Protein 1IO7 (pdb70)

B-factor: mean 23.25, std 11.15, range [6.46, 73.06]

CATH classification: 1.10.630.10

InterPro domains:
  IPR001128 Cytochrome P450 [PF00067] (221-350)
  IPR001128 Cytochrome P450 [PR00385] (209-226)
  IPR001128 Cytochrome P450 [PR00385] (242-253)
  IPR001128 Cytochrome P450 [PR00385] (308-317)
  IPR001128 Cytochrome P450 [PR00385] (317-328)
  IPR002397 Cytochrome P450, B-class [PR00359] (71-82)
  IPR002397 Cytochrome P450, B-class [PR00359] (116-132)
  IPR002397 Cytochrome P450, B-class [PR00359] (133-148)
  IPR002397 Cytochrome P450, B-class [PR00359] (242-253)
  IPR002397 Cytochrome P450, B-class [PR00359] (259-286)
  IPR002397 Cytochrome P450, B-class [PR00359] (287-302)
  IPR002397 Cytochrome P450, B-class [PR00359] (308-317)
  IPR002397 Cytochrome P450, B-class [PR00359] (317-328)
  IPR017972 Cytochrome P450, conserved site [PS00086] (310-319)
  IPR036396 Cytochrome P450 superfamily [G3DSA:1.10.630.10] (1-368)
  IPR036396 Cytochrome P450 superfamily [SSF48264] (4-364)
  IPR053518 Cytochrome P450 119-like [NF041177] (1-365)

Solvent-accessible surface area: 33526 Å² total; per-residue (Å²): 57,65,42,41,0,23,38,19,25,129,140,62,33,9,77,95,63,55,112,32,19,10,0,0,11,16,155,43,0,78,71,0,4,68,52,76,64,50,2,2,6,23,52,46,20,0,60,152,98,42,128,51,1,77,93,55,127,27,167,138,20,57,1,30,102,1,8,12,58,16,0,17,33,98,5,2,67,99,2,52,80,26,2,56,97,10,17,17,109,130,92,17,134,110,16,55,85,47,0,56,113,15,0,114,73,25,3,107,50,16,64,61,148,68,17,21,4,6,137,61,1,2,35,6,0,4,2,19,0,13,1,107,22,1,26,8,53,64,165,47,36,120,66,2,52,70,4,4,30,19,6,65,56,54,115,77,132,131,77,24,146,152,87,45,36,100,38,45,140,50,0,29,32,19,2,124,113,38,26,127,79,19,50,98,12,3,43,96,0,22,121,33,119,12,16,107,12,1,29,12,0,2,3,0,25,14,2,7,34,31,6,38,23,7,10,7,3,1,1,4,0,0,18,1,0,23,125,64,123,16,26,137,90,0,116,127,85,108,15,15,112,71,0,3,23,0,0,2,0,28,13,0,8,11,16,22,32,59,16,63,4,103,68,120,18,129,0,31,130,67,49,0,83,114,43,38,98,0,64,0,8,5,0,0,0,0,24,6,84,161,63,3,145,53,2,102,111,19,51,6,62,25,106,112,22,58,17,3,10,28,18,12,28,44,27,78,49,29,18,6,58,10,12,77,9,4,0,66,2,0,0,40,7,0,6,118,102,15,198,103,10,71,52,61,63,55,60,98,33,126,41,110,10,2,24,0,36,114,80,0,18,1,97,20,129,74,230,155,70,106,44,31,65,16,23,159,112,62,39,6,74,100,62,50,101,30,20,13,0,0,12,15,166,32,0,76,76,0,4,75,48,76,56,71,1,5,5,34,45,31,20,0,61,148,81,40,126,49,6,82,71,52,143,42,226,116,27,16,2,38,75,1,6,12,103,16,0,6,33,97,4,4,66,100,2,50,75,25,0,59,88,8,18,18,103,115,64,16,111,85,17,55,83,51,0,60,99,16,0,97,72,26,8,106,64,17,71,77,162,99,29,19,0,5,151,50,0,0,26,14,0,4,4,13,0,14,2,59,31,2,2,8,31,79,115,25,60,107,104,1,63,79,6,4,67,33,27,10,84,182,167,74,92,23,171,86,0,76,90,0,20,28,23,3,136,98,42,35,74,1,23,18,97,8,3,39,86,0,41,121,28,113,12,17,107,15,1,32,18,0,2,7,0,33,14,2,11,41,32,5,34,24,8,9,5,2,0,0,2,0,0,10,11,0,24,145,79,118,21,7,91,80,0,62,129,91,109,16,19,93,75,0,4,31,0,0,3,0,47,16,5,6,30,48,33,45,52,17,50,3,109,71,117,18,137,2,30,147,70,47,0,80,109,41,41,90,0,59,0,26,5,11,0,0,0,64,14,94,165,62,4,143,44,2,110,106,17,56,5,62,24,105,112,22,63,18,5,9,31,18,18,30,49,31,80,45,31,20,5,57,12,13,78,9,3,0,59,1,0,0,37,5,1,2,134,95,6,175,111,14,67,30,62,67,52,72,91,35,132,42,123,22,3,24,0,36,113,70,0,14,1,90,19,139,77

Structure (mmCIF, N/CA/C/O backbone):
data_1IO7
#
_entry.id   1IO7
#
_cell.length_a   86.194
_cell.length_b   86.194
_cell.length_c   221.597
_cell.angle_alpha   90.00
_cell.angle_beta   90.00
_cell.angle_gamma   90.00
#
_symmetry.space_group_name_H-M   'P 43 21 2'
#
loop_
_entity.id
_entity.type
_entity.pdbx_description
1 polymer 'CYTOCHROME P450 CYP119'
2 non-polymer 'PROTOPORPHYRIN IX CONTAINING FE'
3 water water
#
loop_
_atom_site.group_PDB
_atom_site.id
_atom_site.type_symbol
_atom_site.label_atom_id
_atom_site.label_alt_id
_atom_site.label_comp_id
_atom_site.label_asym_id
_atom_site.label_entity_id
_atom_site.label_seq_id
_atom_site.pdbx_PDB_ins_code
_atom_site.Cartn_x
_atom_site.Cartn_y
_atom_site.Cartn_z
_atom_site.occupancy
_atom_site.B_iso_or_equiv
_atom_site.auth_seq_id
_atom_site.auth_comp_id
_atom_site.auth_asym_id
_atom_site.auth_atom_id
_atom_site.pdbx_PDB_model_num
ATOM 1 N N . MET A 1 1 ? 36.142 23.700 65.417 1.00 21.17 1 MET A N 1
ATOM 2 C CA . MET A 1 1 ? 34.806 24.246 65.065 1.00 20.25 1 MET A CA 1
ATOM 3 C C . MET A 1 1 ? 33.731 23.170 64.946 1.00 16.90 1 MET A C 1
ATOM 4 O O . MET A 1 1 ? 32.661 23.408 64.389 1.00 14.63 1 MET A O 1
ATOM 9 N N . TYR A 1 2 ? 34.009 21.991 65.486 1.00 14.17 2 TYR A N 1
ATOM 10 C CA . TYR A 1 2 ? 33.016 20.930 65.460 1.00 14.57 2 TYR A CA 1
ATOM 11 C C . TYR A 1 2 ? 31.852 21.265 66.400 1.00 15.91 2 TYR A C 1
ATOM 12 O O . TYR A 1 2 ? 30.738 20.790 66.211 1.00 14.34 2 TYR A O 1
ATOM 21 N N . ASP A 1 3 ? 32.089 22.082 67.422 1.00 14.47 3 ASP A N 1
ATOM 22 C CA . ASP A 1 3 ? 30.978 22.436 68.298 1.00 15.34 3 ASP A CA 1
ATOM 23 C C . ASP A 1 3 ? 30.030 23.405 67.601 1.00 15.40 3 ASP A C 1
ATOM 24 O O . ASP A 1 3 ? 28.807 23.318 67.748 1.00 13.95 3 ASP A O 1
ATOM 29 N N . TRP A 1 4 ? 30.601 24.316 66.825 1.00 15.23 4 TRP A N 1
ATOM 30 C CA . TRP A 1 4 ? 29.815 25.263 66.047 1.00 16.16 4 TRP A CA 1
ATOM 31 C C . TRP A 1 4 ? 29.002 24.444 65.023 1.00 14.90 4 TRP A C 1
ATOM 32 O O . TRP A 1 4 ? 27.830 24.732 64.795 1.00 15.04 4 TRP A O 1
ATOM 43 N N . PHE A 1 5 ? 29.625 23.429 64.416 1.00 14.55 5 PHE A N 1
ATOM 44 C CA . PHE A 1 5 ? 28.923 22.554 63.456 1.00 14.67 5 PHE A CA 1
ATOM 45 C C . PHE A 1 5 ? 27.667 21.944 64.128 1.00 14.15 5 PHE A C 1
ATOM 46 O O . PHE A 1 5 ? 26.571 21.968 63.570 1.00 14.92 5 PHE A O 1
ATOM 54 N N . SER A 1 6 ? 27.836 21.374 65.323 1.00 14.81 6 SER A N 1
ATOM 55 C CA . SER A 1 6 ? 26.714 20.754 66.027 1.00 16.08 6 SER A CA 1
ATOM 56 C C . SER A 1 6 ? 25.588 21.757 66.290 1.00 15.49 6 SER A C 1
ATOM 57 O O . SER A 1 6 ? 24.412 21.443 66.111 1.00 15.92 6 SER A O 1
ATOM 60 N N . GLU A 1 7 ? 25.947 22.971 66.697 1.00 17.06 7 GLU A N 1
ATOM 61 C CA . GLU A 1 7 ? 24.950 24.016 66.944 1.00 18.46 7 GLU A CA 1
ATOM 62 C C . GLU A 1 7 ? 24.190 24.350 65.663 1.00 18.05 7 GLU A C 1
ATOM 63 O O . GLU A 1 7 ? 22.970 24.513 65.683 1.00 18.44 7 GLU A O 1
ATOM 69 N N . MET A 1 8 ? 24.916 24.455 64.549 1.00 17.13 8 MET A N 1
ATOM 70 C CA . MET A 1 8 ? 24.302 24.762 63.252 1.00 17.05 8 MET A CA 1
ATOM 71 C C . MET A 1 8 ? 23.398 23.629 62.771 1.00 16.86 8 MET A C 1
ATOM 72 O O . MET A 1 8 ? 22.332 23.881 62.205 1.00 15.43 8 MET A O 1
ATOM 77 N N . ARG A 1 9 ? 23.825 22.387 62.991 1.00 16.31 9 ARG A N 1
ATOM 78 C CA . ARG A 1 9 ? 23.025 21.234 62.584 1.00 18.76 9 ARG A CA 1
ATOM 79 C C . ARG A 1 9 ? 21.706 21.280 63.342 1.00 19.47 9 ARG A C 1
ATOM 80 O O . ARG A 1 9 ? 20.666 20.933 62.805 1.00 20.11 9 ARG A O 1
ATOM 88 N N . LYS A 1 10 ? 21.761 21.722 64.594 1.00 22.27 10 LYS A N 1
ATOM 89 C CA . LYS A 1 10 ? 20.561 21.802 65.420 1.00 26.36 10 LYS A CA 1
ATOM 90 C C . LYS A 1 10 ? 19.655 22.994 65.098 1.00 27.96 10 LYS A C 1
ATOM 91 O O . LYS A 1 10 ? 18.443 22.817 64.945 1.00 29.75 10 LYS A O 1
ATOM 97 N N . LYS A 1 11 ? 20.231 24.192 64.975 1.00 27.95 11 LYS A N 1
ATOM 98 C CA . LYS A 1 11 ? 19.437 25.397 64.719 1.00 28.81 11 LYS A CA 1
ATOM 99 C C . LYS A 1 11 ? 19.375 25.938 63.291 1.00 29.77 11 LYS A C 1
ATOM 100 O O . LYS A 1 11 ? 18.398 26.600 62.946 1.00 31.06 11 LYS A O 1
ATOM 106 N N . ASP A 1 12 ? 20.398 25.686 62.467 1.00 27.62 12 ASP A N 1
ATOM 107 C CA . ASP A 1 12 ? 20.403 26.187 61.085 1.00 25.21 12 ASP A CA 1
ATOM 108 C C . ASP A 1 12 ? 21.222 25.324 60.144 1.00 22.69 12 ASP A C 1
ATOM 109 O O . ASP A 1 12 ? 22.279 25.740 59.665 1.00 20.44 12 ASP A O 1
ATOM 114 N N . PRO A 1 13 ? 20.731 24.108 59.853 1.00 21.33 13 PRO A N 1
ATOM 115 C CA . PRO A 1 13 ? 21.453 23.192 58.959 1.00 19.71 13 PRO A CA 1
ATOM 116 C C . PRO A 1 13 ? 21.685 23.769 57.571 1.00 17.63 13 PRO A C 1
ATOM 117 O O . PRO A 1 13 ? 22.604 23.369 56.885 1.00 17.01 13 PRO A O 1
ATOM 121 N N . VAL A 1 14 ? 20.828 24.701 57.171 1.00 18.74 14 VAL A N 1
ATOM 122 C CA . VAL A 1 14 ? 20.913 25.382 55.871 1.00 20.97 14 VAL A CA 1
ATOM 123 C C . VAL A 1 14 ? 20.940 26.868 56.235 1.00 21.37 14 VAL A C 1
ATOM 124 O O . VAL A 1 14 ? 19.914 27.477 56.534 1.00 22.20 14 VAL A O 1
ATOM 128 N N . TYR A 1 15 ? 22.130 27.446 56.185 1.00 21.31 15 TYR A N 1
ATOM 129 C CA . TYR A 1 15 ? 22.324 28.806 56.619 1.00 21.99 15 TYR A CA 1
ATOM 130 C C . TYR A 1 15 ? 22.910 29.774 55.613 1.00 24.33 15 TYR A C 1
ATOM 131 O O . TYR A 1 15 ? 23.903 29.480 54.947 1.00 21.93 15 TYR A O 1
ATOM 140 N N . TYR A 1 16 ? 22.292 30.948 55.537 1.00 26.75 16 TYR A N 1
ATOM 141 C CA . TYR A 1 16 ? 22.721 32.022 54.646 1.00 30.55 16 TYR A CA 1
ATOM 142 C C . TYR A 1 16 ? 23.316 33.147 55.502 1.00 31.32 16 TYR A C 1
ATOM 143 O O . TYR A 1 16 ? 22.651 33.685 56.388 1.00 29.11 16 TYR A O 1
ATOM 152 N N . ASP A 1 17 ? 24.567 33.504 55.232 1.00 33.53 17 ASP A N 1
ATOM 153 C CA . ASP A 1 17 ? 25.249 34.532 56.015 1.00 35.91 17 ASP A CA 1
ATOM 154 C C . ASP A 1 17 ? 25.588 35.809 55.259 1.00 37.64 17 ASP A C 1
ATOM 155 O O . ASP A 1 17 ? 26.543 36.501 55.612 1.00 39.90 17 ASP A O 1
ATOM 160 N N . GLY A 1 18 ? 24.822 36.132 54.226 1.00 39.22 18 GLY A N 1
ATOM 161 C CA . GLY A 1 18 ? 25.121 37.342 53.480 1.00 40.03 18 GLY A CA 1
ATOM 162 C C . GLY A 1 18 ? 25.691 37.072 52.100 1.00 40.97 18 GLY A C 1
ATOM 163 O O . GLY A 1 18 ? 25.130 37.547 51.104 1.00 40.86 18 GLY A O 1
ATOM 164 N N . ASN A 1 19 ? 26.797 36.329 52.020 1.00 39.61 19 ASN A N 1
ATOM 165 C CA . ASN A 1 19 ? 27.368 36.033 50.711 1.00 39.93 19 ASN A CA 1
ATOM 166 C C . ASN A 1 19 ? 27.144 34.614 50.216 1.00 37.81 19 ASN A C 1
ATOM 167 O O . ASN A 1 19 ? 26.722 34.439 49.073 1.00 40.00 19 ASN A O 1
ATOM 172 N N . ILE A 1 20 ? 27.416 33.601 51.038 1.00 33.72 20 ILE A N 1
ATOM 173 C CA . ILE A 1 20 ? 27.199 32.223 50.583 1.00 30.51 20 ILE A CA 1
ATOM 174 C C . ILE A 1 20 ? 26.244 31.410 51.455 1.00 28.03 20 ILE A C 1
ATOM 175 O O . ILE A 1 20 ? 25.902 31.810 52.568 1.00 28.24 20 ILE A O 1
ATOM 180 N N . TRP A 1 21 ? 25.804 30.276 50.918 1.00 25.03 21 TRP A N 1
ATOM 181 C CA . TRP A 1 21 ? 24.917 29.362 51.622 1.00 21.42 21 TRP A CA 1
ATOM 182 C C . TRP A 1 21 ? 25.809 28.253 52.188 1.00 20.63 21 TRP A C 1
ATOM 183 O O . TRP A 1 21 ? 26.802 27.885 51.574 1.00 18.13 21 TRP A O 1
ATOM 194 N N . GLN A 1 22 ? 25.465 27.740 53.368 1.00 20.61 22 GLN A N 1
ATOM 195 C CA . GLN A 1 22 ? 26.236 26.674 54.012 1.00 19.62 22 GLN A CA 1
ATOM 196 C C . GLN A 1 22 ? 25.301 25.582 54.541 1.00 19.34 22 GLN A C 1
ATOM 197 O O . GLN A 1 22 ? 24.264 25.865 55.145 1.00 19.53 22 GLN A O 1
ATOM 203 N N . VAL A 1 23 ? 25.678 24.332 54.305 1.00 16.90 23 VAL A N 1
ATOM 204 C CA . VAL A 1 23 ? 24.875 23.207 54.733 1.00 14.61 23 VAL A CA 1
ATOM 205 C C . VAL A 1 23 ? 25.671 22.377 55.708 1.00 14.65 23 VAL A C 1
ATOM 206 O O . VAL A 1 23 ? 26.814 22.037 55.440 1.00 15.42 23 VAL A O 1
ATOM 210 N N . PHE A 1 24 ? 25.048 22.029 56.833 1.00 13.79 24 PHE A N 1
ATOM 211 C CA . PHE A 1 24 ? 25.725 21.285 57.893 1.00 13.49 24 PHE A CA 1
ATOM 212 C C . PHE A 1 24 ? 25.194 19.893 58.227 1.00 12.49 24 PHE A C 1
ATOM 213 O O . PHE A 1 24 ? 25.928 19.056 58.750 1.00 14.28 24 PHE A O 1
ATOM 221 N N . SER A 1 25 ? 23.927 19.631 57.949 1.00 13.42 25 SER A N 1
ATOM 222 C CA . SER A 1 25 ? 23.386 18.326 58.290 1.00 14.42 25 SER A CA 1
ATOM 223 C C . SER A 1 25 ? 23.695 17.288 57.230 1.00 13.96 25 SER A C 1
ATOM 224 O O . SER A 1 25 ? 23.977 17.614 56.078 1.00 14.70 25 SER A O 1
ATOM 227 N N . TYR A 1 26 ? 23.639 16.025 57.635 1.00 14.57 26 TYR A N 1
ATOM 228 C CA . TYR A 1 26 ? 23.902 14.921 56.730 1.00 12.88 26 TYR A CA 1
ATOM 229 C C . TYR A 1 26 ? 22.825 14.866 55.640 1.00 15.47 26 TYR A C 1
ATOM 230 O O . TYR A 1 26 ? 23.135 14.767 54.445 1.00 14.14 26 TYR A O 1
ATOM 239 N N . ARG A 1 27 ? 21.565 14.948 56.055 1.00 13.58 27 ARG A N 1
ATOM 240 C CA . ARG A 1 27 ? 20.468 14.871 55.110 1.00 17.53 27 ARG A CA 1
ATOM 241 C C . ARG A 1 27 ? 20.582 15.871 53.969 1.00 17.93 27 ARG A C 1
ATOM 242 O O . ARG A 1 27 ? 20.469 15.500 52.801 1.00 18.05 27 ARG A O 1
ATOM 250 N N . TYR A 1 28 ? 20.816 17.137 54.296 1.00 16.36 28 TYR A N 1
ATOM 251 C CA . TYR A 1 28 ? 20.905 18.165 53.270 1.00 17.61 28 TYR A CA 1
ATOM 252 C C . TYR A 1 28 ? 22.198 18.204 52.468 1.00 16.56 28 TYR A C 1
ATOM 253 O O . TYR A 1 28 ? 22.175 18.561 51.288 1.00 16.25 28 TYR A O 1
ATOM 262 N N . THR A 1 29 ? 23.323 17.845 53.083 1.00 16.29 29 THR A N 1
ATOM 263 C CA . THR A 1 29 ? 24.578 17.824 52.329 1.00 16.51 29 THR A CA 1
ATOM 264 C C . THR A 1 29 ? 24.473 16.684 51.279 1.00 16.35 29 THR A C 1
ATOM 265 O O . THR A 1 29 ? 24.896 16.833 50.121 1.00 16.00 29 THR A O 1
ATOM 269 N N . LYS A 1 30 ? 23.881 15.559 51.669 1.00 14.76 30 LYS A N 1
ATOM 270 C CA . LYS A 1 30 ? 23.748 14.449 50.734 1.00 17.53 30 LYS A CA 1
ATOM 271 C C . LYS A 1 30 ? 22.783 14.830 49.622 1.00 18.67 30 LYS A C 1
ATOM 272 O O . LYS A 1 30 ? 23.015 14.530 48.452 1.00 19.18 30 LYS A O 1
ATOM 278 N N . GLU A 1 31 ? 21.696 15.493 49.990 1.00 19.15 31 GLU A N 1
ATOM 279 C CA . GLU A 1 31 ? 20.709 15.914 49.005 1.00 20.97 31 GLU A CA 1
ATOM 280 C C . GLU A 1 31 ? 21.359 16.837 47.976 1.00 20.74 31 GLU A C 1
ATOM 281 O O . GLU A 1 31 ? 21.138 16.701 46.774 1.00 19.99 31 GLU A O 1
ATOM 287 N N . VAL A 1 32 ? 22.153 17.788 48.456 1.00 18.25 32 VAL A N 1
ATOM 288 C CA . VAL A 1 32 ? 22.840 18.704 47.562 1.00 17.92 32 VAL A CA 1
ATOM 289 C C . VAL A 1 32 ? 23.787 17.935 46.622 1.00 18.23 32 VAL A C 1
ATOM 290 O O . VAL A 1 32 ? 23.745 18.099 45.398 1.00 17.12 32 VAL A O 1
ATOM 294 N N . LEU A 1 33 ? 24.622 17.077 47.196 1.00 14.94 33 LEU A N 1
ATOM 295 C CA . LEU A 1 33 ? 25.582 16.332 46.403 1.00 15.50 33 LEU A CA 1
ATOM 296 C C . LEU A 1 33 ? 24.949 15.452 45.337 1.00 16.07 33 LEU A C 1
ATOM 297 O O . LEU A 1 33 ? 25.469 15.332 44.243 1.00 16.02 33 LEU A O 1
ATOM 302 N N . ASN A 1 34 ? 23.817 14.840 45.653 1.00 18.24 34 ASN A N 1
ATOM 303 C CA . ASN A 1 34 ? 23.165 13.942 44.709 1.00 18.94 34 ASN A CA 1
ATOM 304 C C . ASN A 1 34 ? 22.283 14.618 43.664 1.00 20.74 34 ASN A C 1
ATOM 305 O O . ASN A 1 34 ? 22.123 14.098 42.561 1.00 21.96 34 ASN A O 1
ATOM 310 N N . ASN A 1 35 ? 21.714 15.768 44.004 1.00 21.22 35 ASN A N 1
ATOM 311 C CA . ASN A 1 35 ? 20.851 16.501 43.078 1.00 24.27 35 ASN A CA 1
ATOM 312 C C . ASN A 1 35 ? 21.696 17.379 42.153 1.00 24.72 35 ASN A C 1
ATOM 313 O O . ASN A 1 35 ? 21.660 18.608 42.237 1.00 25.57 35 ASN A O 1
ATOM 318 N N . PHE A 1 36 ? 22.457 16.746 41.268 1.00 25.21 36 PHE A N 1
ATOM 319 C CA . PHE A 1 36 ? 23.333 17.483 40.363 1.00 25.37 36 PHE A CA 1
ATOM 320 C C . PHE A 1 36 ? 22.593 18.402 39.403 1.00 26.63 36 PHE A C 1
ATOM 321 O O . PHE A 1 36 ? 23.184 19.333 38.857 1.00 27.22 36 PHE A O 1
ATOM 329 N N . SER A 1 37 ? 21.307 18.145 39.185 1.00 27.25 37 SER A N 1
ATOM 330 C CA . SER A 1 37 ? 20.522 18.988 38.288 1.00 28.49 37 SER A CA 1
ATOM 331 C C . SER A 1 37 ? 20.315 20.376 38.920 1.00 28.73 37 SER A C 1
ATOM 332 O O . SER A 1 37 ? 20.432 21.406 38.241 1.00 28.57 37 SER A O 1
ATOM 335 N N . LYS A 1 38 ? 20.027 20.399 40.223 1.00 27.50 38 LYS A N 1
ATOM 336 C CA . LYS A 1 38 ? 19.817 21.651 40.946 1.00 26.20 38 LYS A CA 1
ATOM 337 C C . LYS A 1 38 ? 21.122 22.261 41.448 1.00 24.60 38 LYS A C 1
ATOM 338 O O . LYS A 1 38 ? 21.280 23.482 41.454 1.00 24.71 38 LYS A O 1
ATOM 344 N N . PHE A 1 39 ? 22.053 21.412 41.874 1.00 21.21 39 PHE A N 1
ATOM 345 C CA . PHE A 1 39 ? 23.331 21.881 42.394 1.00 19.20 39 PHE A CA 1
ATOM 346 C C . PHE A 1 39 ? 24.486 21.452 41.484 1.00 19.55 39 PHE A C 1
ATOM 347 O O . PHE A 1 39 ? 25.048 20.355 41.600 1.00 19.87 39 PHE A O 1
ATOM 355 N N . SER A 1 40 ? 24.829 22.363 40.581 1.00 19.05 40 SER A N 1
ATOM 356 C CA . SER A 1 40 ? 25.862 22.169 39.582 1.00 16.48 40 SER A CA 1
ATOM 357 C C . SER A 1 40 ? 27.319 22.226 40.072 1.00 15.58 40 SER A C 1
ATOM 358 O O . SER A 1 40 ? 27.642 22.881 41.071 1.00 13.95 40 SER A O 1
ATOM 361 N N . SER A 1 41 ? 28.188 21.521 39.349 1.00 14.27 41 SER A N 1
ATOM 362 C CA . SER A 1 41 ? 29.625 21.498 39.629 1.00 15.11 41 SER A CA 1
ATOM 363 C C . SER A 1 41 ? 30.355 22.286 38.517 1.00 15.70 41 SER A C 1
ATOM 364 O O . SER A 1 41 ? 31.579 22.350 38.475 1.00 14.21 41 SER A O 1
ATOM 367 N N . ASP A 1 42 ? 29.571 22.875 37.615 1.00 18.11 42 ASP A N 1
ATOM 368 C CA . ASP A 1 42 ? 30.080 23.637 36.472 1.00 18.98 42 ASP A CA 1
ATOM 369 C C . ASP A 1 42 ? 30.511 25.020 36.966 1.00 19.28 42 ASP A C 1
ATOM 370 O O . ASP A 1 42 ? 29.903 26.035 36.626 1.00 20.49 42 ASP A O 1
ATOM 375 N N . LEU A 1 43 ? 31.569 25.047 37.768 1.00 19.09 43 LEU A N 1
ATOM 376 C CA . LEU A 1 43 ? 32.070 26.286 38.371 1.00 20.39 43 LEU A CA 1
ATOM 377 C C . LEU A 1 43 ? 33.285 26.921 37.715 1.00 20.24 43 LEU A C 1
ATOM 378 O O . LEU A 1 43 ? 33.754 27.970 38.165 1.00 19.19 43 LEU A O 1
ATOM 383 N N . THR A 1 44 ? 33.803 26.303 36.661 1.00 20.42 44 THR A N 1
ATOM 384 C CA . THR A 1 44 ? 34.996 26.835 36.026 1.00 21.48 44 THR A CA 1
ATOM 385 C C . THR A 1 44 ? 34.816 27.204 34.562 1.00 21.67 44 THR A C 1
ATOM 386 O O . THR A 1 44 ? 35.796 27.287 33.822 1.00 24.43 44 THR A O 1
ATOM 390 N N . GLY A 1 45 ? 33.571 27.412 34.146 1.00 20.50 45 GLY A N 1
ATOM 391 C CA . GLY A 1 45 ? 33.294 27.786 32.765 1.00 22.23 45 GLY A CA 1
ATOM 392 C C . GLY A 1 45 ? 33.480 26.700 31.711 1.00 22.04 45 GLY A C 1
ATOM 393 O O . GLY A 1 45 ? 33.495 26.995 30.515 1.00 21.87 45 GLY A O 1
ATOM 394 N N . TYR A 1 46 ? 33.619 25.451 32.151 1.00 20.04 46 TYR A N 1
ATOM 395 C CA . TYR A 1 46 ? 33.810 24.310 31.250 1.00 20.09 46 TYR A CA 1
ATOM 396 C C . TYR A 1 46 ? 32.695 24.160 30.194 1.00 20.10 46 TYR A C 1
ATOM 397 O O . TYR A 1 46 ? 32.967 24.144 28.989 1.00 21.19 46 TYR A O 1
ATOM 406 N N . HIS A 1 47 ? 31.449 24.049 30.645 1.00 19.56 47 HIS A N 1
ATOM 407 C CA . HIS A 1 47 ? 30.327 23.873 29.730 1.00 20.79 47 HIS A CA 1
ATOM 408 C C . HIS A 1 47 ? 30.188 25.007 28.732 1.00 23.60 47 HIS A C 1
ATOM 409 O O . HIS A 1 47 ? 29.865 24.781 27.564 1.00 23.92 47 HIS A O 1
ATOM 416 N N . GLU A 1 48 ? 30.445 26.223 29.198 1.00 24.84 48 GLU A N 1
ATOM 417 C CA . GLU A 1 48 ? 30.350 27.403 28.356 1.00 26.59 48 GLU A CA 1
ATOM 418 C C . GLU A 1 48 ? 31.407 27.398 27.260 1.00 25.28 48 GLU A C 1
ATOM 419 O O . GLU A 1 48 ? 31.178 27.912 26.168 1.00 27.11 48 GLU A O 1
ATOM 425 N N . ARG A 1 49 ? 32.562 26.810 27.540 1.00 24.10 49 ARG A N 1
ATOM 426 C CA . ARG A 1 49 ? 33.645 26.782 26.561 1.00 23.28 49 ARG A CA 1
ATOM 427 C C . ARG A 1 49 ? 33.841 25.437 25.845 1.00 22.69 49 ARG A C 1
ATOM 428 O O . ARG A 1 49 ? 34.735 25.294 25.009 1.00 20.83 49 ARG A O 1
ATOM 436 N N . LEU A 1 50 ? 33.006 24.457 26.165 1.00 22.51 50 LEU A N 1
ATOM 437 C CA . LEU A 1 50 ? 33.139 23.151 25.556 1.00 24.98 50 LEU A CA 1
ATOM 438 C C . LEU A 1 50 ? 33.155 23.240 24.027 1.00 28.43 50 LEU A C 1
ATOM 439 O O . LEU A 1 50 ? 34.060 22.702 23.382 1.00 27.92 50 LEU A O 1
ATOM 444 N N . GLU A 1 51 ? 32.178 23.935 23.448 1.00 29.94 51 GLU A N 1
ATOM 445 C CA . GLU A 1 51 ? 32.102 24.050 21.993 1.00 32.49 51 GLU A CA 1
ATOM 446 C C . GLU A 1 51 ? 33.379 24.588 21.368 1.00 32.22 51 GLU A C 1
ATOM 447 O O . GLU A 1 51 ? 33.891 24.014 20.398 1.00 32.21 51 GLU A O 1
ATOM 453 N N . ASP A 1 52 ? 33.889 25.689 21.918 1.00 31.20 52 ASP A N 1
ATOM 454 C CA . ASP A 1 52 ? 35.106 26.308 21.397 1.00 30.87 52 ASP A CA 1
ATOM 455 C C . ASP A 1 52 ? 36.380 25.537 21.706 1.00 29.91 52 ASP A C 1
ATOM 456 O O . ASP A 1 52 ? 37.405 25.740 21.052 1.00 27.68 52 ASP A O 1
ATOM 461 N N . LEU A 1 53 ? 36.324 24.669 22.715 1.00 27.82 53 LEU A N 1
ATOM 462 C CA . LEU A 1 53 ? 3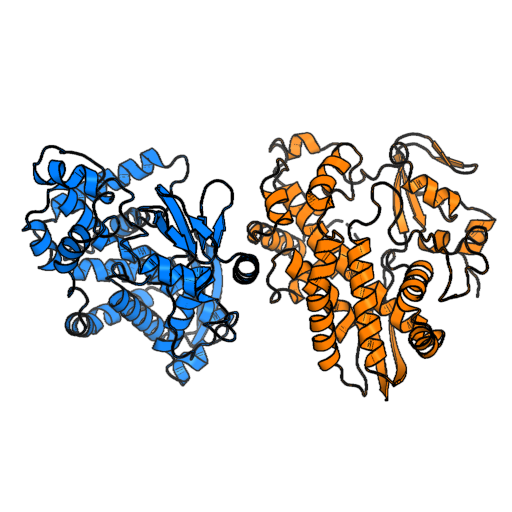7.478 23.854 23.065 1.00 25.49 53 LEU A CA 1
ATOM 463 C C . LEU A 1 53 ? 37.571 22.737 22.027 1.00 24.46 53 LEU A C 1
ATOM 464 O O . LEU A 1 53 ? 38.621 22.511 21.438 1.00 24.05 53 LEU A O 1
ATOM 469 N N . ARG A 1 54 ? 36.453 22.048 21.822 1.00 25.06 54 ARG A N 1
ATOM 470 C CA . ARG A 1 54 ? 36.367 20.943 20.874 1.00 27.14 54 ARG A CA 1
ATOM 471 C C . ARG A 1 54 ? 36.516 21.394 19.431 1.00 31.08 54 ARG A C 1
ATOM 472 O O . ARG A 1 54 ? 36.557 20.562 18.533 1.00 33.01 54 ARG A O 1
ATOM 480 N N . ASN A 1 55 ? 36.582 22.707 19.217 1.00 34.37 55 ASN A N 1
ATOM 481 C CA . ASN A 1 55 ? 36.730 23.288 17.883 1.00 35.62 55 ASN A CA 1
ATOM 482 C C . ASN A 1 55 ? 38.158 23.733 17.667 1.00 37.24 55 ASN A C 1
ATOM 483 O O . ASN A 1 55 ? 38.571 24.019 16.545 1.00 38.69 55 ASN A O 1
ATOM 488 N N . GLY A 1 56 ? 38.908 23.803 18.756 1.00 38.55 56 GLY A N 1
ATOM 489 C CA . GLY A 1 56 ? 40.283 24.231 18.660 1.00 40.56 56 GLY A CA 1
ATOM 490 C C . GLY A 1 56 ? 40.359 25.737 18.588 1.00 41.58 56 GLY A C 1
ATOM 491 O O . GLY A 1 56 ? 41.369 26.284 18.149 1.00 43.36 56 GLY A O 1
ATOM 492 N N . LYS A 1 57 ? 39.291 26.412 19.006 1.00 43.33 57 LYS A N 1
ATOM 493 C CA . LYS A 1 57 ? 39.264 27.872 18.996 1.00 44.75 57 LYS A CA 1
ATOM 494 C C . LYS A 1 57 ? 40.067 28.373 20.190 1.00 45.61 57 LYS A C 1
ATOM 495 O O . LYS A 1 57 ? 40.874 29.298 20.071 1.00 47.11 57 LYS A O 1
ATOM 501 N N . ILE A 1 58 ? 39.843 27.765 21.348 1.00 44.88 58 ILE A N 1
ATOM 502 C CA . ILE A 1 58 ? 40.603 28.137 22.528 1.00 44.02 58 ILE A CA 1
ATOM 503 C C . ILE A 1 58 ? 41.858 27.295 22.376 1.00 43.08 58 ILE A C 1
ATOM 504 O O . ILE A 1 58 ? 41.767 26.090 22.165 1.00 42.78 58 ILE A O 1
ATOM 509 N N . ARG A 1 59 ? 43.024 27.921 22.467 1.00 42.16 59 ARG A N 1
ATOM 510 C CA . ARG A 1 59 ? 44.278 27.199 22.311 1.00 43.18 59 ARG A CA 1
ATOM 511 C C . ARG A 1 59 ? 45.053 27.161 23.614 1.00 41.65 59 ARG A C 1
ATOM 512 O O . ARG A 1 59 ? 45.763 26.194 23.897 1.00 41.08 59 ARG A O 1
ATOM 520 N N . PHE A 1 60 ? 44.931 28.219 24.405 1.00 41.09 60 PHE A N 1
ATOM 521 C CA . PHE A 1 60 ? 45.611 28.259 25.693 1.00 39.66 60 PHE A CA 1
ATOM 522 C C . PHE A 1 60 ? 44.620 28.579 26.797 1.00 37.27 60 PHE A C 1
ATOM 523 O O . PHE A 1 60 ? 43.634 29.279 26.573 1.00 36.92 60 PHE A O 1
ATOM 531 N N . ASP A 1 61 ? 44.901 28.049 27.984 1.00 33.79 61 ASP A N 1
ATOM 532 C CA . ASP A 1 61 ? 44.087 28.263 29.175 1.00 30.73 61 ASP A CA 1
ATOM 533 C C . ASP A 1 61 ? 44.660 27.359 30.254 1.00 27.97 61 ASP A C 1
ATOM 534 O O . ASP A 1 61 ? 45.480 26.491 29.957 1.00 27.74 61 ASP A O 1
ATOM 539 N N . ILE A 1 62 ? 44.248 27.576 31.500 1.00 25.39 62 ILE A N 1
ATOM 540 C CA . ILE A 1 62 ? 44.712 26.756 32.623 1.00 23.68 62 ILE A CA 1
ATOM 541 C C . ILE A 1 62 ? 43.931 25.449 32.466 1.00 22.00 62 ILE A C 1
ATOM 542 O O . ILE A 1 62 ? 42.708 25.422 32.624 1.00 19.92 62 ILE A O 1
ATOM 547 N N . PRO A 1 63 ? 44.639 24.343 32.189 1.00 21.19 63 PRO A N 1
ATOM 548 C CA . PRO A 1 63 ? 44.027 23.031 31.981 1.00 20.04 63 PRO A CA 1
ATOM 549 C C . PRO A 1 63 ? 43.158 22.486 33.100 1.00 20.55 63 PRO A C 1
ATOM 550 O O . PRO A 1 63 ? 42.184 21.782 32.829 1.00 19.79 63 PRO A O 1
ATOM 554 N N . THR A 1 64 ? 43.499 22.807 34.347 1.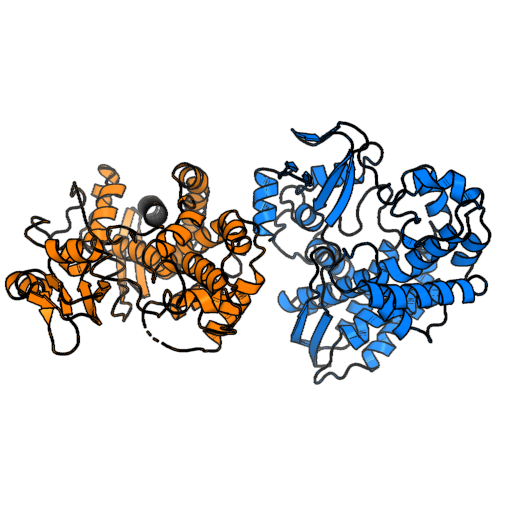00 17.47 64 THR A N 1
ATOM 555 C CA . THR A 1 64 ? 42.743 22.307 35.495 1.00 18.15 64 THR A CA 1
ATOM 556 C C . THR A 1 64 ? 41.296 22.807 35.624 1.00 17.74 64 THR A C 1
ATOM 557 O O . THR A 1 64 ? 40.555 22.355 36.492 1.00 17.56 64 THR A O 1
ATOM 561 N N . ARG A 1 65 ? 40.896 23.741 34.767 1.00 17.20 65 ARG A N 1
ATOM 562 C CA . ARG A 1 65 ? 39.522 24.250 34.766 1.00 17.38 65 ARG A CA 1
ATOM 563 C C . ARG A 1 65 ? 38.621 23.290 33.983 1.00 17.25 65 ARG A C 1
ATOM 564 O O . ARG A 1 65 ? 37.400 23.367 34.068 1.00 17.94 65 ARG A O 1
ATOM 572 N N . TYR A 1 66 ? 39.225 22.376 33.229 1.00 16.76 66 TYR A N 1
ATOM 573 C CA . TYR A 1 66 ? 38.448 21.465 32.397 1.00 17.12 66 TYR A CA 1
ATOM 574 C C . TYR A 1 66 ? 38.659 19.996 32.687 1.00 17.66 66 TYR A C 1
ATOM 575 O O . TYR A 1 66 ? 39.315 19.281 31.923 1.00 18.62 66 TYR A O 1
ATOM 584 N N . THR A 1 67 ? 38.090 19.553 33.802 1.00 18.67 67 THR A N 1
ATOM 585 C CA . THR A 1 67 ? 38.183 18.159 34.226 1.00 17.09 67 THR A CA 1
ATOM 586 C C . THR A 1 67 ? 36.785 17.708 34.616 1.00 15.59 67 THR A C 1
ATOM 587 O O . THR A 1 67 ? 35.884 18.541 34.777 1.00 15.21 67 THR A O 1
ATOM 591 N N . MET A 1 68 ? 36.604 16.398 34.776 1.00 13.88 68 MET A N 1
ATOM 592 C CA . MET A 1 68 ? 35.303 15.853 35.133 1.00 13.93 68 MET A CA 1
ATOM 593 C C . MET A 1 68 ? 34.778 16.428 36.449 1.00 13.99 68 MET A C 1
ATOM 594 O O . MET A 1 68 ? 33.573 16.458 36.676 1.00 15.13 68 MET A O 1
ATOM 599 N N . LEU A 1 69 ? 35.682 16.901 37.306 1.00 13.13 69 LEU A N 1
ATOM 600 C CA . LEU A 1 69 ? 35.287 17.472 38.596 1.00 16.90 69 LEU A CA 1
ATOM 601 C C . LEU A 1 69 ? 34.465 18.756 38.455 1.00 16.98 69 LEU A C 1
ATOM 602 O O . LEU A 1 69 ? 33.587 19.022 39.275 1.00 17.01 69 LEU A O 1
ATOM 607 N N . THR A 1 70 ? 34.753 19.547 37.422 1.00 16.48 70 THR A N 1
ATOM 608 C CA . THR A 1 70 ? 34.047 20.810 37.184 1.00 16.91 70 THR A CA 1
ATOM 609 C C . THR A 1 70 ? 33.033 20.695 36.041 1.00 15.05 70 THR A C 1
ATOM 610 O O . THR A 1 70 ? 32.834 21.633 35.281 1.00 14.31 70 THR A O 1
ATOM 614 N N . SER A 1 71 ? 32.383 19.541 35.928 1.00 13.96 71 SER A N 1
ATOM 615 C CA . SER A 1 71 ? 31.409 19.335 34.871 1.00 14.55 71 SER A CA 1
ATOM 616 C C . SER A 1 71 ? 30.150 18.632 35.380 1.00 15.40 71 SER A C 1
ATOM 617 O O . SER A 1 71 ? 30.178 17.964 36.418 1.00 12.53 71 SER A O 1
ATOM 620 N N . ASP A 1 72 ? 29.047 18.808 34.645 1.00 14.97 72 ASP A N 1
ATOM 621 C CA . ASP A 1 72 ? 27.763 18.175 34.953 1.00 14.97 72 ASP A CA 1
ATOM 622 C C . ASP A 1 72 ? 27.458 17.219 33.794 1.00 15.54 72 ASP A C 1
ATOM 623 O O . ASP A 1 72 ? 28.046 17.333 32.724 1.00 16.28 72 ASP A O 1
ATOM 628 N N . PRO A 1 73 ? 26.559 16.246 34.000 1.00 15.87 73 PRO A N 1
ATOM 629 C CA . PRO A 1 73 ? 26.272 15.353 32.870 1.00 17.22 73 PRO A CA 1
ATOM 630 C C . PRO A 1 73 ? 25.560 16.160 31.784 1.00 19.48 73 PRO A C 1
ATOM 631 O O . PRO A 1 73 ? 24.999 17.219 32.066 1.00 19.98 73 PRO A O 1
ATOM 635 N N . PRO A 1 74 ? 25.572 15.675 30.529 1.00 18.93 74 PRO A N 1
ATOM 636 C CA . PRO A 1 74 ? 26.203 14.434 30.081 1.00 18.96 74 PRO A CA 1
ATOM 637 C C . PRO A 1 74 ? 27.723 14.511 29.975 1.00 19.16 74 PRO A C 1
ATOM 638 O O . PRO A 1 74 ? 28.396 13.488 30.025 1.00 20.56 74 PRO A O 1
ATOM 642 N N . LEU A 1 75 ? 28.261 15.720 29.821 1.00 19.06 75 LEU A N 1
ATOM 643 C CA . LEU A 1 75 ? 29.710 15.907 29.713 1.00 17.14 75 LEU A CA 1
ATOM 644 C C . LEU A 1 75 ? 30.420 15.112 30.809 1.00 16.39 75 LEU A C 1
ATOM 645 O O . LEU A 1 75 ? 31.347 14.354 30.520 1.00 13.97 75 LEU A O 1
ATOM 650 N N . HIS A 1 76 ? 29.976 15.271 32.057 1.00 14.90 76 HIS A N 1
ATOM 651 C CA . HIS A 1 76 ? 30.626 14.572 33.169 1.00 14.86 76 HIS A CA 1
ATOM 652 C C . HIS A 1 76 ? 30.694 13.066 32.994 1.00 15.74 76 HIS A C 1
ATOM 653 O O . HIS A 1 76 ? 31.727 12.449 33.247 1.00 15.18 76 HIS A O 1
ATOM 660 N N . ASP A 1 77 ? 29.591 12.471 32.571 1.00 16.22 77 ASP A N 1
ATOM 661 C CA . ASP A 1 77 ? 29.558 11.030 32.390 1.00 17.42 77 ASP A CA 1
ATOM 662 C C . ASP A 1 77 ? 30.384 10.580 31.185 1.00 17.76 77 ASP A C 1
ATOM 663 O O . ASP A 1 77 ? 31.017 9.522 31.219 1.00 18.14 77 ASP A O 1
ATOM 668 N N . GLU A 1 78 ? 30.406 11.383 30.124 1.00 17.20 78 GLU A N 1
ATOM 669 C CA . GLU A 1 78 ? 31.199 11.044 28.947 1.00 18.21 78 GLU A CA 1
ATOM 670 C C . GLU A 1 78 ? 32.668 11.007 29.350 1.00 17.78 78 GLU A C 1
ATOM 671 O O . GLU A 1 78 ? 33.420 10.135 28.918 1.00 17.97 78 GLU A O 1
ATOM 677 N N . LEU A 1 79 ? 33.078 11.970 30.173 1.00 15.90 79 LEU A N 1
ATOM 678 C CA . LEU A 1 79 ? 34.462 12.032 30.637 1.00 15.11 79 LEU A CA 1
ATOM 679 C C . LEU A 1 79 ? 34.810 10.881 31.601 1.00 14.37 79 LEU A C 1
ATOM 680 O O . LEU A 1 79 ? 35.795 10.149 31.410 1.00 13.72 79 LEU A O 1
ATOM 685 N N . ARG A 1 80 ? 34.000 10.732 32.640 1.00 13.70 80 ARG A N 1
ATOM 686 C CA . ARG A 1 80 ? 34.266 9.714 33.633 1.00 14.93 80 ARG A CA 1
ATOM 687 C C . ARG A 1 80 ? 34.260 8.281 33.098 1.00 16.84 80 ARG A C 1
ATOM 688 O O . ARG A 1 80 ? 35.033 7.451 33.572 1.00 17.38 80 ARG A O 1
ATOM 696 N N . SER A 1 81 ? 33.423 7.988 32.105 1.00 17.41 81 SER A N 1
ATOM 697 C CA . SER A 1 81 ? 33.367 6.628 31.565 1.00 19.53 81 SER A CA 1
ATOM 698 C C . SER A 1 81 ? 34.696 6.156 30.961 1.00 19.38 81 SER A C 1
ATOM 699 O O . SER A 1 81 ? 34.948 4.951 30.901 1.00 19.63 81 SER A O 1
ATOM 702 N N . MET A 1 82 ? 35.548 7.093 30.533 1.00 19.64 82 MET A N 1
ATOM 703 C CA . MET A 1 82 ? 36.862 6.748 29.947 1.00 21.35 82 MET A CA 1
ATOM 704 C C . MET A 1 82 ? 37.826 6.115 30.959 1.00 20.51 82 MET A C 1
ATOM 705 O O . MET A 1 82 ? 38.854 5.557 30.577 1.00 22.02 82 MET A O 1
ATOM 710 N N . SER A 1 83 ? 37.516 6.224 32.249 1.00 19.70 83 SER A N 1
ATOM 711 C CA . SER A 1 83 ? 38.385 5.652 33.274 1.00 19.79 83 SER A CA 1
ATOM 712 C C . SER A 1 83 ? 37.623 5.028 34.455 1.00 20.16 83 SER A C 1
ATOM 713 O O . SER A 1 83 ? 38.189 4.823 35.540 1.00 20.46 83 SER A O 1
ATOM 716 N N . ALA A 1 84 ? 36.354 4.696 34.224 1.00 20.33 84 ALA A N 1
ATOM 717 C CA . ALA A 1 84 ? 35.489 4.117 35.256 1.00 22.10 84 ALA A CA 1
ATOM 718 C C . ALA A 1 84 ? 36.041 2.854 35.925 1.00 23.13 84 ALA A C 1
ATOM 719 O O . ALA A 1 84 ? 35.774 2.608 37.104 1.00 21.88 84 ALA A O 1
ATOM 721 N N . ASP A 1 85 ? 36.806 2.060 35.174 1.00 23.72 85 ASP A N 1
ATOM 722 C CA . ASP A 1 85 ? 37.373 0.816 35.694 1.00 25.09 85 ASP A CA 1
ATOM 723 C C . ASP A 1 85 ? 38.865 0.875 36.000 1.00 23.82 85 ASP A C 1
ATOM 724 O O . ASP A 1 85 ? 39.493 -0.176 36.147 1.00 23.58 85 ASP A O 1
ATOM 729 N N . ILE A 1 86 ? 39.439 2.073 36.100 1.00 21.43 86 ILE A N 1
ATOM 730 C CA . ILE A 1 86 ? 40.872 2.167 36.377 1.00 22.67 86 ILE A CA 1
ATOM 731 C C . ILE A 1 86 ? 41.239 1.570 37.723 1.00 20.55 86 ILE A C 1
ATOM 732 O O . ILE A 1 86 ? 42.330 1.033 37.888 1.00 20.43 86 ILE A O 1
ATOM 737 N N . PHE A 1 87 ? 40.333 1.668 38.686 1.00 18.39 87 PHE A N 1
ATOM 738 C CA . PHE A 1 87 ? 40.596 1.111 40.008 1.00 18.87 87 PHE A CA 1
ATOM 739 C C . PHE A 1 87 ? 39.625 -0.021 40.327 1.00 19.23 87 PHE A C 1
ATOM 740 O O . PHE A 1 87 ? 39.139 -0.141 41.452 1.00 19.27 87 PHE A O 1
ATOM 748 N N . SER A 1 88 ? 39.351 -0.847 39.320 1.00 19.44 88 SER A N 1
ATOM 749 C CA . SER A 1 88 ? 38.453 -1.985 39.467 1.00 20.79 88 SER A CA 1
ATOM 750 C C . SER A 1 88 ? 39.010 -3.009 40.459 1.00 21.01 88 SER A C 1
ATOM 751 O O . SER A 1 88 ? 40.217 -3.054 40.723 1.00 21.04 88 SER A O 1
ATOM 754 N N . PRO A 1 89 ? 38.123 -3.821 41.052 1.00 21.61 89 PRO A N 1
ATOM 755 C CA . PRO A 1 89 ? 38.563 -4.839 42.007 1.00 22.89 89 PRO A CA 1
ATOM 756 C C . PRO A 1 89 ? 39.713 -5.697 41.484 1.00 22.90 89 PRO A C 1
ATOM 757 O O . PRO A 1 89 ? 40.678 -5.934 42.199 1.00 24.31 89 PRO A O 1
ATOM 761 N N . GLN A 1 90 ? 39.627 -6.157 40.241 1.00 25.45 90 GLN A N 1
ATOM 762 C CA . GLN A 1 90 ? 40.705 -6.979 39.690 1.00 29.42 90 GLN A CA 1
ATOM 763 C C . GLN A 1 90 ? 42.008 -6.188 39.603 1.00 26.69 90 GLN A C 1
ATOM 764 O O . GLN A 1 90 ? 43.075 -6.672 39.975 1.00 25.76 90 GLN A O 1
ATOM 770 N N . LYS A 1 91 ? 41.918 -4.960 39.116 1.00 25.62 91 LYS A N 1
ATOM 771 C CA . LYS A 1 91 ? 43.107 -4.140 38.990 1.00 25.11 91 LYS A CA 1
ATOM 772 C C . LYS A 1 91 ? 43.786 -3.958 40.336 1.00 22.72 91 LYS A C 1
ATOM 773 O O . LYS A 1 91 ? 44.995 -4.111 40.442 1.00 20.82 91 LYS A O 1
ATOM 779 N N . LEU A 1 92 ? 43.012 -3.647 41.370 1.00 22.22 92 LEU A N 1
ATOM 780 C CA . LEU A 1 92 ? 43.600 -3.426 42.691 1.00 24.26 92 LEU A CA 1
ATOM 781 C C . LEU A 1 92 ? 44.188 -4.689 43.323 1.00 24.72 92 LEU A C 1
ATOM 782 O O . LEU A 1 92 ? 45.200 -4.640 44.022 1.00 23.24 92 LEU A O 1
ATOM 787 N N . GLN A 1 93 ? 43.544 -5.821 43.080 1.00 27.09 93 GLN A N 1
ATOM 788 C CA . GLN A 1 93 ? 44.028 -7.082 43.615 1.00 29.55 93 GLN A CA 1
ATOM 789 C C . GLN A 1 93 ? 45.477 -7.227 43.164 1.00 29.32 93 GLN A C 1
ATOM 790 O O . GLN A 1 93 ? 46.378 -7.454 43.970 1.00 28.86 93 GLN A O 1
ATOM 796 N N . THR A 1 94 ? 45.678 -7.067 41.860 1.00 29.73 94 THR A N 1
ATOM 797 C CA . THR A 1 94 ? 46.992 -7.166 41.220 1.00 31.08 94 THR A CA 1
ATOM 798 C C . THR A 1 94 ? 48.024 -6.148 41.721 1.00 30.13 94 THR A C 1
ATOM 799 O O . THR A 1 94 ? 49.230 -6.404 41.698 1.00 31.93 94 THR A O 1
ATOM 803 N N . LEU A 1 95 ? 47.549 -4.996 42.170 1.00 28.37 95 LEU A N 1
ATOM 804 C CA . LEU A 1 95 ? 48.431 -3.939 42.648 1.00 27.77 95 LEU A CA 1
ATOM 805 C C . LEU A 1 95 ? 48.833 -4.144 44.093 1.00 26.44 95 LEU A C 1
ATOM 806 O O . LEU A 1 95 ? 49.758 -3.507 44.578 1.00 24.55 95 LEU A O 1
ATOM 811 N N . GLU A 1 96 ? 48.124 -5.026 44.784 1.00 26.77 96 GLU A N 1
ATOM 812 C CA . GLU A 1 96 ? 48.405 -5.250 46.194 1.00 27.75 96 GLU A CA 1
ATOM 813 C C . GLU A 1 96 ? 49.854 -5.580 46.501 1.00 25.97 96 GLU A C 1
ATOM 814 O O . GLU A 1 96 ? 50.438 -5.018 47.427 1.00 25.02 96 GLU A O 1
ATOM 820 N N . THR A 1 97 ? 50.447 -6.479 45.731 1.00 24.22 97 THR A N 1
ATOM 821 C CA . THR A 1 97 ? 51.837 -6.823 45.973 1.00 25.45 97 THR A CA 1
ATOM 822 C C . THR A 1 97 ? 52.729 -5.598 45.766 1.00 23.06 97 THR A C 1
ATOM 823 O O . THR A 1 97 ? 53.625 -5.333 46.576 1.00 23.66 97 THR A O 1
ATOM 827 N N . PHE A 1 98 ? 52.493 -4.838 44.697 1.00 20.81 98 PHE A N 1
ATOM 828 C CA . PHE A 1 98 ? 53.319 -3.658 44.455 1.00 20.86 98 PHE A CA 1
ATOM 829 C C . PHE A 1 98 ? 53.173 -2.636 45.585 1.00 20.99 98 PHE A C 1
ATOM 830 O O . PHE A 1 98 ? 54.155 -2.055 46.063 1.00 20.75 98 PHE A O 1
ATOM 838 N N . ILE A 1 99 ? 51.938 -2.397 46.006 1.00 20.42 99 ILE A N 1
ATOM 839 C CA . ILE A 1 99 ? 51.709 -1.428 47.075 1.00 19.54 99 ILE A CA 1
ATOM 840 C C . ILE A 1 99 ? 52.361 -1.872 48.388 1.00 20.41 99 ILE A C 1
ATOM 841 O O . ILE A 1 99 ? 52.987 -1.071 49.081 1.00 18.32 99 ILE A O 1
ATOM 846 N N . ARG A 1 100 ? 52.226 -3.154 48.714 1.00 21.00 100 ARG A N 1
ATOM 847 C CA . ARG A 1 100 ? 52.791 -3.695 49.945 1.00 22.53 100 ARG A CA 1
ATOM 848 C C . ARG A 1 100 ? 54.307 -3.658 49.915 1.00 22.37 100 ARG A C 1
ATOM 849 O O . ARG A 1 100 ? 54.953 -3.317 50.903 1.00 22.58 100 ARG A O 1
ATOM 857 N N . GLU A 1 101 ? 54.880 -4.008 48.774 1.00 24.71 101 GLU A N 1
ATOM 858 C CA . GLU A 1 101 ? 56.325 -4.001 48.674 1.00 26.33 101 GLU A CA 1
ATOM 859 C C . GLU A 1 101 ? 56.835 -2.578 48.775 1.00 23.07 101 GLU A C 1
ATOM 860 O O . GLU A 1 101 ? 57.873 -2.327 49.376 1.00 23.36 101 GLU A O 1
ATOM 866 N N . THR A 1 102 ? 56.087 -1.643 48.200 1.00 20.78 102 THR A N 1
ATOM 867 C CA . THR A 1 102 ? 56.474 -0.243 48.228 1.00 19.46 102 THR A CA 1
ATOM 868 C C . THR A 1 102 ? 56.447 0.332 49.643 1.00 19.55 102 THR A C 1
ATOM 869 O O . THR A 1 102 ? 57.385 1.014 50.051 1.00 19.30 102 THR A O 1
ATOM 873 N N . THR A 1 103 ? 55.390 0.075 50.405 1.00 19.53 103 THR A N 1
ATOM 874 C CA . THR A 1 103 ? 55.366 0.636 51.756 1.00 20.69 103 THR A CA 1
ATOM 875 C C . THR A 1 103 ? 56.415 -0.028 52.658 1.00 18.92 103 THR A C 1
ATOM 876 O O . THR A 1 103 ? 56.965 0.622 53.548 1.00 18.01 103 THR A O 1
ATOM 880 N N . ARG A 1 104 ? 56.704 -1.307 52.419 1.00 21.42 104 ARG A N 1
ATOM 881 C CA . ARG A 1 104 ? 57.720 -2.007 53.214 1.00 23.56 104 ARG A CA 1
ATOM 882 C C . ARG A 1 104 ? 59.059 -1.351 52.938 1.00 22.95 104 ARG A C 1
ATOM 883 O O . ARG A 1 104 ? 59.891 -1.215 53.826 1.00 23.82 104 ARG A O 1
ATOM 891 N N . SER A 1 105 ? 59.257 -0.943 51.691 1.00 23.16 105 SER A N 1
ATOM 892 C CA . SER A 1 105 ? 60.473 -0.250 51.290 1.00 21.97 105 SER A CA 1
ATOM 893 C C . SER A 1 105 ? 60.563 1.104 52.018 1.00 21.71 105 SER A C 1
ATOM 894 O O . SER A 1 105 ? 61.610 1.463 52.553 1.00 22.23 105 SER A O 1
ATOM 897 N N . LEU A 1 106 ? 59.458 1.850 52.035 1.00 19.73 106 LEU A N 1
ATOM 898 C CA . LEU A 1 106 ? 59.394 3.150 52.701 1.00 18.41 106 LEU A CA 1
ATOM 899 C C . LEU A 1 106 ? 59.595 3.023 54.211 1.00 19.25 106 LEU A C 1
ATOM 900 O O . LEU A 1 106 ? 60.246 3.861 54.822 1.00 19.74 106 LEU A O 1
ATOM 905 N N . LEU A 1 107 ? 59.004 1.991 54.810 1.00 21.02 107 LEU A N 1
ATOM 906 C CA . LEU A 1 107 ? 59.144 1.757 56.244 1.00 24.00 107 LEU A CA 1
ATOM 907 C C . LEU A 1 107 ? 60.616 1.474 56.581 1.00 25.45 107 LEU A C 1
ATOM 908 O O . LEU A 1 107 ? 61.127 1.906 57.622 1.00 24.34 107 LEU A O 1
ATOM 913 N N . ASP A 1 108 ? 61.287 0.744 55.691 1.00 27.13 108 ASP A N 1
ATOM 914 C CA . ASP A 1 108 ? 62.704 0.408 55.855 1.00 30.39 108 ASP A CA 1
ATOM 915 C C . ASP A 1 108 ? 63.563 1.670 56.017 1.00 31.21 108 ASP A C 1
ATOM 916 O O . ASP A 1 108 ? 64.642 1.627 56.608 1.00 31.48 108 ASP A O 1
ATOM 921 N N . SER A 1 109 ? 63.082 2.787 55.479 1.00 30.79 109 SER A N 1
ATOM 922 C CA . SER A 1 109 ? 63.797 4.054 55.555 1.00 30.33 109 SER A CA 1
ATOM 923 C C . SER A 1 109 ? 63.536 4.815 56.852 1.00 31.82 109 SER A C 1
ATOM 924 O O . SER A 1 109 ? 64.184 5.831 57.118 1.00 33.38 109 SER A O 1
ATOM 927 N N . ILE A 1 110 ? 62.596 4.332 57.662 1.00 32.51 110 ILE A N 1
ATOM 928 C CA . ILE A 1 110 ? 62.257 5.010 58.916 1.00 32.12 110 ILE A CA 1
ATOM 929 C C . ILE A 1 110 ? 63.262 4.738 60.037 1.00 33.31 110 ILE A C 1
ATOM 930 O O . ILE A 1 110 ? 63.644 3.590 60.279 1.00 32.22 110 ILE A O 1
ATOM 935 N N . ASP A 1 111 ? 63.694 5.809 60.703 1.00 33.50 111 ASP A N 1
ATOM 936 C CA . ASP A 1 111 ? 64.615 5.706 61.829 1.00 32.88 111 ASP A CA 1
ATOM 937 C C . ASP A 1 111 ? 63.731 5.736 63.075 1.00 32.29 111 ASP A C 1
ATOM 938 O O . ASP A 1 111 ? 63.195 6.782 63.444 1.00 30.13 111 ASP A O 1
ATOM 943 N N . PRO A 1 112 ? 63.561 4.578 63.730 1.00 32.63 112 PRO A N 1
ATOM 944 C CA . PRO A 1 112 ? 62.737 4.431 64.934 1.00 32.99 112 PRO A CA 1
ATOM 945 C C . PRO A 1 112 ? 62.985 5.454 66.035 1.00 33.92 112 PRO A C 1
ATOM 946 O O . PRO A 1 112 ? 62.047 5.882 66.715 1.00 33.82 112 PRO A O 1
ATOM 950 N N . ARG A 1 113 ? 64.244 5.842 66.216 1.00 33.87 113 ARG A N 1
ATOM 951 C CA . ARG A 1 113 ? 64.600 6.808 67.253 1.00 35.33 113 ARG A CA 1
ATOM 952 C C . ARG A 1 113 ? 63.822 8.115 67.119 1.00 33.94 113 ARG A C 1
ATOM 953 O O . ARG A 1 113 ? 63.393 8.697 68.113 1.00 32.97 113 ARG A O 1
ATOM 961 N N . GLU A 1 114 ? 63.635 8.570 65.885 1.00 34.05 114 GLU A N 1
ATOM 962 C CA . GLU A 1 114 ? 62.903 9.801 65.634 1.00 33.63 114 GLU A CA 1
ATOM 963 C C . GLU A 1 114 ? 62.847 10.115 64.142 1.00 32.40 114 GLU A C 1
ATOM 964 O O . GLU A 1 114 ? 63.862 10.457 63.540 1.00 32.31 114 GLU A O 1
ATOM 970 N N . ASP A 1 115 ? 61.664 10.004 63.548 1.00 29.94 115 ASP A N 1
ATOM 971 C CA . ASP A 1 115 ? 61.509 10.280 62.121 1.00 28.22 115 ASP A CA 1
ATOM 972 C C . ASP A 1 115 ? 60.156 10.919 61.796 1.00 27.55 115 ASP A C 1
ATOM 973 O O . ASP A 1 115 ? 59.231 10.927 62.614 1.00 26.55 115 ASP A O 1
ATOM 978 N N . ASP A 1 116 ? 60.054 11.467 60.594 1.00 25.66 116 ASP A N 1
ATOM 979 C CA . ASP A 1 116 ? 58.823 12.104 60.147 1.00 26.90 116 ASP A CA 1
ATOM 980 C C . ASP A 1 116 ? 58.141 11.127 59.165 1.00 26.35 116 ASP A C 1
ATOM 981 O O . ASP A 1 116 ? 58.612 10.940 58.033 1.00 25.62 116 ASP A O 1
ATOM 986 N N . ILE A 1 117 ? 57.044 10.497 59.597 1.00 24.00 117 ILE A N 1
ATOM 987 C CA . ILE A 1 117 ? 56.374 9.518 58.750 1.00 22.74 117 ILE A CA 1
ATOM 988 C C . ILE A 1 117 ? 55.593 10.123 57.597 1.00 19.73 117 ILE A C 1
ATOM 989 O O . ILE A 1 117 ? 55.245 9.418 56.659 1.00 20.95 117 ILE A O 1
ATOM 994 N N . VAL A 1 118 ? 55.312 11.419 57.659 1.00 18.55 118 VAL A N 1
ATOM 995 C CA . VAL A 1 118 ? 54.618 12.082 56.552 1.00 18.13 118 VAL A CA 1
ATOM 996 C C . VAL A 1 118 ? 55.612 12.115 55.386 1.00 19.13 118 VAL A C 1
ATOM 997 O O . VAL A 1 118 ? 55.293 11.766 54.254 1.00 19.81 118 VAL A O 1
ATOM 1001 N N . LYS A 1 119 ? 56.836 12.523 55.693 1.00 19.38 119 LYS A N 1
ATOM 1002 C CA . LYS A 1 119 ? 57.894 12.621 54.704 1.00 20.01 119 LYS A CA 1
ATOM 1003 C C . LYS A 1 119 ? 58.351 11.263 54.176 1.00 19.06 119 LYS A C 1
ATOM 1004 O O . LYS A 1 119 ? 58.519 11.081 52.979 1.00 17.71 119 LYS A O 1
ATOM 1010 N N . LYS A 1 120 ? 58.529 10.293 55.064 1.00 19.31 120 LYS A N 1
ATOM 1011 C CA . LYS A 1 120 ? 59.015 8.982 54.642 1.00 21.25 120 LYS A CA 1
ATOM 1012 C C . LYS A 1 120 ? 57.960 7.989 54.161 1.00 20.40 120 LYS A C 1
ATOM 1013 O O . LYS A 1 120 ? 58.256 7.099 53.352 1.00 21.07 120 LYS A O 1
ATOM 1019 N N . LEU A 1 121 ? 56.729 8.133 54.636 1.00 20.32 121 LEU A N 1
ATOM 1020 C CA . LEU A 1 121 ? 55.690 7.177 54.257 1.00 18.86 121 LEU A CA 1
ATOM 1021 C C . LEU A 1 121 ? 54.453 7.752 53.580 1.00 16.96 121 LEU A C 1
ATOM 1022 O O . LEU A 1 121 ? 54.132 7.382 52.447 1.00 17.09 121 LEU A O 1
ATOM 1027 N N . ALA A 1 122 ? 53.764 8.650 54.280 1.00 16.52 122 ALA A N 1
ATOM 1028 C CA . ALA A 1 122 ? 52.505 9.218 53.799 1.00 15.34 122 ALA A CA 1
ATOM 1029 C C . ALA A 1 122 ? 52.558 9.976 52.484 1.00 15.75 122 ALA A C 1
ATOM 1030 O O . ALA A 1 122 ? 51.664 9.815 51.658 1.00 16.35 122 ALA A O 1
ATOM 1032 N N . VAL A 1 123 ? 53.585 10.801 52.277 1.00 15.85 123 VAL A N 1
ATOM 1033 C CA . VAL A 1 123 ? 53.694 11.551 51.017 1.00 16.43 123 VAL A CA 1
ATOM 1034 C C . VAL A 1 123 ? 54.091 10.677 49.816 1.00 15.27 123 VAL A C 1
ATOM 1035 O O . VAL A 1 123 ? 53.407 10.677 48.798 1.00 14.90 123 VAL A O 1
ATOM 1039 N N . PRO A 1 124 ? 55.201 9.919 49.918 1.00 15.61 124 PRO A N 1
ATOM 1040 C CA . PRO A 1 124 ? 55.640 9.061 48.803 1.00 14.66 124 PRO A CA 1
ATOM 1041 C C . PRO A 1 124 ? 54.713 7.930 48.323 1.00 13.79 124 PRO A C 1
ATOM 1042 O O . PRO A 1 124 ? 54.561 7.712 47.124 1.00 13.66 124 PRO A O 1
ATOM 1046 N N . LEU A 1 125 ? 54.101 7.200 49.250 1.00 13.98 125 LEU A N 1
ATOM 1047 C CA . LEU A 1 125 ? 53.256 6.081 48.848 1.00 13.91 125 LEU A CA 1
ATOM 1048 C C . LEU A 1 125 ? 52.234 6.383 47.745 1.00 12.18 125 LEU A C 1
ATOM 1049 O O . LEU A 1 125 ? 52.248 5.736 46.701 1.00 13.48 125 LEU A O 1
ATOM 1054 N N . PRO A 1 126 ? 51.339 7.364 47.955 1.00 12.62 126 PRO A N 1
ATOM 1055 C CA . PRO A 1 126 ? 50.349 7.657 46.910 1.00 13.96 126 PRO A CA 1
ATOM 1056 C C . PRO A 1 126 ? 50.979 8.055 45.586 1.00 14.37 126 PRO A C 1
ATOM 1057 O O . PRO A 1 126 ? 50.496 7.671 44.522 1.00 15.74 126 PRO A O 1
ATOM 1061 N N . ILE A 1 127 ? 52.054 8.829 45.659 1.00 14.06 127 ILE A N 1
ATOM 1062 C CA . ILE A 1 127 ? 52.730 9.292 44.457 1.00 14.96 127 ILE A CA 1
ATOM 1063 C C . ILE A 1 127 ? 53.348 8.134 43.685 1.00 16.30 127 ILE A C 1
ATOM 1064 O O . ILE A 1 127 ? 53.194 8.036 42.462 1.00 16.31 127 ILE A O 1
ATOM 1069 N N . ILE A 1 128 ? 54.017 7.232 44.397 1.00 14.09 128 ILE A N 1
ATOM 1070 C CA . ILE A 1 128 ? 54.637 6.089 43.745 1.00 13.55 128 ILE A CA 1
ATOM 1071 C C . ILE A 1 128 ? 53.566 5.209 43.112 1.00 14.14 128 ILE A C 1
ATOM 1072 O O . ILE A 1 128 ? 53.726 4.724 41.987 1.00 13.73 128 ILE A O 1
ATOM 1077 N N . VAL A 1 129 ? 52.463 4.998 43.830 1.00 14.09 129 VAL A N 1
ATOM 1078 C CA . VAL A 1 129 ? 51.391 4.156 43.306 1.00 15.75 129 VAL A CA 1
ATOM 1079 C C . VAL A 1 129 ? 50.717 4.754 42.062 1.00 15.20 129 VAL A C 1
ATOM 1080 O O . VAL A 1 129 ? 50.576 4.076 41.050 1.00 15.34 129 VAL A O 1
ATOM 1084 N N . ILE A 1 130 ? 50.310 6.018 42.127 1.00 16.14 130 ILE A N 1
ATOM 1085 C CA . ILE A 1 130 ? 49.679 6.638 40.965 1.00 17.23 130 ILE A CA 1
ATOM 1086 C C . ILE A 1 130 ? 50.637 6.662 39.745 1.00 17.12 130 ILE A C 1
ATOM 1087 O O . ILE A 1 130 ? 50.203 6.482 38.609 1.00 17.31 130 ILE A O 1
ATOM 1092 N N . SER A 1 131 ? 51.933 6.862 39.977 1.00 16.90 131 SER A N 1
ATOM 1093 C CA . SER A 1 131 ? 52.901 6.867 38.879 1.00 18.88 131 SER A CA 1
ATOM 1094 C C . SER A 1 131 ? 52.898 5.519 38.179 1.00 18.67 131 SER A C 1
ATOM 1095 O O . SER A 1 131 ? 52.950 5.437 36.955 1.00 16.78 131 SER A O 1
ATOM 1098 N N . LYS A 1 132 ? 52.851 4.450 38.961 1.00 17.55 132 LYS A N 1
ATOM 1099 C CA . LYS A 1 132 ? 52.835 3.122 38.368 1.00 20.85 132 LYS A CA 1
ATOM 1100 C C . LYS A 1 132 ? 51.562 2.913 37.552 1.00 20.06 132 LYS A C 1
ATOM 1101 O O . LYS A 1 132 ? 51.601 2.422 36.422 1.00 20.67 132 LYS A O 1
ATOM 1107 N N . ILE A 1 133 ? 50.429 3.279 38.140 1.00 19.48 133 ILE A N 1
ATOM 1108 C CA . ILE A 1 133 ? 49.138 3.122 37.477 1.00 18.68 133 ILE A CA 1
ATOM 1109 C C . ILE A 1 133 ? 49.056 3.912 36.180 1.00 19.20 133 ILE A C 1
ATOM 1110 O O . ILE A 1 133 ? 48.575 3.396 35.179 1.00 20.53 133 ILE A O 1
ATOM 1115 N N . LEU A 1 134 ? 49.543 5.149 36.198 1.00 18.24 134 LEU A N 1
ATOM 1116 C CA . LEU A 1 134 ? 49.510 6.027 35.025 1.00 20.92 134 LEU A CA 1
ATOM 1117 C C . LEU A 1 134 ? 50.643 5.813 34.013 1.00 21.94 134 LEU A C 1
ATOM 1118 O O . LEU A 1 134 ? 50.535 6.234 32.852 1.00 20.11 134 LEU A O 1
ATOM 1123 N N . GLY A 1 135 ? 51.723 5.170 34.451 1.00 22.53 135 GLY A N 1
ATOM 1124 C CA . GLY A 1 135 ? 52.852 4.951 33.564 1.00 25.03 135 GLY A CA 1
ATOM 1125 C C . GLY A 1 135 ? 53.718 6.196 33.437 1.00 27.48 135 GLY A C 1
ATOM 1126 O O . GLY A 1 135 ? 54.236 6.507 32.361 1.00 26.69 135 GLY A O 1
ATOM 1127 N N . LEU A 1 136 ? 53.860 6.921 34.541 1.00 29.01 136 LEU A N 1
ATOM 1128 C CA . LEU A 1 136 ? 54.679 8.121 34.574 1.00 33.48 136 LEU A CA 1
ATOM 1129 C C . LEU A 1 136 ? 55.893 7.807 35.434 1.00 36.27 136 LEU A C 1
ATOM 1130 O O . LEU A 1 136 ? 55.766 7.253 36.526 1.00 38.75 136 LEU A O 1
ATOM 1135 N N . PRO A 1 137 ? 57.088 8.153 34.946 1.00 37.22 137 PRO A N 1
ATOM 1136 C CA . PRO A 1 137 ? 58.376 7.935 35.615 1.00 38.84 137 PRO A CA 1
ATOM 1137 C C . PRO A 1 137 ? 58.428 8.318 37.088 1.00 40.45 137 PRO A C 1
ATOM 1138 O O . PRO A 1 137 ? 58.398 9.493 37.435 1.00 40.35 137 PRO A O 1
ATOM 1142 N N . ILE A 1 138 ? 58.529 7.311 37.950 1.00 45.18 138 ILE A N 1
ATOM 1143 C CA . ILE A 1 138 ? 58.599 7.531 39.395 1.00 48.42 138 ILE A CA 1
ATOM 1144 C C . ILE A 1 138 ? 59.780 8.456 39.713 1.00 49.17 138 ILE A C 1
ATOM 1145 O O . ILE A 1 138 ? 59.789 9.158 40.731 1.00 46.41 138 ILE A O 1
ATOM 1150 N N . GLU A 1 139 ? 60.759 8.457 38.811 1.00 50.54 139 GLU A N 1
ATOM 1151 C CA . GLU A 1 139 ? 61.971 9.251 38.954 1.00 53.14 139 GLU A CA 1
ATOM 1152 C C . GLU A 1 139 ? 61.714 10.752 38.973 1.00 53.59 139 GLU A C 1
ATOM 1153 O O . GLU A 1 139 ? 62.647 11.557 38.874 1.00 53.15 139 GLU A O 1
ATOM 1159 N N . ASP A 1 140 ? 60.444 11.122 39.097 1.00 53.37 140 ASP A N 1
ATOM 1160 C CA . ASP A 1 140 ? 60.056 12.526 39.161 1.00 53.85 140 ASP A CA 1
ATOM 1161 C C . ASP A 1 140 ? 59.060 12.748 40.302 1.00 52.51 140 ASP A C 1
ATOM 1162 O O . ASP A 1 140 ? 58.130 13.549 40.199 1.00 50.40 140 ASP A O 1
ATOM 1167 N N . LYS A 1 141 ? 59.295 12.017 41.390 1.00 51.90 141 LYS A N 1
ATOM 1168 C CA . LYS A 1 141 ? 58.487 12.057 42.611 1.00 50.25 141 LYS A CA 1
ATOM 1169 C C . LYS A 1 141 ? 58.482 13.441 43.262 1.00 48.42 141 LYS A C 1
ATOM 1170 O O . LYS A 1 141 ? 57.415 13.970 43.595 1.00 48.89 141 LYS A O 1
ATOM 1176 N N . GLU A 1 142 ? 59.678 14.006 43.458 1.00 44.30 142 GLU A N 1
ATOM 1177 C CA . GLU A 1 142 ? 59.834 15.324 44.070 1.00 41.40 142 GLU A CA 1
ATOM 1178 C C . GLU A 1 142 ? 59.061 16.396 43.307 1.00 37.11 142 GLU A C 1
ATOM 1179 O O . GLU A 1 142 ? 58.466 17.300 43.904 1.00 35.17 142 GLU A O 1
ATOM 1185 N N . LYS A 1 143 ? 59.088 16.299 41.985 1.00 30.88 143 LYS A N 1
ATOM 1186 C CA . LYS A 1 143 ? 58.350 17.232 41.158 1.00 28.15 143 LYS A CA 1
ATOM 1187 C C . LYS A 1 143 ? 56.870 16.946 41.427 1.00 24.88 143 LYS A C 1
ATOM 1188 O O . LYS A 1 143 ? 56.075 17.865 41.626 1.00 20.86 143 LYS A O 1
ATOM 1194 N N . PHE A 1 144 ? 56.509 15.662 41.427 1.00 22.43 144 PHE A N 1
ATOM 1195 C CA . PHE A 1 144 ? 55.125 15.270 41.678 1.00 22.21 144 PHE A CA 1
ATOM 1196 C C . PHE A 1 144 ? 54.691 15.818 43.042 1.00 19.57 144 PHE A C 1
ATOM 1197 O O . PHE A 1 144 ? 53.576 16.299 43.187 1.00 19.66 144 PHE A O 1
ATOM 1205 N N . LYS A 1 145 ? 55.581 15.757 44.029 1.00 20.49 145 LYS A N 1
ATOM 1206 C CA . LYS A 1 145 ? 55.269 16.270 45.366 1.00 22.24 145 LYS A CA 1
ATOM 1207 C C . LYS A 1 145 ? 54.866 17.737 45.277 1.00 22.24 145 LYS A C 1
ATOM 1208 O O . LYS A 1 145 ? 53.883 18.160 45.888 1.00 22.40 145 LYS A O 1
ATOM 1214 N N . GLU A 1 146 ? 55.643 18.511 44.515 1.00 21.51 146 GLU A N 1
ATOM 1215 C CA . GLU A 1 146 ? 55.389 19.944 44.333 1.00 20.93 146 GLU A CA 1
ATOM 1216 C C . GLU A 1 146 ? 54.057 20.219 43.666 1.00 18.22 146 GLU A C 1
ATOM 1217 O O . GLU A 1 146 ? 53.277 21.054 44.112 1.00 17.84 146 GLU A O 1
ATOM 1223 N N . TRP A 1 147 ? 53.812 19.526 42.568 1.00 17.40 147 TRP A N 1
ATOM 1224 C CA . TRP A 1 147 ? 52.583 19.726 41.820 1.00 17.34 147 TRP A CA 1
ATOM 1225 C C . TRP A 1 147 ? 51.328 19.275 42.568 1.00 17.61 147 TRP A C 1
ATOM 1226 O O . TRP A 1 147 ? 50.235 19.766 42.297 1.00 17.95 147 TRP A O 1
ATOM 1237 N N . SER A 1 148 ? 51.483 18.354 43.512 1.00 17.11 148 SER A N 1
ATOM 1238 C CA . SER A 1 148 ? 50.340 17.866 44.268 1.00 17.92 148 SER A CA 1
ATOM 1239 C C . SER A 1 148 ? 49.648 19.015 44.995 1.00 16.69 148 SER A C 1
ATOM 1240 O O . SER A 1 148 ? 48.466 18.926 45.318 1.00 16.74 148 SER A O 1
ATOM 1243 N N . ASP A 1 149 ? 50.380 20.101 45.238 1.00 14.99 149 ASP A N 1
ATOM 1244 C CA . ASP A 1 149 ? 49.804 21.253 45.915 1.00 14.06 149 ASP A CA 1
ATOM 1245 C C . ASP A 1 149 ? 48.719 21.925 45.069 1.00 13.29 149 ASP A C 1
ATOM 1246 O O . ASP A 1 149 ? 47.895 22.671 45.579 1.00 12.74 149 ASP A O 1
ATOM 1251 N N . LEU A 1 150 ? 48.716 21.654 43.771 1.00 14.61 150 LEU A N 1
ATOM 1252 C CA . LEU A 1 150 ? 47.745 22.266 42.868 1.00 15.44 150 LEU A CA 1
ATOM 1253 C C . LEU A 1 150 ? 46.355 21.638 42.897 1.00 15.73 150 LEU A C 1
ATOM 1254 O O . LEU A 1 150 ? 45.445 22.112 42.220 1.00 15.22 150 LEU A O 1
ATOM 1259 N N . VAL A 1 151 ? 46.187 20.572 43.672 1.00 14.18 151 VAL A N 1
ATOM 1260 C CA . VAL A 1 151 ? 44.889 19.913 43.757 1.00 14.81 151 VAL A CA 1
ATOM 1261 C C . VAL A 1 151 ? 43.777 20.958 43.918 1.00 14.94 151 VAL A C 1
ATOM 1262 O O . VAL A 1 151 ? 43.901 21.891 44.705 1.00 14.07 151 VAL A O 1
ATOM 1266 N N . ALA A 1 152 ? 42.695 20.797 43.157 1.00 15.69 152 ALA A N 1
ATOM 1267 C CA . ALA A 1 152 ? 41.586 21.745 43.166 1.00 15.10 152 ALA A CA 1
ATOM 1268 C C . ALA A 1 152 ? 40.940 22.075 44.513 1.00 16.91 152 ALA A C 1
ATOM 1269 O O . ALA A 1 152 ? 40.361 23.144 44.652 1.00 18.75 152 ALA A O 1
ATOM 1271 N N . PHE A 1 153 ? 41.016 21.186 45.502 1.00 16.20 153 PHE A N 1
ATOM 1272 C CA . PHE A 1 153 ? 40.411 21.482 46.811 1.00 17.86 153 PHE A CA 1
ATOM 1273 C C . PHE A 1 153 ? 41.061 22.699 47.483 1.00 19.29 153 PHE A C 1
ATOM 1274 O O . PHE A 1 153 ? 40.438 23.374 48.300 1.00 18.78 153 PHE A O 1
ATOM 1282 N N . ARG A 1 154 ? 42.319 22.967 47.144 1.00 19.71 154 ARG A N 1
ATOM 1283 C CA . ARG A 1 154 ? 43.049 24.092 47.729 1.00 21.20 154 ARG A CA 1
ATOM 1284 C C . ARG A 1 154 ? 42.694 25.460 47.117 1.00 22.99 154 ARG A C 1
ATOM 1285 O O . ARG A 1 154 ? 42.860 25.684 45.912 1.00 22.77 154 ARG A O 1
ATOM 1293 N N . LEU A 1 155 ? 42.214 26.369 47.967 1.00 25.70 155 LEU A N 1
ATOM 1294 C CA . LEU A 1 155 ? 41.824 27.721 47.548 1.00 28.01 155 LEU A CA 1
ATOM 1295 C C . LEU A 1 155 ? 43.036 28.663 47.525 1.00 28.07 155 LEU A C 1
ATOM 1296 O O . LEU A 1 155 ? 44.063 28.381 48.135 1.00 25.70 155 LEU A O 1
ATOM 1301 N N . GLY A 1 156 ? 42.902 29.786 46.827 1.00 29.77 156 GLY A N 1
ATOM 1302 C CA . GLY A 1 156 ? 44.004 30.725 46.714 1.00 30.81 156 GLY A CA 1
ATOM 1303 C C . GLY A 1 156 ? 44.400 31.482 47.963 1.00 31.96 156 GLY A C 1
ATOM 1304 O O . GLY A 1 156 ? 43.586 31.713 48.858 1.00 35.20 156 GLY A O 1
ATOM 1305 N N . LYS A 1 157 ? 45.670 31.867 48.014 1.00 32.35 157 LYS A N 1
ATOM 1306 C CA . LYS A 1 157 ? 46.233 32.633 49.123 1.00 33.34 157 LYS A CA 1
ATOM 1307 C C . LYS A 1 157 ? 47.145 33.668 48.446 1.00 32.94 157 LYS A C 1
ATOM 1308 O O . LYS A 1 157 ? 47.756 33.376 47.417 1.00 33.50 157 LYS A O 1
ATOM 1314 N N . PRO A 1 158 ? 47.253 34.885 49.011 1.00 32.80 158 PRO A N 1
ATOM 1315 C CA . PRO A 1 158 ? 48.096 35.922 48.391 1.00 30.85 158 PRO A CA 1
ATOM 1316 C C . PRO A 1 158 ? 49.584 35.622 48.216 1.00 30.21 158 PRO A C 1
ATOM 1317 O O . PRO A 1 158 ? 50.167 34.857 48.987 1.00 29.77 158 PRO A O 1
ATOM 1321 N N . GLY A 1 159 ? 50.171 36.226 47.177 1.00 28.27 159 GLY A N 1
ATOM 1322 C CA . GLY A 1 159 ? 51.592 36.085 46.889 1.00 27.74 159 GLY A CA 1
ATOM 1323 C C . GLY A 1 159 ? 52.114 34.789 46.299 1.00 28.09 159 GLY A C 1
ATOM 1324 O O . GLY A 1 159 ? 53.317 34.521 46.351 1.00 28.57 159 GLY A O 1
ATOM 1325 N N . GLU A 1 160 ? 51.224 34.002 45.708 1.00 28.71 160 GLU A N 1
ATOM 1326 C CA . GLU A 1 160 ? 51.597 32.713 45.137 1.00 28.23 160 GLU A CA 1
ATOM 1327 C C . GLU A 1 160 ? 51.636 32.661 43.619 1.00 24.81 160 GLU A C 1
ATOM 1328 O O . GLU A 1 160 ? 52.024 31.637 43.061 1.00 24.00 160 GLU A O 1
ATOM 1334 N N . ILE A 1 161 ? 51.237 33.753 42.958 1.00 22.87 161 ILE A N 1
ATOM 1335 C CA . ILE A 1 161 ? 51.189 33.797 41.491 1.00 23.25 161 ILE A CA 1
ATOM 1336 C C . ILE A 1 161 ? 52.450 33.320 40.761 1.00 21.86 161 ILE A C 1
ATOM 1337 O O . ILE A 1 161 ? 52.352 32.487 39.859 1.00 20.25 161 ILE A O 1
ATOM 1342 N N . PHE A 1 162 ? 53.627 33.824 41.141 1.00 22.22 162 PHE A N 1
ATOM 1343 C CA . PHE A 1 162 ? 54.864 33.393 40.480 1.00 21.61 162 PHE A CA 1
ATOM 1344 C C . PHE A 1 162 ? 55.159 31.927 40.764 1.00 21.13 162 PHE A C 1
ATOM 1345 O O . PHE A 1 162 ? 55.446 31.159 39.848 1.00 23.39 162 PHE A O 1
ATOM 1353 N N . GLU A 1 163 ? 55.098 31.548 42.034 1.00 23.37 163 GLU A N 1
ATOM 1354 C CA . GLU A 1 163 ? 55.348 30.167 42.444 1.00 24.78 163 GLU A CA 1
ATOM 1355 C C . GLU A 1 163 ? 54.443 29.224 41.659 1.00 24.12 163 GLU A C 1
ATOM 1356 O O . GLU A 1 163 ? 54.909 28.244 41.080 1.00 24.80 163 GLU A O 1
ATOM 1362 N N . LEU A 1 164 ? 53.150 29.532 41.645 1.00 21.47 164 LEU A N 1
ATOM 1363 C CA . LEU A 1 164 ? 52.179 28.722 40.928 1.00 20.38 164 LEU A CA 1
ATOM 1364 C C . LEU A 1 164 ? 52.452 28.696 39.427 1.00 19.21 164 LEU A C 1
ATOM 1365 O O . LEU A 1 164 ? 52.269 27.662 38.785 1.00 17.06 164 LEU A O 1
ATOM 1370 N N . GLY A 1 165 ? 52.867 29.836 38.871 1.00 19.48 165 GLY A N 1
ATOM 1371 C CA . GLY A 1 165 ? 53.159 29.912 37.451 1.00 15.97 165 GLY A CA 1
ATOM 1372 C C . GLY A 1 165 ? 54.254 28.924 37.116 1.00 17.76 165 GLY A C 1
ATOM 1373 O O . GLY A 1 165 ? 54.180 28.203 36.120 1.00 16.79 165 GLY A O 1
ATOM 1374 N N . LYS A 1 166 ? 55.272 28.884 37.975 1.00 20.71 166 LYS A N 1
ATOM 1375 C CA . LYS A 1 166 ? 56.411 27.980 37.794 1.00 21.98 166 LYS A CA 1
ATOM 1376 C C . LYS A 1 166 ? 55.953 26.528 37.750 1.00 20.39 166 LYS A C 1
ATOM 1377 O O . LYS A 1 166 ? 56.291 25.789 36.821 1.00 19.96 166 LYS A O 1
ATOM 1383 N N . LYS A 1 167 ? 55.183 26.126 38.759 1.00 19.92 167 LYS A N 1
ATOM 1384 C CA . LYS A 1 167 ? 54.667 24.760 38.837 1.00 18.94 167 LYS A CA 1
ATOM 1385 C C . LYS A 1 167 ? 53.833 24.394 37.603 1.00 18.16 167 LYS A C 1
ATOM 1386 O O . LYS A 1 167 ? 54.023 23.326 37.033 1.00 19.34 167 LYS A O 1
ATOM 1392 N N . TYR A 1 168 ? 52.922 25.279 37.191 1.00 17.73 168 TYR A N 1
ATOM 1393 C CA . TYR A 1 168 ? 52.073 25.022 36.024 1.00 19.00 168 TYR A CA 1
ATOM 1394 C C . TYR A 1 168 ? 52.895 24.840 34.761 1.00 20.84 168 TYR A C 1
ATOM 1395 O O . TYR A 1 168 ? 52.642 23.933 33.960 1.00 20.45 168 TYR A O 1
ATOM 1404 N N . LEU A 1 169 ? 53.883 25.713 34.590 1.00 21.71 169 LEU A N 1
ATOM 1405 C CA . LEU A 1 169 ? 54.762 25.650 33.436 1.00 23.47 169 LEU A CA 1
ATOM 1406 C C . LEU A 1 169 ? 55.421 24.274 33.390 1.00 23.38 169 LEU A C 1
ATOM 1407 O O . LEU A 1 169 ? 55.342 23.568 32.383 1.00 22.84 169 LEU A O 1
ATOM 1412 N N . GLU A 1 170 ? 56.047 23.880 34.496 1.00 22.40 170 GLU A N 1
ATOM 1413 C CA . GLU A 1 170 ? 56.718 22.587 34.560 1.00 23.83 170 GLU A CA 1
ATOM 1414 C C . GLU A 1 170 ? 55.754 21.413 34.424 1.00 23.54 170 GLU A C 1
ATOM 1415 O O . GLU A 1 170 ? 55.988 20.485 33.648 1.00 23.13 170 GLU A O 1
ATOM 1421 N N . LEU A 1 171 ? 54.669 21.452 35.185 1.00 22.34 171 LEU A N 1
ATOM 1422 C CA . LEU A 1 171 ? 53.701 20.367 35.158 1.00 21.56 171 LEU A CA 1
ATOM 1423 C C . LEU A 1 171 ? 53.151 20.107 33.760 1.00 21.87 171 LEU A C 1
ATOM 1424 O O . LEU A 1 171 ? 53.155 18.961 33.286 1.00 19.90 171 LEU A O 1
ATOM 1429 N N . ILE A 1 172 ? 52.683 21.172 33.108 1.00 21.70 172 ILE A N 1
ATOM 1430 C CA . ILE A 1 172 ? 52.126 21.066 31.764 1.00 22.43 172 ILE A CA 1
ATOM 1431 C C . ILE A 1 172 ? 53.174 20.507 30.810 1.00 22.21 172 ILE A C 1
ATOM 1432 O O . ILE A 1 172 ? 52.884 19.616 30.009 1.00 22.84 172 ILE A O 1
ATOM 1437 N N . GLY A 1 173 ? 54.395 21.019 30.920 1.00 21.62 173 GLY A N 1
ATOM 1438 C CA . GLY A 1 173 ? 55.473 20.552 30.069 1.00 22.72 173 GLY A CA 1
ATOM 1439 C C . GLY A 1 173 ? 55.756 19.079 30.272 1.00 22.95 173 GLY A C 1
ATOM 1440 O O . GLY A 1 173 ? 56.041 18.355 29.314 1.00 23.72 173 GLY A O 1
ATOM 1441 N N . TYR A 1 174 ? 55.676 18.633 31.524 1.00 21.57 174 TYR A N 1
ATOM 1442 C CA . TYR A 1 174 ? 55.919 17.234 31.846 1.00 21.60 174 TYR A CA 1
ATOM 1443 C C . TYR A 1 174 ? 54.837 16.339 31.259 1.00 21.40 174 TYR A C 1
ATOM 1444 O O . TYR A 1 174 ? 55.145 15.289 30.690 1.00 21.45 174 TYR A O 1
ATOM 1453 N N . VAL A 1 175 ? 53.576 16.739 31.402 1.00 20.52 175 VAL A N 1
ATOM 1454 C CA . VAL A 1 175 ? 52.485 15.932 30.872 1.00 22.36 175 VAL A CA 1
ATOM 1455 C C . VAL A 1 175 ? 52.591 15.836 29.354 1.00 24.24 175 VAL A C 1
ATOM 1456 O O . VAL A 1 175 ? 52.524 14.744 28.789 1.00 23.81 175 VAL A O 1
ATOM 1460 N N . LYS A 1 176 ? 52.783 16.973 28.692 1.00 26.65 176 LYS A N 1
ATOM 1461 C CA . LYS A 1 176 ? 52.905 16.979 27.231 1.00 28.84 176 LYS A CA 1
ATOM 1462 C C . LYS A 1 176 ? 54.031 16.042 26.804 1.00 28.92 176 LYS A C 1
ATOM 1463 O O . LYS A 1 176 ? 53.960 15.395 25.759 1.00 30.13 176 LYS A O 1
ATOM 1469 N N . ASP A 1 177 ? 55.058 15.972 27.642 1.00 29.05 177 ASP A N 1
ATOM 1470 C CA . ASP A 1 177 ? 56.228 15.136 27.409 1.00 31.47 177 ASP A CA 1
ATOM 1471 C C . ASP A 1 177 ? 55.961 13.634 27.542 1.00 31.36 177 ASP A C 1
ATOM 1472 O O . ASP A 1 177 ? 56.631 12.837 26.895 1.00 31.49 177 ASP A O 1
ATOM 1477 N N . HIS A 1 178 ? 54.994 13.248 28.375 1.00 30.10 178 HIS A N 1
ATOM 1478 C CA . HIS A 1 178 ? 54.706 11.827 28.596 1.00 30.06 178 HIS A CA 1
ATOM 1479 C C . HIS A 1 178 ? 53.317 11.345 28.214 1.00 29.96 178 HIS A C 1
ATOM 1480 O O . HIS A 1 178 ? 52.889 10.268 28.628 1.00 31.03 178 HIS A O 1
ATOM 1487 N N . LEU A 1 179 ? 52.619 12.131 27.415 1.00 31.55 179 LEU A N 1
ATOM 1488 C CA . LEU A 1 179 ? 51.276 11.774 26.994 1.00 33.30 179 LEU A CA 1
ATOM 1489 C C . LEU A 1 179 ? 51.192 10.445 26.236 1.00 32.87 179 LEU A C 1
ATOM 1490 O O . LEU A 1 179 ? 50.171 9.755 26.313 1.00 33.07 179 LEU A O 1
ATOM 1495 N N . ASN A 1 180 ? 52.250 10.079 25.514 1.00 31.68 180 ASN A N 1
ATOM 1496 C CA . ASN A 1 180 ? 52.228 8.841 24.734 1.00 31.86 180 ASN A CA 1
ATOM 1497 C C . ASN A 1 180 ? 53.083 7.696 25.232 1.00 32.21 180 ASN A C 1
ATOM 1498 O O . ASN A 1 180 ? 53.450 6.822 24.456 1.00 31.51 180 ASN A O 1
ATOM 1503 N N . SER A 1 181 ? 53.412 7.697 26.514 1.00 33.15 181 SER A N 1
ATOM 1504 C CA . SER A 1 181 ? 54.199 6.606 27.071 1.00 36.22 181 SER A CA 1
ATOM 1505 C C . SER A 1 181 ? 53.521 6.122 28.348 1.00 36.00 181 SER A C 1
ATOM 1506 O O . SER A 1 181 ? 54.128 5.421 29.167 1.00 37.90 181 SER A O 1
ATOM 1509 N N . GLY A 1 182 ? 52.258 6.504 28.511 1.00 33.77 182 GLY A N 1
ATOM 1510 C CA . GLY A 1 182 ? 51.518 6.096 29.688 1.00 31.68 182 GLY A CA 1
ATOM 1511 C C . GLY A 1 182 ? 50.800 4.785 29.442 1.00 30.81 182 GLY A C 1
ATOM 1512 O O . GLY A 1 182 ? 50.913 4.198 28.358 1.00 31.12 182 GLY A O 1
ATOM 1513 N N . THR A 1 183 ? 50.063 4.323 30.449 1.00 27.33 183 THR A N 1
ATOM 1514 C CA . THR A 1 183 ? 49.311 3.083 30.351 1.00 25.30 183 THR A CA 1
ATOM 1515 C C . THR A 1 183 ? 48.044 3.318 29.534 1.00 26.02 183 THR A C 1
ATOM 1516 O O . THR A 1 183 ? 47.792 4.442 29.088 1.00 24.99 183 THR A O 1
ATOM 1520 N N . GLU A 1 184 ? 47.249 2.262 29.350 1.00 26.12 184 GLU A N 1
ATOM 1521 C CA . GLU A 1 184 ? 46.008 2.331 28.573 1.00 27.84 184 GLU A CA 1
ATOM 1522 C C . GLU A 1 184 ? 45.131 3.440 29.108 1.00 26.90 184 GLU A C 1
ATOM 1523 O O . GLU A 1 184 ? 44.314 4.017 28.386 1.00 22.95 184 GLU A O 1
ATOM 1529 N N . VAL A 1 185 ? 45.312 3.715 30.396 1.00 26.88 185 VAL A N 1
ATOM 1530 C CA . VAL A 1 185 ? 44.572 4.753 31.084 1.00 27.05 185 VAL A CA 1
ATOM 1531 C C . VAL A 1 185 ? 44.772 6.082 30.356 1.00 25.01 185 VAL A C 1
ATOM 1532 O O . VAL A 1 185 ? 43.811 6.689 29.880 1.00 25.42 185 VAL A O 1
ATOM 1536 N N . VAL A 1 186 ? 46.016 6.531 30.246 1.00 22.57 186 VAL A N 1
ATOM 1537 C CA . VAL A 1 186 ? 46.254 7.797 29.569 1.00 22.69 186 VAL A CA 1
ATOM 1538 C C . VAL A 1 186 ? 46.089 7.683 28.051 1.00 22.58 186 VAL A C 1
ATOM 1539 O O . VAL A 1 186 ? 45.650 8.630 27.400 1.00 19.43 186 VAL A O 1
ATOM 1543 N N . SER A 1 187 ? 46.413 6.520 27.490 1.00 23.73 187 SER A N 1
ATOM 1544 C CA . SER A 1 187 ? 46.267 6.323 26.049 1.00 23.72 187 SER A CA 1
ATOM 1545 C C . SER A 1 187 ? 44.836 6.596 25.597 1.00 22.28 187 SER A C 1
ATOM 1546 O O . SER A 1 187 ? 44.601 7.306 24.615 1.00 22.48 187 SER A O 1
ATOM 1549 N N . ARG A 1 188 ? 43.877 6.028 26.315 1.00 22.59 188 ARG A N 1
ATOM 1550 C CA . ARG A 1 188 ? 42.473 6.228 25.980 1.00 23.28 188 ARG A CA 1
ATOM 1551 C C . ARG A 1 188 ? 42.104 7.712 26.002 1.00 22.34 188 ARG A C 1
ATOM 1552 O O . ARG A 1 188 ? 41.277 8.172 25.209 1.00 22.03 188 ARG A O 1
ATOM 1560 N N . VAL A 1 189 ? 42.709 8.458 26.923 1.00 20.68 189 VAL A N 1
ATOM 1561 C CA . VAL A 1 189 ? 42.433 9.886 27.027 1.00 19.69 189 VAL A CA 1
ATOM 1562 C C . VAL A 1 189 ? 43.081 10.617 25.868 1.00 20.15 189 VAL A C 1
ATOM 1563 O O . VAL A 1 189 ? 42.448 11.451 25.217 1.00 19.27 189 VAL A O 1
ATOM 1567 N N . VAL A 1 190 ? 44.343 10.300 25.617 1.00 19.94 190 VAL A N 1
ATOM 1568 C CA . VAL A 1 190 ? 45.079 10.942 24.536 1.00 23.91 190 VAL A CA 1
ATOM 1569 C C . VAL A 1 190 ? 44.483 10.581 23.166 1.00 24.74 190 VAL A C 1
ATOM 1570 O O . VAL A 1 190 ? 44.661 11.309 22.193 1.00 25.51 190 VAL A O 1
ATOM 1574 N N . ASN A 1 191 ? 43.753 9.472 23.093 1.00 24.22 191 ASN A N 1
ATOM 1575 C CA . ASN A 1 191 ? 43.174 9.064 21.823 1.00 24.79 191 ASN A CA 1
ATOM 1576 C C . ASN A 1 191 ? 41.683 9.304 21.729 1.00 24.51 191 ASN A C 1
ATOM 1577 O O . ASN A 1 191 ? 40.993 8.619 20.992 1.00 27.95 191 ASN A O 1
ATOM 1582 N N . SER A 1 192 ? 41.184 10.287 22.465 1.00 24.32 192 SER A N 1
ATOM 1583 C CA . SER A 1 192 ? 39.755 10.593 22.438 1.00 23.82 192 SER A CA 1
ATOM 1584 C C . SER A 1 192 ? 39.459 11.862 21.631 1.00 23.36 192 SER A C 1
ATOM 1585 O O . SER A 1 192 ? 40.362 12.477 21.052 1.00 23.19 192 SER A O 1
ATOM 1588 N N . ASN A 1 193 ? 38.189 12.255 21.605 1.00 22.79 193 ASN A N 1
ATOM 1589 C CA . ASN A 1 193 ? 37.784 13.444 20.873 1.00 23.60 193 ASN A CA 1
ATOM 1590 C C . ASN A 1 193 ? 37.988 14.711 21.703 1.00 23.24 193 ASN A C 1
ATOM 1591 O O . ASN A 1 193 ? 37.675 15.809 21.252 1.00 24.28 193 ASN A O 1
ATOM 1596 N N . LEU A 1 194 ? 38.514 14.565 22.913 1.00 21.70 194 LEU A N 1
ATOM 1597 C CA . LEU A 1 194 ? 38.746 15.727 23.773 1.00 21.58 194 LEU A CA 1
ATOM 1598 C C . LEU A 1 194 ? 39.749 16.696 23.140 1.00 21.30 194 LEU A C 1
ATOM 1599 O O . LEU A 1 194 ? 40.609 16.285 22.351 1.00 21.17 194 LEU A O 1
ATOM 1604 N N . SER A 1 195 ? 39.648 17.975 23.494 1.00 19.47 195 SER A N 1
ATOM 1605 C CA . SER A 1 195 ? 40.592 18.962 22.981 1.00 19.15 195 SER A CA 1
ATOM 1606 C C . SER A 1 195 ? 41.911 18.715 23.708 1.00 19.62 195 SER A C 1
ATOM 1607 O O . SER A 1 195 ? 41.954 17.987 24.698 1.00 20.48 195 SER A O 1
ATOM 1610 N N . ASP A 1 196 ? 42.987 19.314 23.223 1.00 18.47 196 ASP A N 1
ATOM 1611 C CA . ASP A 1 196 ? 44.287 19.156 23.848 1.00 19.08 196 ASP A CA 1
ATOM 1612 C C . ASP A 1 196 ? 44.302 19.642 25.299 1.00 18.88 196 ASP A C 1
ATOM 1613 O O . ASP A 1 196 ? 44.908 19.015 26.172 1.00 17.54 196 ASP A O 1
ATOM 1618 N N . ILE A 1 197 ? 43.655 20.772 25.552 1.00 18.13 197 ILE A N 1
ATOM 1619 C CA . ILE A 1 197 ? 43.625 21.326 26.901 1.00 19.52 197 ILE A CA 1
ATOM 1620 C C . ILE A 1 197 ? 42.901 20.364 27.853 1.00 18.08 197 ILE A C 1
ATOM 1621 O O . ILE A 1 197 ? 43.347 20.139 28.975 1.00 17.76 197 ILE A O 1
ATOM 1626 N N . GLU A 1 198 ? 41.794 19.791 27.394 1.00 17.25 198 GLU A N 1
ATOM 1627 C CA . GLU A 1 198 ? 41.011 18.863 28.216 1.00 16.56 198 GLU A CA 1
ATOM 1628 C C . GLU A 1 198 ? 41.816 17.607 28.557 1.00 17.56 198 GLU A C 1
ATOM 1629 O O . GLU A 1 198 ? 41.725 17.092 29.669 1.00 16.39 198 GLU A O 1
ATOM 1635 N N . LYS A 1 199 ? 42.588 17.113 27.588 1.00 16.01 199 LYS A N 1
ATOM 1636 C CA . LYS A 1 199 ? 43.407 15.921 27.788 1.00 15.91 199 LYS A CA 1
ATOM 1637 C C . LYS A 1 199 ? 44.412 16.219 28.884 1.00 15.67 199 LYS A C 1
ATOM 1638 O O . LYS A 1 199 ? 44.651 15.389 29.770 1.00 16.16 199 LYS A O 1
ATOM 1644 N N . LEU A 1 200 ? 45.002 17.408 28.809 1.00 13.57 200 LEU A N 1
ATOM 1645 C CA . LEU A 1 200 ? 45.969 17.854 29.804 1.00 15.55 200 LEU A CA 1
ATOM 1646 C C . LEU A 1 200 ? 45.278 17.891 31.176 1.00 14.56 200 LEU A C 1
ATOM 1647 O O . LEU A 1 200 ? 45.801 17.372 32.171 1.00 14.43 200 LEU A O 1
ATOM 1652 N N . GLY A 1 201 ? 44.103 18.515 31.211 1.00 13.21 201 GLY A N 1
ATOM 1653 C CA . GLY A 1 201 ? 43.346 18.630 32.446 1.00 13.89 201 GLY A CA 1
ATOM 1654 C C . GLY A 1 201 ? 43.029 17.279 33.054 1.00 14.57 201 GLY A C 1
ATOM 1655 O O . GLY A 1 201 ? 43.201 17.065 34.251 1.00 11.79 201 GLY A O 1
ATOM 1656 N N . TYR A 1 202 ? 42.564 16.364 32.210 1.00 13.33 202 TYR A N 1
ATOM 1657 C CA . TYR A 1 202 ? 42.206 15.015 32.619 1.00 14.18 202 TYR A CA 1
ATOM 1658 C C . TYR A 1 202 ? 43.401 14.282 33.250 1.00 15.10 202 TYR A C 1
ATOM 1659 O O . TYR A 1 202 ? 43.290 13.713 34.342 1.00 15.26 202 TYR A O 1
ATOM 1668 N N . ILE A 1 203 ? 44.544 14.301 32.564 1.00 14.68 203 ILE A N 1
ATOM 1669 C CA . ILE A 1 203 ? 45.739 13.625 33.057 1.00 14.02 203 ILE A CA 1
ATOM 1670 C C . ILE A 1 203 ? 46.275 14.243 34.339 1.00 13.82 203 ILE A C 1
ATOM 1671 O O . ILE A 1 203 ? 46.757 13.532 35.212 1.00 13.11 203 ILE A O 1
ATOM 1676 N N . ILE A 1 204 ? 46.192 15.564 34.452 1.00 13.45 204 ILE A N 1
ATOM 1677 C CA . ILE A 1 204 ? 46.658 16.240 35.651 1.00 12.66 204 ILE A CA 1
ATOM 1678 C C . ILE A 1 204 ? 45.764 15.829 36.829 1.00 11.88 204 ILE A C 1
ATOM 1679 O O . ILE A 1 204 ? 46.252 15.549 37.923 1.00 12.16 204 ILE A O 1
ATOM 1684 N N . LEU A 1 205 ? 44.455 15.774 36.597 1.00 12.69 205 LEU A N 1
ATOM 1685 C CA . LEU A 1 205 ? 43.509 15.375 37.651 1.00 14.31 205 LEU A CA 1
ATOM 1686 C C . LEU A 1 205 ? 43.853 13.992 38.195 1.00 13.60 205 LEU A C 1
ATOM 1687 O O . LEU A 1 205 ? 43.953 13.800 39.403 1.00 13.08 205 LEU A O 1
ATOM 1692 N N . LEU A 1 206 ? 44.039 13.029 37.302 1.00 12.45 206 LEU A N 1
ATOM 1693 C CA . LEU A 1 206 ? 44.368 11.677 37.722 1.00 14.04 206 LEU A CA 1
ATOM 1694 C C . LEU A 1 206 ? 45.696 11.651 38.468 1.00 14.16 206 LEU A C 1
ATOM 1695 O O . LEU A 1 206 ? 45.870 10.901 39.432 1.00 12.97 206 LEU A O 1
ATOM 1700 N N . LEU A 1 207 ? 46.627 12.486 38.022 1.00 13.45 207 LEU A N 1
ATOM 1701 C CA . LEU A 1 207 ? 47.949 12.548 38.626 1.00 13.84 207 LEU A CA 1
ATOM 1702 C C . LEU A 1 207 ? 47.993 13.155 40.026 1.00 13.14 207 LEU A C 1
ATOM 1703 O O . LEU A 1 207 ? 48.692 12.646 40.895 1.00 15.75 207 LEU A O 1
ATOM 1708 N N . ILE A 1 208 ? 47.243 14.222 40.261 1.00 11.72 208 ILE A N 1
ATOM 1709 C CA . ILE A 1 208 ? 47.299 14.882 41.560 1.00 12.53 208 ILE A CA 1
ATOM 1710 C C . ILE A 1 208 ? 46.063 14.833 42.459 1.00 11.93 208 ILE A C 1
ATOM 1711 O O . ILE A 1 208 ? 46.155 15.163 43.635 1.00 13.94 208 ILE A O 1
ATOM 1716 N N . ALA A 1 209 ? 44.917 14.434 41.927 1.00 11.39 209 ALA A N 1
ATOM 1717 C CA . ALA A 1 209 ? 43.700 14.425 42.728 1.00 11.63 209 ALA A CA 1
ATOM 1718 C C . ALA A 1 209 ? 43.779 13.636 44.029 1.00 12.12 209 ALA A C 1
ATOM 1719 O O . ALA A 1 209 ? 43.125 13.995 45.009 1.00 13.20 209 ALA A O 1
ATOM 1721 N N . GLY A 1 210 ? 44.576 12.581 44.075 1.00 12.75 210 GLY A N 1
ATOM 1722 C CA . GLY A 1 210 ? 44.619 11.824 45.314 1.00 14.62 210 GLY A CA 1
ATOM 1723 C C . GLY A 1 210 ? 45.881 11.838 46.153 1.00 14.08 210 GLY A C 1
ATOM 1724 O O . GLY A 1 210 ? 45.956 11.121 47.148 1.00 13.93 210 GLY A O 1
ATOM 1725 N N . ASN A 1 211 ? 46.869 12.649 45.799 1.00 12.57 211 ASN A N 1
ATOM 1726 C CA . ASN A 1 211 ? 48.107 12.625 46.559 1.00 13.62 211 ASN A CA 1
ATOM 1727 C C . ASN A 1 211 ? 47.983 13.201 47.966 1.00 13.28 211 ASN A C 1
ATOM 1728 O O . ASN A 1 211 ? 48.131 12.467 48.941 1.00 11.97 211 ASN A O 1
ATOM 1733 N N . GLU A 1 212 ? 47.684 14.492 48.076 1.00 12.04 212 GLU A N 1
ATOM 1734 C CA . GLU A 1 212 ? 47.547 15.124 49.386 1.00 13.70 212 GLU A CA 1
ATOM 1735 C C . GLU A 1 212 ? 46.405 14.516 50.213 1.00 12.01 212 GLU A C 1
ATOM 1736 O O . GLU A 1 212 ? 46.533 14.347 51.425 1.00 11.50 212 GLU A O 1
ATOM 1742 N N . THR A 1 213 ? 45.291 14.196 49.564 1.00 10.93 213 THR A N 1
ATOM 1743 C CA . THR A 1 213 ? 44.165 13.605 50.277 1.00 9.86 213 THR A CA 1
ATOM 1744 C C . THR A 1 213 ? 44.513 12.238 50.864 1.00 9.69 213 THR A C 1
ATOM 1745 O O . THR A 1 213 ? 44.203 11.972 52.029 1.00 12.27 213 THR A O 1
ATOM 1749 N N . THR A 1 214 ? 45.150 11.373 50.077 1.00 8.93 214 THR A N 1
ATOM 1750 C CA . THR A 1 214 ? 45.503 10.036 50.568 1.00 10.32 214 THR A CA 1
ATOM 1751 C C . THR A 1 214 ? 46.574 10.139 51.649 1.00 10.93 214 THR A C 1
ATOM 1752 O O . THR A 1 214 ? 46.561 9.405 52.646 1.00 11.23 214 THR A O 1
ATOM 1756 N N . THR A 1 215 ? 47.507 11.058 51.442 1.00 10.59 215 THR A N 1
ATOM 1757 C CA . THR A 1 215 ? 48.546 11.287 52.419 1.00 10.17 215 THR A CA 1
ATOM 1758 C C . THR A 1 215 ? 47.866 11.688 53.736 1.00 10.19 215 THR A C 1
ATOM 1759 O O . THR A 1 215 ? 48.226 11.178 54.790 1.00 10.66 215 THR A O 1
ATOM 1763 N N . ASN A 1 216 ? 46.884 12.588 53.670 1.00 10.60 216 ASN A N 1
ATOM 1764 C CA . ASN A 1 216 ? 46.155 13.054 54.857 1.00 11.83 216 ASN A CA 1
ATOM 1765 C C . ASN A 1 216 ? 45.401 11.912 55.563 1.00 13.42 216 ASN A C 1
ATOM 1766 O O . ASN A 1 216 ? 45.312 11.886 56.793 1.00 12.87 216 ASN A O 1
ATOM 1771 N N . LEU A 1 217 ? 44.854 10.978 54.781 1.00 13.01 217 LEU A N 1
ATOM 1772 C CA . LEU A 1 217 ? 44.130 9.848 55.355 1.00 12.38 217 LEU A CA 1
ATOM 1773 C C . LEU A 1 217 ? 45.096 9.036 56.237 1.00 13.14 217 LEU A C 1
ATOM 1774 O O . LEU A 1 217 ? 44.801 8.713 57.391 1.00 13.73 217 LEU A O 1
ATOM 1779 N N . ILE A 1 218 ? 46.258 8.718 55.682 1.00 11.91 218 ILE A N 1
ATOM 1780 C CA . ILE A 1 218 ? 47.265 7.946 56.406 1.00 14.23 218 ILE A CA 1
ATOM 1781 C C . ILE A 1 218 ? 47.730 8.693 57.663 1.00 14.33 218 ILE A C 1
ATOM 1782 O O . ILE A 1 218 ? 47.747 8.127 58.764 1.00 15.72 218 ILE A O 1
ATOM 1787 N N . SER A 1 219 ? 48.080 9.965 57.501 1.00 13.02 219 SER A N 1
ATOM 1788 C CA . SER A 1 219 ? 48.532 10.787 58.624 1.00 13.78 219 SER A CA 1
ATOM 1789 C C . SER A 1 219 ? 47.462 10.903 59.711 1.00 13.18 219 SER A C 1
ATOM 1790 O O . SER A 1 219 ? 47.742 10.676 60.892 1.00 12.16 219 SER A O 1
ATOM 1793 N N . ASN A 1 220 ? 46.238 11.256 59.301 1.00 12.82 220 ASN A N 1
ATOM 1794 C CA . ASN A 1 220 ? 45.126 11.421 60.230 1.00 12.16 220 ASN A CA 1
ATOM 1795 C C . ASN A 1 220 ? 44.829 10.091 60.934 1.00 13.80 220 ASN A C 1
ATOM 1796 O O . ASN A 1 220 ? 44.475 10.077 62.118 1.00 13.24 220 ASN A O 1
ATOM 1801 N N . SER A 1 221 ? 44.965 8.982 60.206 1.00 12.83 221 SER A N 1
ATOM 1802 C CA . SER A 1 221 ? 44.721 7.660 60.787 1.00 14.70 221 SER A CA 1
ATOM 1803 C C . SER A 1 221 ? 45.769 7.367 61.883 1.00 16.11 221 SER A C 1
ATOM 1804 O O . SER A 1 221 ? 45.425 6.922 62.989 1.00 15.41 221 SER A O 1
ATOM 1807 N N . VAL A 1 222 ? 47.038 7.617 61.569 1.00 14.51 222 VAL A N 1
ATOM 1808 C CA . VAL A 1 222 ? 48.115 7.407 62.530 1.00 16.63 222 VAL A CA 1
ATOM 1809 C C . VAL A 1 222 ? 47.857 8.236 63.790 1.00 16.87 222 VAL A C 1
ATOM 1810 O O . VAL A 1 222 ? 47.988 7.728 64.899 1.00 17.63 222 VAL A O 1
ATOM 1814 N N . ILE A 1 223 ? 47.467 9.496 63.621 1.00 16.09 223 ILE A N 1
ATOM 1815 C CA . ILE A 1 223 ? 47.190 10.369 64.766 1.00 17.98 223 ILE A CA 1
ATOM 1816 C C . ILE A 1 223 ? 46.006 9.870 65.599 1.00 18.12 223 ILE A C 1
ATOM 1817 O O . ILE A 1 223 ? 46.102 9.768 66.824 1.00 19.23 223 ILE A O 1
ATOM 1822 N N . ASP A 1 224 ? 44.892 9.555 64.948 1.00 15.69 224 ASP A N 1
ATOM 1823 C CA . ASP A 1 224 ? 43.720 9.079 65.671 1.00 15.19 224 ASP A CA 1
ATOM 1824 C C . ASP A 1 224 ? 43.938 7.766 66.409 1.00 15.26 224 ASP A C 1
ATOM 1825 O O . ASP A 1 224 ? 43.584 7.664 67.584 1.00 15.06 224 ASP A O 1
ATOM 1830 N N . PHE A 1 225 ? 44.526 6.772 65.730 1.00 14.66 225 PHE A N 1
ATOM 1831 C CA . PHE A 1 225 ? 44.778 5.457 66.330 1.00 14.15 225 PHE A CA 1
ATOM 1832 C C . PHE A 1 225 ? 45.684 5.600 67.558 1.00 15.59 225 PHE A C 1
ATOM 1833 O O . PHE A 1 225 ? 45.525 4.902 68.557 1.00 18.38 225 PHE A O 1
ATOM 1841 N N . THR A 1 226 ? 46.633 6.518 67.474 1.00 15.49 226 THR A N 1
ATOM 1842 C CA . THR A 1 226 ? 47.559 6.766 68.568 1.00 16.85 226 THR A CA 1
ATOM 1843 C C . THR A 1 226 ? 46.909 7.524 69.730 1.00 17.67 226 THR A C 1
ATOM 1844 O O . THR A 1 226 ? 46.992 7.098 70.886 1.00 18.48 226 THR A O 1
ATOM 1848 N N . ARG A 1 227 ? 46.245 8.633 69.432 1.00 17.35 227 ARG A N 1
ATOM 1849 C CA . ARG A 1 227 ? 45.656 9.410 70.496 1.00 19.55 227 ARG A CA 1
ATOM 1850 C C . ARG A 1 227 ? 44.525 8.700 71.239 1.00 21.28 227 ARG A C 1
ATOM 1851 O O . ARG A 1 227 ? 44.313 8.940 72.427 1.00 22.95 227 ARG A O 1
ATOM 1859 N N . PHE A 1 228 ? 43.811 7.816 70.555 1.00 20.20 228 PHE A N 1
ATOM 1860 C CA . PHE A 1 228 ? 42.722 7.082 71.196 1.00 20.23 228 PHE A CA 1
ATOM 1861 C C . PHE A 1 228 ? 43.196 5.699 71.650 1.00 20.87 228 PHE A C 1
ATOM 1862 O O . PHE A 1 228 ? 42.405 4.894 72.127 1.00 21.73 228 PHE A O 1
ATOM 1870 N N . ASN A 1 229 ? 44.493 5.438 71.480 1.00 22.54 229 ASN A N 1
ATOM 1871 C CA . ASN A 1 229 ? 45.121 4.171 71.861 1.00 23.13 229 ASN A CA 1
ATOM 1872 C C . ASN A 1 229 ? 44.404 2.945 71.302 1.00 22.37 229 ASN A C 1
ATOM 1873 O O . ASN A 1 229 ? 43.961 2.079 72.061 1.00 22.57 229 ASN A O 1
ATOM 1878 N N . LEU A 1 230 ? 44.324 2.850 69.977 1.00 18.90 230 LEU A N 1
ATOM 1879 C CA . LEU A 1 230 ? 43.620 1.732 69.355 1.00 17.65 230 LEU A CA 1
ATOM 1880 C C . LEU A 1 230 ? 44.491 0.733 68.601 1.00 18.89 230 LEU A C 1
ATOM 1881 O O . LEU A 1 230 ? 43.994 -0.285 68.107 1.00 19.86 230 LEU A O 1
ATOM 1886 N N . TRP A 1 231 ? 45.790 1.005 68.530 1.00 19.69 231 TRP A N 1
ATOM 1887 C CA . TRP A 1 231 ? 46.702 0.124 67.807 1.00 20.68 231 TRP A CA 1
ATOM 1888 C C . TRP A 1 231 ? 46.568 -1.338 68.228 1.00 21.59 231 TRP A C 1
ATOM 1889 O O . TRP A 1 231 ? 46.433 -2.224 67.381 1.00 20.53 231 TRP A O 1
ATOM 1900 N N . GLN A 1 232 ? 46.610 -1.574 69.538 1.00 23.71 232 GLN A N 1
ATOM 1901 C CA . GLN A 1 232 ? 46.496 -2.915 70.111 1.00 25.43 232 GLN A CA 1
ATOM 1902 C C . GLN A 1 232 ? 45.216 -3.598 69.642 1.00 23.21 232 GLN A C 1
ATOM 1903 O O . GLN A 1 232 ? 45.246 -4.718 69.140 1.00 22.74 232 GLN A O 1
ATOM 1909 N N . ARG A 1 233 ? 44.093 -2.908 69.811 1.00 23.09 233 ARG A N 1
ATOM 1910 C CA . ARG A 1 233 ? 42.793 -3.430 69.404 1.00 23.54 233 ARG A CA 1
ATOM 1911 C C . ARG A 1 233 ? 42.710 -3.692 67.906 1.00 23.27 233 ARG A C 1
ATOM 1912 O O . ARG A 1 233 ? 42.277 -4.758 67.490 1.00 21.82 233 ARG A O 1
ATOM 1920 N N . ILE A 1 234 ? 43.123 -2.722 67.091 1.00 24.02 234 ILE A N 1
ATOM 1921 C CA . ILE A 1 234 ? 43.045 -2.887 65.637 1.00 24.30 234 ILE A CA 1
ATOM 1922 C C . ILE A 1 234 ? 43.774 -4.133 65.138 1.00 25.35 234 ILE A C 1
ATOM 1923 O O . ILE A 1 234 ? 43.258 -4.867 64.301 1.00 25.18 234 ILE A O 1
ATOM 1928 N N . ARG A 1 235 ? 44.971 -4.376 65.659 1.00 27.21 235 ARG A N 1
ATOM 1929 C CA . ARG A 1 235 ? 45.733 -5.554 65.280 1.00 31.22 235 ARG A CA 1
ATOM 1930 C C . ARG A 1 235 ? 45.016 -6.785 65.826 1.00 31.63 235 ARG A C 1
ATOM 1931 O O . ARG A 1 235 ? 44.731 -7.730 65.086 1.00 30.67 235 ARG A O 1
ATOM 1939 N N . GLU A 1 236 ? 44.731 -6.755 67.128 1.00 32.40 236 GLU A N 1
ATOM 1940 C CA . GLU A 1 236 ? 44.062 -7.853 67.824 1.00 34.27 236 GLU A CA 1
ATOM 1941 C C . GLU A 1 236 ? 42.765 -8.293 67.155 1.00 32.83 236 GLU A C 1
ATOM 1942 O O . GLU A 1 236 ? 42.598 -9.469 66.824 1.00 32.40 236 GLU A O 1
ATOM 1948 N N . GLU A 1 237 ? 41.844 -7.355 66.957 1.00 31.63 237 GLU A N 1
ATOM 1949 C CA . GLU A 1 237 ? 40.566 -7.681 66.326 1.00 29.42 237 GLU A CA 1
ATOM 1950 C C . GLU A 1 237 ? 40.543 -7.472 64.817 1.00 27.49 237 GLU A C 1
ATOM 1951 O O . GLU A 1 237 ? 39.498 -7.629 64.197 1.00 28.42 237 GLU A O 1
ATOM 1957 N N . ASN A 1 238 ? 41.686 -7.132 64.225 1.00 26.32 238 ASN A N 1
ATOM 1958 C CA . ASN A 1 238 ? 41.765 -6.884 62.782 1.00 25.02 238 ASN A CA 1
ATOM 1959 C C . ASN A 1 238 ? 40.700 -5.872 62.335 1.00 21.72 238 ASN A C 1
ATOM 1960 O O . ASN A 1 238 ? 39.897 -6.141 61.433 1.00 21.69 238 ASN A O 1
ATOM 1965 N N . LEU A 1 239 ? 40.713 -4.709 62.979 1.00 18.59 239 LEU A N 1
ATOM 1966 C CA . LEU A 1 239 ? 39.766 -3.634 62.699 1.00 19.38 239 LEU A CA 1
ATOM 1967 C C . LEU A 1 239 ? 40.281 -2.649 61.653 1.00 17.90 239 LEU A C 1
ATOM 1968 O O . LEU A 1 239 ? 39.760 -1.537 61.557 1.00 17.48 239 LEU A O 1
ATOM 1973 N N . TYR A 1 240 ? 41.285 -3.048 60.872 1.00 16.76 240 TYR A N 1
ATOM 1974 C CA . TYR A 1 240 ? 41.852 -2.143 59.875 1.00 16.01 240 TYR A CA 1
ATOM 1975 C C . TYR A 1 240 ? 40.812 -1.516 58.950 1.00 15.45 240 TYR A C 1
ATOM 1976 O O . TYR A 1 240 ? 40.735 -0.294 58.843 1.00 15.02 240 TYR A O 1
ATOM 1985 N N . LEU A 1 241 ? 40.007 -2.343 58.290 1.00 15.06 241 LEU A N 1
ATOM 1986 C CA . LEU A 1 241 ? 39.000 -1.821 57.383 1.00 15.53 241 LEU A CA 1
ATOM 1987 C C . LEU A 1 241 ? 38.063 -0.828 58.062 1.00 15.36 241 LEU A C 1
ATOM 1988 O O . LEU A 1 241 ? 37.897 0.300 57.587 1.00 14.73 241 LEU A O 1
ATOM 1993 N N . LYS A 1 242 ? 37.450 -1.239 59.173 1.00 12.42 242 LYS A N 1
ATOM 1994 C CA . LYS A 1 242 ? 36.511 -0.369 59.881 1.00 13.78 242 LYS A CA 1
ATOM 1995 C C . LYS A 1 242 ? 37.152 0.856 60.521 1.00 12.24 242 LYS A C 1
ATOM 1996 O O . LYS A 1 242 ? 36.553 1.931 60.555 1.00 11.84 242 LYS A O 1
ATOM 2002 N N . ALA A 1 243 ? 38.365 0.696 61.033 1.00 11.27 243 ALA A N 1
ATOM 2003 C CA . ALA A 1 243 ? 39.044 1.801 61.701 1.00 13.47 243 ALA A CA 1
ATOM 2004 C C . ALA A 1 243 ? 39.442 2.892 60.709 1.00 11.69 243 ALA A C 1
ATOM 2005 O O . ALA A 1 243 ? 39.373 4.083 61.009 1.00 11.07 243 ALA A O 1
ATOM 2007 N N . ILE A 1 244 ? 39.866 2.488 59.524 1.00 11.51 244 ILE A N 1
ATOM 2008 C CA . ILE A 1 244 ? 40.246 3.483 58.534 1.00 13.35 244 ILE A CA 1
ATOM 2009 C C . ILE A 1 244 ? 38.983 4.236 58.098 1.00 12.78 244 ILE A C 1
ATOM 2010 O O . ILE A 1 244 ? 39.035 5.447 57.855 1.00 11.07 244 ILE A O 1
ATOM 2015 N N . GLU A 1 245 ? 37.845 3.530 58.036 1.00 12.59 245 GLU A N 1
ATOM 2016 C CA . GLU A 1 245 ? 36.586 4.176 57.658 1.00 12.08 245 GLU A CA 1
ATOM 2017 C C . GLU A 1 245 ? 36.196 5.166 58.744 1.00 9.52 245 GLU A C 1
ATOM 2018 O O . GLU A 1 245 ? 35.687 6.260 58.455 1.00 9.21 245 GLU A O 1
ATOM 2024 N N . GLU A 1 246 ? 36.450 4.805 60.002 1.00 10.83 246 GLU A N 1
ATOM 2025 C CA . GLU A 1 246 ? 36.125 5.722 61.099 1.00 11.20 246 GLU A CA 1
ATOM 2026 C C . GLU A 1 246 ? 37.088 6.933 61.103 1.00 10.47 246 GLU A C 1
ATOM 2027 O O . GLU A 1 246 ? 36.719 8.015 61.547 1.00 11.14 246 GLU A O 1
ATOM 2033 N N . ALA A 1 247 ? 38.310 6.760 60.595 1.00 11.38 247 ALA A N 1
ATOM 2034 C CA . ALA A 1 247 ? 39.257 7.886 60.512 1.00 10.51 247 ALA A CA 1
ATOM 2035 C C . ALA A 1 247 ? 38.728 8.831 59.411 1.00 10.64 247 ALA A C 1
ATOM 2036 O O . ALA A 1 247 ? 38.700 10.046 59.562 1.00 10.65 247 ALA A O 1
ATOM 2038 N N . LEU A 1 248 ? 38.294 8.255 58.295 1.00 10.00 248 LEU A N 1
ATOM 2039 C CA . LEU A 1 248 ? 37.732 9.054 57.216 1.00 10.14 248 LEU A CA 1
ATOM 2040 C C . LEU A 1 248 ? 36.541 9.867 57.729 1.00 8.70 248 LEU A C 1
ATOM 2041 O O . LEU A 1 248 ? 36.385 11.044 57.405 1.00 9.92 248 LEU A O 1
ATOM 2046 N N . ARG A 1 249 ? 35.686 9.244 58.536 1.00 9.65 249 ARG A N 1
ATOM 2047 C CA . ARG A 1 249 ? 34.521 9.963 59.041 1.00 9.95 249 ARG A CA 1
ATOM 2048 C C . ARG A 1 249 ? 34.885 11.068 60.033 1.00 9.88 249 ARG A C 1
ATOM 2049 O O . ARG A 1 249 ? 34.429 12.200 59.917 1.00 9.71 249 ARG A O 1
ATOM 2057 N N . TYR A 1 250 ? 35.709 10.697 61.008 1.00 10.15 250 TYR A N 1
ATOM 2058 C CA . TYR A 1 250 ? 36.115 11.568 62.094 1.00 11.81 250 TYR A CA 1
ATOM 2059 C C . TYR A 1 250 ? 37.121 12.671 61.733 1.00 9.77 250 TYR A C 1
ATOM 2060 O O . TYR A 1 250 ? 37.031 13.789 62.237 1.00 10.35 250 TYR A O 1
ATOM 2069 N N . SER A 1 251 ? 38.065 12.347 60.858 1.00 11.57 251 SER A N 1
ATOM 2070 C CA . SER A 1 251 ? 39.098 13.299 60.448 1.00 10.66 251 SER A CA 1
ATOM 2071 C C . SER A 1 251 ? 39.150 13.305 58.926 1.00 10.23 251 SER A C 1
ATOM 2072 O O . SER A 1 251 ? 40.126 12.856 58.319 1.00 11.79 251 SER A O 1
ATOM 2075 N N . PRO A 1 252 ? 38.097 13.821 58.285 1.00 9.35 252 PRO A N 1
ATOM 2076 C CA . PRO A 1 252 ? 38.068 13.844 56.819 1.00 10.95 252 PRO A CA 1
ATOM 2077 C C . PRO A 1 252 ? 39.177 14.668 56.135 1.00 9.90 252 PRO A C 1
ATOM 2078 O O . PRO A 1 252 ? 39.407 15.816 56.485 1.00 10.46 252 PRO A O 1
ATOM 2082 N N . PRO A 1 253 ? 39.916 14.054 55.193 1.00 11.07 253 PRO A N 1
ATOM 2083 C CA . PRO A 1 253 ? 40.987 14.782 54.484 1.00 10.68 253 PRO A CA 1
ATOM 2084 C C . PRO A 1 253 ? 40.445 16.032 53.757 1.00 11.57 253 PRO A C 1
ATOM 2085 O O . PRO A 1 253 ? 41.162 17.016 53.573 1.00 12.60 253 PRO A O 1
ATOM 2089 N N . VAL A 1 254 ? 39.181 15.971 53.338 1.00 9.78 254 VAL A N 1
ATOM 2090 C CA . VAL A 1 254 ? 38.515 17.088 52.673 1.00 10.37 254 VAL A CA 1
ATOM 2091 C C . VAL A 1 254 ? 37.317 17.497 53.545 1.00 10.55 254 VAL A C 1
ATOM 2092 O O . VAL A 1 254 ? 36.350 16.742 53.707 1.00 9.59 254 VAL A O 1
ATOM 2096 N N . MET A 1 255 ? 37.395 18.702 54.103 1.00 10.03 255 MET A N 1
ATOM 2097 C CA . MET A 1 255 ? 36.371 19.226 55.004 1.00 11.55 255 MET A CA 1
ATOM 2098 C C . MET A 1 255 ? 35.037 19.644 54.383 1.00 11.63 255 MET A C 1
ATOM 2099 O O . MET A 1 255 ? 33.990 19.572 55.022 1.00 10.14 255 MET A O 1
ATOM 2104 N N . ARG A 1 256 ? 35.073 20.082 53.135 1.00 10.73 256 ARG A N 1
ATOM 2105 C CA . ARG A 1 256 ? 33.864 20.552 52.502 1.00 11.54 256 ARG A CA 1
ATOM 2106 C C . ARG A 1 256 ? 34.084 20.636 51.009 1.00 11.93 256 ARG A C 1
ATOM 2107 O O . ARG A 1 256 ? 35.230 20.546 50.534 1.00 11.83 256 ARG A O 1
ATOM 2115 N N . THR A 1 257 ? 32.975 20.787 50.283 1.00 12.22 257 THR A N 1
ATOM 2116 C CA . THR A 1 257 ? 33.000 20.934 48.834 1.00 13.56 257 THR A CA 1
ATOM 2117 C C . THR A 1 257 ? 32.019 22.054 48.468 1.00 13.69 257 THR A C 1
ATOM 2118 O O . THR A 1 257 ? 31.308 22.578 49.328 1.00 13.23 257 THR A O 1
ATOM 2122 N N . VAL A 1 258 ? 31.982 22.430 47.198 1.00 13.72 258 VAL A N 1
ATOM 2123 C CA . VAL A 1 258 ? 31.106 23.515 46.776 1.00 16.64 258 VAL A CA 1
ATOM 2124 C C . VAL A 1 258 ? 30.275 23.164 45.564 1.00 16.03 258 VAL A C 1
ATOM 2125 O O . VAL A 1 258 ? 30.658 22.313 44.760 1.00 14.19 258 VAL A O 1
ATOM 2129 N N . ARG A 1 259 ? 29.133 23.833 45.459 1.00 14.69 259 ARG A N 1
ATOM 2130 C CA . ARG A 1 259 ? 28.200 23.665 44.350 1.00 16.30 259 ARG A CA 1
ATOM 2131 C C . ARG A 1 259 ? 27.625 25.054 44.086 1.00 18.03 259 ARG A C 1
ATOM 2132 O O . ARG A 1 259 ? 27.774 25.967 44.905 1.00 17.50 259 ARG A O 1
ATOM 2140 N N . LYS A 1 260 ? 26.969 25.208 42.945 1.00 19.91 260 LYS A N 1
ATOM 2141 C CA . LYS A 1 260 ? 26.348 26.475 42.565 1.00 22.41 260 LYS A CA 1
ATOM 2142 C C . LYS A 1 260 ? 24.931 26.120 42.137 1.00 23.50 260 LYS A C 1
ATOM 2143 O O . LYS A 1 260 ? 24.728 25.166 41.386 1.00 22.91 260 LYS A O 1
ATOM 2149 N N . THR A 1 261 ? 23.947 26.871 42.613 1.00 24.98 261 THR A N 1
ATOM 2150 C CA . THR A 1 261 ? 22.565 26.585 42.250 1.00 27.58 261 THR A CA 1
ATOM 2151 C C . THR A 1 261 ? 22.341 26.829 40.752 1.00 30.56 261 THR A C 1
ATOM 2152 O O . THR A 1 261 ? 22.839 27.803 40.184 1.00 30.86 261 THR A O 1
ATOM 2156 N N . LYS A 1 262 ? 21.597 25.925 40.122 1.00 33.33 262 LYS A N 1
ATOM 2157 C CA . LYS A 1 262 ? 21.302 26.000 38.695 1.00 37.88 262 LYS A CA 1
ATOM 2158 C C . LYS A 1 262 ? 19.928 26.627 38.468 1.00 39.32 262 LYS A C 1
ATOM 2159 O O . LYS A 1 262 ? 19.486 26.798 37.331 1.00 39.16 262 LYS A O 1
ATOM 2165 N N . GLU A 1 263 ? 19.257 26.955 39.565 1.00 40.35 263 GLU A N 1
ATOM 2166 C CA . GLU A 1 263 ? 17.934 27.564 39.528 1.00 42.13 263 GLU A CA 1
ATOM 2167 C C . GLU A 1 263 ? 17.401 27.656 40.942 1.00 41.79 263 GLU A C 1
ATOM 2168 O O . GLU A 1 263 ? 17.878 26.953 41.830 1.00 42.28 263 GLU A O 1
ATOM 2174 N N . ARG A 1 264 ? 16.430 28.533 41.162 1.00 41.22 264 ARG A N 1
ATOM 2175 C CA . ARG A 1 264 ? 15.849 28.667 42.491 1.00 41.15 264 ARG A CA 1
ATOM 2176 C C . ARG A 1 264 ? 15.448 27.259 42.956 1.00 39.28 264 ARG A C 1
ATOM 2177 O O . ARG A 1 264 ? 14.812 26.497 42.221 1.00 37.09 264 ARG A O 1
ATOM 2185 N N . VAL A 1 265 ? 15.834 26.914 44.178 1.00 37.11 265 VAL A N 1
ATOM 2186 C CA . VAL A 1 265 ? 15.544 25.596 44.704 1.00 36.04 265 VAL A CA 1
ATOM 2187 C C . VAL A 1 265 ? 15.332 25.689 46.193 1.00 36.48 265 VAL A C 1
ATOM 2188 O O . VAL A 1 265 ? 15.896 26.555 46.854 1.00 36.51 265 VAL A O 1
ATOM 2192 N N . LYS A 1 266 ? 14.505 24.799 46.723 1.00 38.46 266 LYS A N 1
ATOM 2193 C CA . LYS A 1 266 ? 14.252 24.792 48.152 1.00 39.41 266 LYS A CA 1
ATOM 2194 C C . LYS A 1 266 ? 14.995 23.642 48.826 1.00 37.86 266 LYS A C 1
ATOM 2195 O O . LYS A 1 266 ? 14.740 22.472 48.539 1.00 39.58 266 LYS A O 1
ATOM 2201 N N . LEU A 1 267 ? 15.926 23.985 49.707 1.00 34.53 267 LEU A N 1
ATOM 2202 C CA . LEU A 1 267 ? 16.687 22.985 50.441 1.00 33.00 267 LEU A CA 1
ATOM 2203 C C . LEU A 1 267 ? 16.301 23.178 51.901 1.00 32.98 267 LEU A C 1
ATOM 2204 O O . LEU A 1 267 ? 16.571 24.219 52.496 1.00 31.40 267 LEU A O 1
ATOM 2209 N N . GLY A 1 268 ? 15.656 22.171 52.472 1.00 34.68 268 GLY A N 1
ATOM 2210 C CA . GLY A 1 268 ? 15.210 22.292 53.842 1.00 38.19 268 GLY A CA 1
ATOM 2211 C C . GLY A 1 268 ? 14.029 23.247 53.847 1.00 40.27 268 GLY A C 1
ATOM 2212 O O . GLY A 1 268 ? 13.064 23.063 53.103 1.00 40.92 268 GLY A O 1
ATOM 2213 N N . ASP A 1 269 ? 14.104 24.284 54.668 1.00 41.95 269 ASP A N 1
ATOM 2214 C CA . ASP A 1 269 ? 13.021 25.250 54.744 1.00 43.18 269 ASP A CA 1
ATOM 2215 C C . ASP A 1 269 ? 13.408 26.526 54.030 1.00 42.18 269 ASP A C 1
ATOM 2216 O O . ASP A 1 269 ? 12.696 27.523 54.081 1.00 42.28 269 ASP A O 1
ATOM 2221 N N . GLN A 1 270 ? 14.545 26.483 53.353 1.00 40.33 270 GLN A N 1
ATOM 2222 C CA . GLN A 1 270 ? 15.050 27.645 52.648 1.00 39.26 270 GLN A CA 1
ATOM 2223 C C . GLN A 1 270 ? 14.930 27.537 51.134 1.00 39.05 270 GLN A C 1
ATOM 2224 O O . GLN A 1 270 ? 14.929 26.445 50.570 1.00 38.67 270 GLN A O 1
ATOM 2230 N N . THR A 1 271 ? 14.822 28.687 50.481 1.00 39.05 271 THR A N 1
ATOM 2231 C CA . THR A 1 271 ? 14.748 28.722 49.031 1.00 39.01 271 THR A CA 1
ATOM 2232 C C . THR A 1 271 ? 16.028 29.402 48.590 1.00 38.41 271 THR A C 1
ATOM 2233 O O . THR A 1 271 ? 16.204 30.602 48.783 1.00 39.77 271 THR A O 1
ATOM 2237 N N . ILE A 1 272 ? 16.940 28.621 48.028 1.00 37.12 272 ILE A N 1
ATOM 2238 C CA . ILE A 1 272 ? 18.200 29.158 47.555 1.00 35.76 272 ILE A CA 1
ATOM 2239 C C . ILE A 1 272 ? 17.956 29.681 46.147 1.00 34.82 272 ILE A C 1
ATOM 2240 O O . ILE A 1 272 ? 17.407 28.977 45.305 1.00 34.04 272 ILE A O 1
ATOM 2245 N N . GLU A 1 273 ? 18.354 30.926 45.908 1.00 35.47 273 GLU A N 1
ATOM 2246 C CA . GLU A 1 273 ? 18.176 31.568 44.608 1.00 35.04 273 GLU A CA 1
ATOM 2247 C C . GLU A 1 273 ? 19.166 31.063 43.584 1.00 34.31 273 GLU A C 1
ATOM 2248 O O . GLU A 1 273 ? 20.242 30.571 43.924 1.00 31.97 273 GLU A O 1
ATOM 2254 N N . GLU A 1 274 ? 18.788 31.214 42.321 1.00 35.34 274 GLU A N 1
ATOM 2255 C CA . GLU A 1 274 ? 19.609 30.802 41.191 1.00 36.95 274 GLU A CA 1
ATOM 2256 C C . GLU A 1 274 ? 20.990 31.457 41.221 1.00 34.72 274 GLU A C 1
ATOM 2257 O O . GLU A 1 274 ? 21.123 32.629 41.550 1.00 35.14 274 GLU A O 1
ATOM 2263 N N . GLY A 1 275 ? 22.018 30.681 40.891 1.00 34.02 275 GLY A N 1
ATOM 2264 C CA . GLY A 1 275 ? 23.370 31.207 40.842 1.00 31.38 275 GLY A CA 1
ATOM 2265 C C . GLY A 1 275 ? 24.094 31.467 42.147 1.00 31.14 275 GLY A C 1
ATOM 2266 O O . GLY A 1 275 ? 25.045 32.247 42.177 1.00 31.30 275 GLY A O 1
ATOM 2267 N N . GLU A 1 276 ? 23.670 30.823 43.227 1.00 29.06 276 GLU A N 1
ATOM 2268 C CA . GLU A 1 276 ? 24.334 31.024 44.511 1.00 28.04 276 GLU A CA 1
ATOM 2269 C C . GLU A 1 276 ? 25.304 29.893 44.799 1.00 25.73 276 GLU A C 1
ATOM 2270 O O . GLU A 1 276 ? 25.056 28.751 44.414 1.00 25.75 276 GLU A O 1
ATOM 2276 N N . TYR A 1 277 ? 26.410 30.212 45.463 1.00 23.56 277 TYR A N 1
ATOM 2277 C CA . TYR A 1 277 ? 27.385 29.196 45.838 1.00 23.15 277 TYR A CA 1
ATOM 2278 C C . TYR A 1 277 ? 26.870 28.520 47.108 1.00 22.74 277 TYR A C 1
ATOM 2279 O O . TYR A 1 277 ? 26.352 29.178 48.023 1.00 21.20 277 TYR A O 1
ATOM 2288 N N . VAL A 1 278 ? 27.012 27.205 47.166 1.00 19.24 278 VAL A N 1
ATOM 2289 C CA . VAL A 1 278 ? 26.585 26.459 48.334 1.00 16.89 278 VAL A CA 1
ATOM 2290 C C . VAL A 1 278 ? 27.770 25.646 48.858 1.00 17.17 278 VAL A C 1
ATOM 2291 O O . VAL A 1 278 ? 28.291 24.763 48.163 1.00 15.92 278 VAL A O 1
ATOM 2295 N N . ARG A 1 279 ? 28.213 25.975 50.070 1.00 14.89 279 ARG A N 1
ATOM 2296 C CA . ARG A 1 279 ? 29.317 25.271 50.711 1.00 16.06 279 ARG A CA 1
ATOM 2297 C C . ARG A 1 279 ? 28.742 24.062 51.483 1.00 16.78 279 ARG A C 1
ATOM 2298 O O . ARG A 1 279 ? 27.915 24.219 52.384 1.00 16.04 279 ARG A O 1
ATOM 2306 N N . VAL A 1 280 ? 29.176 22.864 51.098 1.00 16.26 280 VAL A N 1
ATOM 2307 C CA . VAL A 1 280 ? 28.719 21.606 51.697 1.00 17.90 280 VAL A CA 1
ATOM 2308 C C . VAL A 1 280 ? 29.756 21.110 52.713 1.00 15.72 280 VAL A C 1
ATOM 2309 O O . VAL A 1 280 ? 30.826 20.653 52.325 1.00 14.70 280 VAL A O 1
ATOM 2313 N N . TRP A 1 281 ? 29.433 21.187 54.006 1.00 14.40 281 TRP A N 1
ATOM 2314 C CA . TRP A 1 281 ? 30.375 20.768 55.048 1.00 13.45 281 TRP A CA 1
ATOM 2315 C C . TRP A 1 281 ? 30.380 19.274 55.320 1.00 14.07 281 TRP A C 1
ATOM 2316 O O . TRP A 1 281 ? 29.660 18.787 56.202 1.00 12.21 281 TRP A O 1
ATOM 2327 N N . ILE A 1 282 ? 31.200 18.554 54.563 1.00 12.42 282 ILE A N 1
ATOM 2328 C CA . ILE A 1 282 ? 31.340 17.113 54.722 1.00 12.69 282 ILE A CA 1
ATOM 2329 C C . ILE A 1 282 ? 31.717 16.763 56.169 1.00 12.75 282 ILE A C 1
ATOM 2330 O O . ILE A 1 282 ? 31.183 15.809 56.749 1.00 12.37 282 ILE A O 1
ATOM 2335 N N . ALA A 1 283 ? 32.653 17.524 56.733 1.00 11.46 283 ALA A N 1
ATOM 2336 C CA . ALA A 1 283 ? 33.107 17.295 58.101 1.00 11.38 283 ALA A CA 1
ATOM 2337 C C . ALA A 1 283 ? 31.955 17.327 59.108 1.00 12.24 283 ALA A C 1
ATOM 2338 O O . ALA A 1 283 ? 31.903 16.497 60.034 1.00 12.07 283 ALA A O 1
ATOM 2340 N N . SER A 1 284 ? 31.039 18.280 58.931 1.00 12.12 284 SER A N 1
ATOM 2341 C CA . SER A 1 284 ? 29.875 18.412 59.823 1.00 12.95 284 SER A CA 1
ATOM 2342 C C . SER A 1 284 ? 28.870 17.272 59.590 1.00 13.32 284 SER A C 1
ATOM 2343 O O . SER A 1 284 ? 28.355 16.672 60.545 1.00 13.12 284 SER A O 1
ATOM 2346 N N . ALA A 1 285 ? 28.586 16.981 58.321 1.00 12.31 285 ALA A N 1
ATOM 2347 C CA . ALA A 1 285 ? 27.639 15.915 57.999 1.00 12.52 285 ALA A CA 1
ATOM 2348 C C . ALA A 1 285 ? 28.077 14.603 58.640 1.00 10.50 285 ALA A C 1
ATOM 2349 O O . ALA A 1 285 ? 27.248 13.842 59.136 1.00 10.79 285 ALA A O 1
ATOM 2351 N N . ASN A 1 286 ? 29.388 14.366 58.641 1.00 9.81 286 ASN A N 1
ATOM 2352 C CA . ASN A 1 286 ? 29.979 13.153 59.201 1.00 10.21 286 ASN A CA 1
ATOM 2353 C C . ASN A 1 286 ? 29.797 13.016 60.713 1.00 9.28 286 ASN A C 1
ATOM 2354 O O . ASN A 1 286 ? 30.049 11.949 61.265 1.00 10.32 286 ASN A O 1
ATOM 2359 N N . ARG A 1 287 ? 29.380 14.093 61.369 1.00 9.25 287 ARG A N 1
ATOM 2360 C CA . ARG A 1 287 ? 29.165 14.096 62.823 1.00 11.79 287 ARG A CA 1
ATOM 2361 C C . ARG A 1 287 ? 27.680 14.173 63.167 1.00 12.48 287 ARG A C 1
ATOM 2362 O O . ARG A 1 287 ? 27.311 14.206 64.341 1.00 12.47 287 ARG A O 1
ATOM 2370 N N . ASP A 1 288 ? 26.830 14.211 62.143 1.00 14.01 288 ASP A N 1
ATOM 2371 C CA . ASP A 1 288 ? 25.389 14.309 62.346 1.00 15.62 288 ASP A CA 1
ATOM 2372 C C . ASP A 1 288 ? 24.885 13.212 63.304 1.00 18.12 288 ASP A C 1
ATOM 2373 O O . ASP A 1 288 ? 24.931 12.023 62.997 1.00 14.78 288 ASP A O 1
ATOM 2378 N N . GLU A 1 289 ? 24.410 13.644 64.467 1.00 21.12 289 GLU A N 1
ATOM 2379 C CA . GLU A 1 289 ? 23.942 12.756 65.524 1.00 25.26 289 GLU A CA 1
ATOM 2380 C C . GLU A 1 289 ? 22.774 11.876 65.113 1.00 27.29 289 GLU A C 1
ATOM 2381 O O . GLU A 1 289 ? 22.617 10.765 65.640 1.00 27.58 289 GLU A O 1
ATOM 2387 N N . GLU A 1 290 ? 21.962 12.372 64.179 1.00 26.58 290 GLU A N 1
ATOM 2388 C CA . GLU A 1 290 ? 20.818 11.625 63.679 1.00 28.53 290 GLU A CA 1
ATOM 2389 C C . GLU A 1 290 ? 21.301 10.364 62.947 1.00 26.85 290 GLU A C 1
ATOM 2390 O O . GLU A 1 290 ? 20.770 9.268 63.159 1.00 28.27 290 GLU A O 1
ATOM 2396 N N . VAL A 1 291 ? 22.328 10.517 62.112 1.00 21.71 291 VAL A N 1
ATOM 2397 C CA . VAL A 1 291 ? 22.876 9.406 61.340 1.00 17.86 291 VAL A CA 1
ATOM 2398 C C . VAL A 1 291 ? 24.002 8.633 62.039 1.00 17.34 291 VAL A C 1
ATOM 2399 O O . VAL A 1 291 ? 24.129 7.415 61.888 1.00 15.13 291 VAL A O 1
ATOM 2403 N N . PHE A 1 292 ? 24.834 9.342 62.790 1.00 14.22 292 PHE A N 1
ATOM 2404 C CA . PHE A 1 292 ? 25.935 8.699 63.473 1.00 15.72 292 PHE A CA 1
ATOM 2405 C C . PHE A 1 292 ? 25.760 8.804 64.983 1.00 17.87 292 PHE A C 1
ATOM 2406 O O . PHE A 1 292 ? 26.172 9.792 65.600 1.00 17.87 292 PHE A O 1
ATOM 2414 N N . HIS A 1 293 ? 25.144 7.782 65.572 1.00 15.82 293 HIS A N 1
ATOM 2415 C CA . HIS A 1 293 ? 24.931 7.752 67.010 1.00 15.79 293 HIS A CA 1
ATOM 2416 C C . HIS A 1 293 ? 26.289 7.881 67.677 1.00 12.19 293 HIS A C 1
ATOM 2417 O O . HIS A 1 293 ? 27.254 7.243 67.260 1.00 12.73 293 HIS A O 1
ATOM 2424 N N . ASP A 1 294 ? 26.351 8.701 68.721 1.00 14.54 294 ASP A N 1
ATOM 2425 C CA . ASP A 1 294 ? 27.604 8.968 69.438 1.00 15.86 294 ASP A CA 1
ATOM 2426 C C . ASP A 1 294 ? 28.645 9.423 68.403 1.00 12.26 294 ASP A C 1
ATOM 2427 O O . ASP A 1 294 ? 29.797 8.986 68.417 1.00 11.06 294 ASP A O 1
ATOM 2432 N N . GLY A 1 295 ? 28.198 10.302 67.512 1.00 14.14 295 GLY A N 1
ATOM 2433 C CA . GLY A 1 295 ? 29.035 10.795 66.432 1.00 15.82 295 GLY A CA 1
ATOM 2434 C C . GLY A 1 295 ? 30.267 11.563 66.862 1.00 15.96 295 GLY A C 1
ATOM 2435 O O . GLY A 1 295 ? 31.213 11.718 66.076 1.00 14.29 295 GLY A O 1
ATOM 2436 N N . GLU A 1 296 ? 30.257 12.048 68.102 1.00 15.42 296 GLU A N 1
ATOM 2437 C CA . GLU A 1 296 ? 31.380 12.812 68.614 1.00 16.11 296 GLU A CA 1
ATOM 2438 C C . GLU A 1 296 ? 32.474 11.871 69.087 1.00 15.92 296 GLU A C 1
ATOM 2439 O O . GLU A 1 296 ? 33.570 12.311 69.432 1.00 17.07 296 GLU A O 1
ATOM 2445 N N . LYS A 1 297 ? 32.182 10.571 69.088 1.00 14.31 297 LYS A N 1
ATOM 2446 C CA . LYS A 1 297 ? 33.159 9.567 69.518 1.00 14.00 297 LYS A CA 1
ATOM 2447 C C . LYS A 1 297 ? 33.795 8.798 68.363 1.00 15.01 297 LYS A C 1
ATOM 2448 O O . LYS A 1 297 ? 33.141 8.496 67.363 1.00 13.34 297 LYS A O 1
ATOM 2454 N N . PHE A 1 298 ? 35.066 8.462 68.526 1.00 13.09 298 PHE A N 1
ATOM 2455 C CA . PHE A 1 298 ? 35.772 7.677 67.534 1.00 13.16 298 PHE A CA 1
ATOM 2456 C C . PHE A 1 298 ? 35.539 6.207 67.907 1.00 14.58 298 PHE A C 1
ATOM 2457 O O . PHE A 1 298 ? 36.133 5.686 68.864 1.00 15.04 298 PHE A O 1
ATOM 2465 N N . ILE A 1 299 ? 34.653 5.545 67.169 1.00 13.21 299 ILE A N 1
ATOM 2466 C CA . ILE A 1 299 ? 34.337 4.139 67.417 1.00 14.06 299 ILE A CA 1
ATOM 2467 C C . ILE A 1 299 ? 34.993 3.335 66.295 1.00 14.42 299 ILE A C 1
ATOM 2468 O O . ILE A 1 299 ? 34.477 3.257 65.180 1.00 12.98 299 ILE A O 1
ATOM 2473 N N . PRO A 1 300 ? 36.126 2.685 66.597 1.00 15.91 300 PRO A N 1
ATOM 2474 C CA . PRO A 1 300 ? 36.879 1.900 65.615 1.00 14.91 300 PRO A CA 1
ATOM 2475 C C . PRO A 1 300 ? 36.137 0.812 64.851 1.00 15.86 300 PRO A C 1
ATOM 2476 O O . PRO A 1 300 ? 36.470 0.532 63.699 1.00 14.84 300 PRO A O 1
ATOM 2480 N N . ASP A 1 301 ? 35.146 0.186 65.488 1.00 15.01 301 ASP A N 1
ATOM 2481 C CA . ASP A 1 301 ? 34.377 -0.855 64.804 1.00 15.20 301 ASP A CA 1
ATOM 2482 C C . ASP A 1 301 ? 32.963 -0.375 64.426 1.00 14.12 301 ASP A C 1
ATOM 2483 O O . ASP A 1 301 ? 32.021 -1.172 64.317 1.00 15.53 301 ASP A O 1
ATOM 2488 N N . ARG A 1 302 ? 32.819 0.933 64.226 1.00 11.06 302 ARG A N 1
ATOM 2489 C CA . ARG A 1 302 ? 31.542 1.500 63.838 1.00 11.18 302 ARG A CA 1
ATOM 2490 C C . ARG A 1 302 ? 31.141 0.819 62.530 1.00 11.33 302 ARG A C 1
ATOM 2491 O O . ARG A 1 302 ? 31.950 0.701 61.610 1.00 10.79 302 ARG A O 1
ATOM 2499 N N . ASN A 1 303 ? 29.895 0.371 62.446 1.00 9.24 303 ASN A N 1
ATOM 2500 C CA . ASN A 1 303 ? 29.440 -0.317 61.255 1.00 10.96 303 ASN A CA 1
ATOM 2501 C C . ASN A 1 303 ? 27.935 -0.344 61.224 1.00 11.65 303 ASN A C 1
ATOM 2502 O O . ASN A 1 303 ? 27.325 -0.697 62.227 1.00 11.57 303 ASN A O 1
ATOM 2507 N N . PRO A 1 304 ? 27.310 0.092 60.107 1.00 13.25 304 PRO A N 1
ATOM 2508 C CA . PRO A 1 304 ? 27.947 0.615 58.895 1.00 12.27 304 PRO A CA 1
ATOM 2509 C C . PRO A 1 304 ? 28.470 2.025 59.156 1.00 12.89 304 PRO A C 1
ATOM 2510 O O . PRO A 1 304 ? 28.330 2.557 60.251 1.00 11.77 304 PRO A O 1
ATOM 2514 N N . ASN A 1 305 ? 29.053 2.649 58.143 1.00 11.83 305 ASN A N 1
ATOM 2515 C CA . ASN A 1 305 ? 29.624 3.983 58.332 1.00 11.22 305 ASN A CA 1
ATOM 2516 C C . ASN A 1 305 ? 29.493 4.714 56.997 1.00 10.31 305 ASN A C 1
ATOM 2517 O O . ASN A 1 305 ? 30.449 4.799 56.243 1.00 12.10 305 ASN A O 1
ATOM 2522 N N . PRO A 1 306 ? 28.306 5.274 56.712 1.00 11.27 306 PRO A N 1
ATOM 2523 C CA . PRO A 1 306 ? 28.026 5.991 55.460 1.00 9.96 306 PRO A CA 1
ATOM 2524 C C . PRO A 1 306 ? 28.526 7.430 55.423 1.00 7.79 306 PRO A C 1
ATOM 2525 O O . PRO A 1 306 ? 27.771 8.346 55.125 1.00 9.99 306 PRO A O 1
ATOM 2529 N N . HIS A 1 307 ? 29.797 7.636 55.723 1.00 8.35 307 HIS A N 1
ATOM 2530 C CA . HIS A 1 307 ? 30.349 8.997 55.728 1.00 8.68 307 HIS A CA 1
ATOM 2531 C C . HIS A 1 307 ? 30.405 9.564 54.309 1.00 8.12 307 HIS A C 1
ATOM 2532 O O . HIS A 1 307 ? 30.355 8.814 53.324 1.00 8.46 307 HIS A O 1
ATOM 2539 N N . LEU A 1 308 ? 30.537 10.883 54.219 1.00 9.93 308 LEU A N 1
ATOM 2540 C CA . LEU A 1 308 ? 30.583 11.590 52.937 1.00 8.83 308 LEU A CA 1
ATOM 2541 C C . LEU A 1 308 ? 31.982 12.112 52.583 1.00 7.75 308 LEU A C 1
ATOM 2542 O O . LEU A 1 308 ? 32.124 13.041 51.794 1.00 9.79 308 LEU A O 1
ATOM 2547 N N . SER A 1 309 ? 33.013 11.491 53.139 1.00 8.50 309 SER A N 1
ATOM 2548 C CA . SER A 1 309 ? 34.379 11.955 52.928 1.00 8.49 309 SER A CA 1
ATOM 2549 C C . SER A 1 309 ? 34.881 11.843 51.497 1.00 10.60 309 SER A C 1
ATOM 2550 O O . SER A 1 309 ? 35.828 12.543 51.099 1.00 10.29 309 SER A O 1
ATOM 2553 N N . PHE A 1 310 ? 34.261 10.954 50.725 1.00 9.95 310 PHE A N 1
ATOM 2554 C CA . PHE A 1 310 ? 34.616 10.773 49.321 1.00 9.13 310 PHE A CA 1
ATOM 2555 C C . PHE A 1 310 ? 33.501 11.396 48.469 1.00 10.07 310 PHE A C 1
ATOM 2556 O O . PHE A 1 310 ? 33.473 11.234 47.247 1.00 9.62 310 PHE A O 1
ATOM 2564 N N . GLY A 1 311 ? 32.590 12.108 49.126 1.00 8.94 311 GLY A N 1
ATOM 2565 C CA . GLY A 1 311 ? 31.491 12.725 48.417 1.00 10.87 311 GLY A CA 1
ATOM 2566 C C . GLY A 1 311 ? 30.301 11.781 48.344 1.00 12.71 311 GLY A C 1
ATOM 2567 O O . GLY A 1 311 ? 30.168 10.857 49.157 1.00 12.88 311 GLY A O 1
ATOM 2568 N N . SER A 1 312 ? 29.449 12.001 47.349 1.00 13.28 312 SER A N 1
ATOM 2569 C CA . SER A 1 312 ? 28.231 11.212 47.170 1.00 14.61 312 SER A CA 1
ATOM 2570 C C . SER A 1 312 ? 27.647 11.568 45.804 1.00 14.21 312 SER A C 1
ATOM 2571 O O . SER A 1 312 ? 27.829 12.682 45.324 1.00 16.64 312 SER A O 1
ATOM 2574 N N . GLY A 1 313 ? 26.946 10.636 45.175 1.00 14.67 313 GLY A N 1
ATOM 2575 C CA . GLY A 1 313 ? 26.367 10.953 43.879 1.00 14.50 313 GLY A CA 1
ATOM 2576 C C . GLY A 1 313 ? 27.293 10.686 42.703 1.00 13.82 313 GLY A C 1
ATOM 2577 O O . GLY A 1 313 ? 28.204 9.872 42.801 1.00 14.69 313 GLY A O 1
ATOM 2578 N N . ILE A 1 314 ? 27.087 11.389 41.595 1.00 13.56 314 ILE A N 1
ATOM 2579 C CA . ILE A 1 314 ? 27.894 11.161 40.400 1.00 13.16 314 ILE A CA 1
ATOM 2580 C C . ILE A 1 314 ? 29.383 11.504 40.492 1.00 12.77 314 ILE A C 1
ATOM 2581 O O . ILE A 1 314 ? 30.176 10.970 39.727 1.00 12.98 314 ILE A O 1
ATOM 2586 N N . HIS A 1 315 ? 29.767 12.395 41.409 1.00 12.74 315 HIS A N 1
ATOM 2587 C CA . HIS A 1 315 ? 31.184 12.766 41.550 1.00 12.49 315 HIS A CA 1
ATOM 2588 C C . HIS A 1 315 ? 31.900 11.990 42.662 1.00 12.13 315 HIS A C 1
ATOM 2589 O O . HIS A 1 315 ? 33.056 12.291 42.997 1.00 10.25 315 HIS A O 1
ATOM 2596 N N . LEU A 1 316 ? 31.202 11.005 43.229 1.00 12.62 316 LEU A N 1
ATOM 2597 C CA . LEU A 1 316 ? 31.766 10.142 44.274 1.00 12.37 316 LEU A CA 1
ATOM 2598 C C . LEU A 1 316 ? 33.194 9.817 43.832 1.00 11.28 316 LEU A C 1
ATOM 2599 O O . LEU A 1 316 ? 33.409 9.263 42.749 1.00 10.60 316 LEU A O 1
ATOM 2604 N N . CYS A 1 317 ? 34.164 10.151 44.679 1.00 10.58 317 CYS A N 1
ATOM 2605 C CA . CYS A 1 317 ? 35.574 9.952 44.374 1.00 10.54 317 CYS A CA 1
ATOM 2606 C C . CYS A 1 317 ? 35.906 8.709 43.545 1.00 10.65 317 CYS A C 1
ATOM 2607 O O . CYS A 1 317 ? 35.621 7.577 43.948 1.00 10.05 317 CYS A O 1
ATOM 2610 N N . LEU A 1 318 ? 36.525 8.940 42.389 1.00 10.17 318 LEU A N 1
ATOM 2611 C CA . LEU A 1 318 ? 36.922 7.868 41.481 1.00 12.32 318 LEU A CA 1
ATOM 2612 C C . LEU A 1 318 ? 38.026 7.017 42.108 1.00 12.71 318 LEU A C 1
ATOM 2613 O O . LEU A 1 318 ? 38.136 5.816 41.832 1.00 12.75 318 LEU A O 1
ATOM 2618 N N . GLY A 1 319 ? 38.841 7.648 42.954 1.00 12.80 319 GLY A N 1
ATOM 2619 C CA . GLY A 1 319 ? 39.939 6.935 43.574 1.00 11.77 319 GLY A CA 1
ATOM 2620 C C . GLY A 1 319 ? 39.669 6.304 44.924 1.00 12.64 319 GLY A C 1
ATOM 2621 O O . GLY A 1 319 ? 40.592 5.757 45.526 1.00 12.47 319 GLY A O 1
ATOM 2622 N N . ALA A 1 320 ? 38.425 6.353 45.393 1.00 12.28 320 ALA A N 1
ATOM 2623 C CA . ALA A 1 320 ? 38.065 5.801 46.705 1.00 13.43 320 ALA A CA 1
ATOM 2624 C C . ALA A 1 320 ? 38.590 4.379 46.985 1.00 13.52 320 ALA A C 1
ATOM 2625 O O . ALA A 1 320 ? 39.195 4.136 48.032 1.00 12.58 320 ALA A O 1
ATOM 2627 N N . PRO A 1 321 ? 38.356 3.416 46.066 1.00 13.80 321 PRO A N 1
ATOM 2628 C CA . PRO A 1 321 ? 38.869 2.051 46.326 1.00 14.19 321 PRO A CA 1
ATOM 2629 C C . PRO A 1 321 ? 40.403 1.978 46.462 1.00 13.19 321 PRO A C 1
ATOM 2630 O O . PRO A 1 321 ? 40.939 1.198 47.252 1.00 13.62 321 PRO A O 1
ATOM 2634 N N . LEU A 1 322 ? 41.101 2.801 45.682 1.00 13.26 322 LEU A N 1
ATOM 2635 C CA . LEU A 1 322 ? 42.570 2.859 45.700 1.00 13.61 322 LEU A CA 1
ATOM 2636 C C . LEU A 1 322 ? 43.058 3.497 46.994 1.00 12.15 322 LEU A C 1
ATOM 2637 O O . LEU A 1 322 ? 43.944 2.962 47.654 1.00 12.77 322 LEU A O 1
ATOM 2642 N N . ALA A 1 323 ? 42.482 4.644 47.344 1.00 10.54 323 ALA A N 1
ATOM 2643 C CA . ALA A 1 323 ? 42.873 5.343 48.561 1.00 10.91 323 ALA A CA 1
ATOM 2644 C C . ALA A 1 323 ? 42.654 4.415 49.763 1.00 11.80 323 ALA A C 1
ATOM 2645 O O . ALA A 1 323 ? 43.498 4.328 50.653 1.00 11.82 323 ALA A O 1
ATOM 2647 N N . ARG A 1 324 ? 41.521 3.719 49.775 1.00 11.86 324 ARG A N 1
ATOM 2648 C CA . ARG A 1 324 ? 41.224 2.802 50.856 1.00 11.88 324 ARG A CA 1
ATOM 2649 C C . ARG A 1 324 ? 42.261 1.689 50.906 1.00 12.10 324 ARG A C 1
ATOM 2650 O O . ARG A 1 324 ? 42.736 1.347 51.988 1.00 15.22 324 ARG A O 1
ATOM 2658 N N . L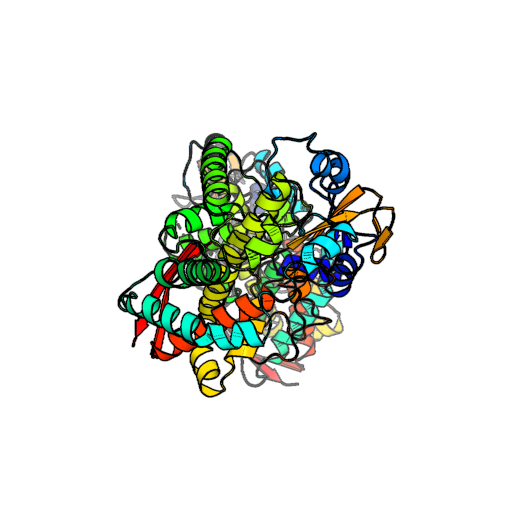EU A 1 325 ? 42.621 1.119 49.758 1.00 12.49 325 LEU A N 1
ATOM 2659 C CA . LEU A 1 325 ? 43.612 0.031 49.740 1.00 13.66 325 LEU A CA 1
ATOM 2660 C C . LEU A 1 325 ? 45.006 0.483 50.199 1.00 16.14 325 LEU A C 1
ATOM 2661 O O . LEU A 1 325 ? 45.643 -0.183 51.029 1.00 14.97 325 LEU A O 1
ATOM 2666 N N . GLU A 1 326 ? 45.473 1.610 49.658 1.00 15.62 326 GLU A N 1
ATOM 2667 C CA . GLU A 1 326 ? 46.781 2.166 50.020 1.00 16.48 326 GLU A CA 1
ATOM 2668 C C . GLU A 1 326 ? 46.872 2.451 51.506 1.00 15.67 326 GLU A C 1
ATOM 2669 O O . GLU A 1 326 ? 47.845 2.081 52.154 1.00 18.07 326 GLU A O 1
ATOM 2675 N N . ALA A 1 327 ? 45.869 3.134 52.042 1.00 14.01 327 ALA A N 1
ATOM 2676 C CA . ALA A 1 327 ? 45.881 3.470 53.458 1.00 15.78 327 ALA A CA 1
ATOM 2677 C C . ALA A 1 327 ? 45.877 2.216 54.336 1.00 15.24 327 ALA A C 1
ATOM 2678 O O . ALA A 1 327 ? 46.597 2.144 55.341 1.00 15.47 327 ALA A O 1
ATOM 2680 N N . ARG A 1 328 ? 45.076 1.227 53.954 1.00 14.87 328 ARG A N 1
ATOM 2681 C CA . ARG A 1 328 ? 44.992 -0.007 54.725 1.00 16.59 328 ARG A CA 1
ATOM 2682 C C . ARG A 1 328 ? 46.321 -0.743 54.760 1.00 17.15 328 ARG A C 1
ATOM 2683 O O . ARG A 1 328 ? 46.768 -1.164 55.819 1.00 18.18 328 ARG A O 1
ATOM 2691 N N . ILE A 1 329 ? 46.950 -0.905 53.599 1.00 18.05 329 ILE A N 1
ATOM 2692 C CA . ILE A 1 329 ? 48.235 -1.606 53.525 1.00 18.80 329 ILE A CA 1
ATOM 2693 C C . ILE A 1 329 ? 49.292 -0.811 54.299 1.00 19.66 329 ILE A C 1
ATOM 2694 O O . ILE A 1 329 ? 50.151 -1.378 54.979 1.00 19.43 329 ILE A O 1
ATOM 2699 N N . ALA A 1 330 ? 49.220 0.510 54.199 1.00 18.46 330 ALA A N 1
ATOM 2700 C CA . ALA A 1 330 ? 50.164 1.366 54.902 1.00 19.45 330 ALA A CA 1
ATOM 2701 C C . ALA A 1 330 ? 50.045 1.146 56.409 1.00 19.63 330 ALA A C 1
ATOM 2702 O O . ALA A 1 330 ? 51.042 0.896 57.093 1.00 19.40 330 ALA A O 1
ATOM 2704 N N . ILE A 1 331 ? 48.821 1.238 56.920 1.00 19.14 331 ILE A N 1
ATOM 2705 C CA . ILE A 1 331 ? 48.568 1.077 58.344 1.00 19.08 331 ILE A CA 1
ATOM 2706 C C . ILE A 1 331 ? 48.842 -0.347 58.827 1.00 20.21 331 ILE A C 1
ATOM 2707 O O . ILE A 1 331 ? 49.314 -0.541 59.948 1.00 22.08 331 ILE A O 1
ATOM 2712 N N . GLU A 1 332 ? 48.552 -1.342 57.996 1.00 20.07 332 GLU A N 1
ATOM 2713 C CA . GLU A 1 332 ? 48.804 -2.733 58.371 1.00 20.05 332 GLU A CA 1
ATOM 2714 C C . GLU A 1 332 ? 50.312 -2.966 58.549 1.00 21.09 332 GLU A C 1
ATOM 2715 O O . GLU A 1 332 ? 50.771 -3.386 59.619 1.00 20.40 332 GLU A O 1
ATOM 2721 N N . GLU A 1 333 ? 51.070 -2.679 57.495 1.00 20.99 333 GLU A N 1
ATOM 2722 C CA . GLU A 1 333 ? 52.521 -2.855 57.499 1.00 21.66 333 GLU A CA 1
ATOM 2723 C C . GLU A 1 333 ? 53.214 -2.042 58.582 1.00 23.18 333 GLU A C 1
ATOM 2724 O O . GLU A 1 333 ? 54.196 -2.494 59.161 1.00 22.81 333 GLU A O 1
ATOM 2730 N N . PHE A 1 334 ? 52.709 -0.841 58.842 1.00 21.54 334 PHE A N 1
ATOM 2731 C CA . PHE A 1 334 ? 53.264 0.042 59.867 1.00 24.06 334 PHE A CA 1
ATOM 2732 C C . PHE A 1 334 ? 53.069 -0.594 61.248 1.00 25.75 334 PHE A C 1
ATOM 2733 O O . PHE A 1 334 ? 54.020 -0.722 62.036 1.00 23.70 334 PHE A O 1
ATOM 2741 N N . SER A 1 335 ? 51.825 -0.989 61.526 1.00 26.38 335 SER A N 1
ATOM 2742 C CA . SER A 1 335 ? 51.454 -1.606 62.796 1.00 27.89 335 SER A CA 1
ATOM 2743 C C . SER A 1 335 ? 52.270 -2.866 63.074 1.00 30.45 335 SER A C 1
ATOM 2744 O O . SER A 1 335 ? 52.566 -3.177 64.227 1.00 29.81 335 SER A O 1
ATOM 2747 N N . LYS A 1 336 ? 52.620 -3.594 62.016 1.00 32.30 336 LYS A N 1
ATOM 2748 C CA . LYS A 1 336 ? 53.406 -4.811 62.154 1.00 33.99 336 LYS A CA 1
ATOM 2749 C C . LYS A 1 336 ? 54.879 -4.504 62.422 1.00 35.96 336 LYS A C 1
ATO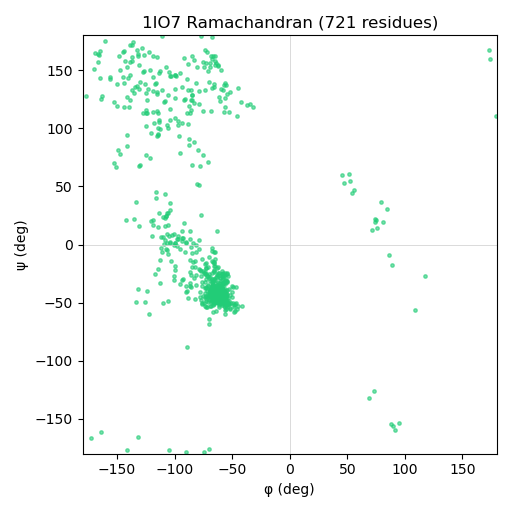M 2750 O O . LYS A 1 336 ? 55.640 -5.389 62.804 1.00 38.67 336 LYS A O 1
ATOM 2756 N N . ARG A 1 337 ? 55.279 -3.250 62.240 1.00 37.38 337 ARG A N 1
ATOM 2757 C CA . ARG A 1 337 ? 56.668 -2.861 62.444 1.00 40.59 337 ARG A CA 1
ATOM 2758 C C . ARG A 1 337 ? 57.009 -2.341 63.834 1.00 41.60 337 ARG A C 1
ATOM 2759 O O . ARG A 1 337 ? 58.142 -2.488 64.289 1.00 42.29 337 ARG A O 1
ATOM 2767 N N . PHE A 1 338 ? 56.045 -1.727 64.509 1.00 42.90 338 PHE A N 1
ATOM 2768 C CA . PHE A 1 338 ? 56.302 -1.184 65.839 1.00 45.00 338 PHE A CA 1
ATOM 2769 C C . PHE A 1 338 ? 55.403 -1.775 66.920 1.00 43.98 338 PHE A C 1
ATOM 2770 O O . PHE A 1 338 ? 54.266 -2.145 66.653 1.00 44.04 338 PHE A O 1
ATOM 2778 N N . ARG A 1 339 ? 55.921 -1.846 68.144 1.00 43.84 339 ARG A N 1
ATOM 2779 C CA . ARG A 1 339 ? 55.178 -2.379 69.288 1.00 42.80 339 ARG A CA 1
ATOM 2780 C C . ARG A 1 339 ? 54.506 -1.218 70.008 1.00 40.38 339 ARG A C 1
ATOM 2781 O O . ARG A 1 339 ? 53.447 -1.368 70.620 1.00 39.76 339 ARG A O 1
ATOM 2789 N N . HIS A 1 340 ? 55.151 -0.060 69.938 1.00 37.68 340 HIS A N 1
ATOM 2790 C CA . HIS A 1 340 ? 54.641 1.154 70.554 1.00 35.33 340 HIS A CA 1
ATOM 2791 C C . HIS A 1 340 ? 55.016 2.333 69.662 1.00 33.46 340 HIS A C 1
ATOM 2792 O O . HIS A 1 340 ? 56.083 2.357 69.044 1.00 34.68 340 HIS A O 1
ATOM 2799 N N . ILE A 1 341 ? 54.127 3.308 69.588 1.00 30.24 341 ILE A N 1
ATOM 2800 C CA . ILE A 1 341 ? 54.381 4.476 68.786 1.00 27.57 341 ILE A CA 1
ATOM 2801 C C . ILE A 1 341 ? 54.166 5.649 69.707 1.00 26.90 341 ILE A C 1
ATOM 2802 O O . ILE A 1 341 ? 53.346 5.588 70.614 1.00 26.19 341 ILE A O 1
ATOM 2807 N N . GLU A 1 342 ? 54.916 6.713 69.469 1.00 26.90 342 GLU A N 1
ATOM 2808 C CA . GLU A 1 342 ? 54.828 7.918 70.272 1.00 26.48 342 GLU A CA 1
ATOM 2809 C C . GLU A 1 342 ? 54.960 9.140 69.348 1.00 26.53 342 GLU A C 1
ATOM 2810 O O . GLU A 1 342 ? 55.904 9.219 68.555 1.00 26.18 342 GLU A O 1
ATOM 2816 N N . ILE A 1 343 ? 54.006 10.073 69.431 1.00 26.43 343 ILE A N 1
ATOM 2817 C CA . ILE A 1 343 ? 54.032 11.287 68.601 1.00 26.98 343 ILE A CA 1
ATOM 2818 C C . ILE A 1 343 ? 54.864 12.354 69.316 1.00 28.69 343 ILE A C 1
ATOM 2819 O O . ILE A 1 343 ? 54.464 12.853 70.375 1.00 29.45 343 ILE A O 1
ATOM 2824 N N . LEU A 1 344 ? 56.010 12.711 68.741 1.00 28.26 344 LEU A N 1
ATOM 2825 C CA . LEU A 1 344 ? 56.890 13.707 69.350 1.00 28.45 344 LEU A CA 1
ATOM 2826 C C . LEU A 1 344 ? 56.601 15.130 68.916 1.00 29.37 344 LEU A C 1
ATOM 2827 O O . LEU A 1 344 ? 56.633 16.051 69.723 1.00 29.38 344 LEU A O 1
ATOM 2832 N N . ASP A 1 345 ? 56.318 15.310 67.634 1.00 31.25 345 ASP A N 1
ATOM 2833 C CA . ASP A 1 345 ? 56.080 16.641 67.108 1.00 31.52 345 ASP A CA 1
ATOM 2834 C C . ASP A 1 345 ? 55.229 16.566 65.853 1.00 31.14 345 ASP A C 1
ATOM 2835 O O . ASP A 1 345 ? 55.381 15.649 65.045 1.00 31.45 345 ASP A O 1
ATOM 2840 N N . THR A 1 346 ? 54.335 17.535 65.695 1.00 30.65 346 THR A N 1
ATOM 2841 C CA . THR A 1 346 ? 53.465 17.601 64.525 1.00 31.00 346 THR A CA 1
ATOM 2842 C C . THR A 1 346 ? 53.327 19.032 64.023 1.00 30.47 346 THR A C 1
ATOM 2843 O O . THR A 1 346 ? 53.526 19.998 64.767 1.00 28.81 346 THR A O 1
ATOM 2847 N N . GLU A 1 347 ? 52.978 19.150 62.747 1.00 30.93 347 GLU A N 1
ATOM 2848 C CA . GLU A 1 347 ? 52.772 20.441 62.103 1.00 30.63 347 GLU A CA 1
ATOM 2849 C C . GLU A 1 347 ? 51.620 20.273 61.131 1.00 30.08 347 GLU A C 1
ATOM 2850 O O . GLU A 1 347 ? 51.708 19.481 60.198 1.00 26.84 347 GLU A O 1
ATOM 2856 N N . LYS A 1 348 ? 50.544 21.020 61.355 1.00 32.00 348 LYS A N 1
ATOM 2857 C CA . LYS A 1 348 ? 49.347 20.923 60.517 1.00 36.84 348 LYS A CA 1
ATOM 2858 C C . LYS A 1 348 ? 49.329 21.847 59.308 1.00 39.73 348 LYS A C 1
ATOM 2859 O O . LYS A 1 348 ? 49.780 22.997 59.376 1.00 40.19 348 LYS A O 1
ATOM 2865 N N . VAL A 1 349 ? 48.798 21.345 58.195 1.00 41.70 349 VAL A N 1
ATOM 2866 C CA . VAL A 1 349 ? 48.706 22.169 56.999 1.00 43.94 349 VAL A CA 1
ATOM 2867 C C . VAL A 1 349 ? 47.720 23.321 57.302 1.00 44.68 349 VAL A C 1
ATOM 2868 O O . VAL A 1 349 ? 46.669 23.112 57.923 1.00 44.64 349 VAL A O 1
ATOM 2872 N N . PRO A 1 350 ? 48.074 24.557 56.912 1.00 44.26 350 PRO A N 1
ATOM 2873 C CA . PRO A 1 350 ? 47.199 25.709 57.152 1.00 43.62 350 PRO A CA 1
ATOM 2874 C C . PRO A 1 350 ? 46.203 25.868 56.000 1.00 42.42 350 PRO A C 1
ATOM 2875 O O . PRO A 1 350 ? 46.448 26.622 55.053 1.00 42.91 350 PRO A O 1
ATOM 2879 N N . ASN A 1 351 ? 45.084 25.150 56.091 1.00 40.51 351 ASN A N 1
ATOM 2880 C CA . ASN A 1 351 ? 44.047 25.179 55.059 1.00 37.34 351 ASN A CA 1
ATOM 2881 C C . ASN A 1 351 ? 42.703 24.784 55.666 1.00 35.51 351 ASN A C 1
ATOM 2882 O O . ASN A 1 351 ? 42.645 23.925 56.546 1.00 36.52 351 ASN A O 1
ATOM 2887 N N . GLU A 1 352 ? 41.625 25.402 55.193 1.00 32.11 352 GLU A N 1
ATOM 2888 C CA . GLU A 1 352 ? 40.291 25.111 55.717 1.00 32.12 352 GLU A CA 1
ATOM 2889 C C . GLU A 1 352 ? 39.566 23.999 54.960 1.00 28.51 352 GLU A C 1
ATOM 2890 O O . GLU A 1 352 ? 38.469 23.579 55.352 1.00 27.44 352 GLU A O 1
ATOM 2896 N N . VAL A 1 353 ? 40.166 23.531 53.870 1.00 23.57 353 VAL A N 1
ATOM 2897 C CA . VAL A 1 353 ? 39.541 22.460 53.106 1.00 20.14 353 VAL A CA 1
ATOM 2898 C C . VAL A 1 353 ? 40.341 21.176 53.264 1.00 17.92 353 VAL A C 1
ATOM 2899 O O . VAL A 1 353 ? 39.773 20.134 53.588 1.00 17.75 353 VAL A O 1
ATOM 2903 N N . LEU A 1 354 ? 41.654 21.244 53.056 1.00 16.01 354 LEU A N 1
ATOM 2904 C CA . LEU A 1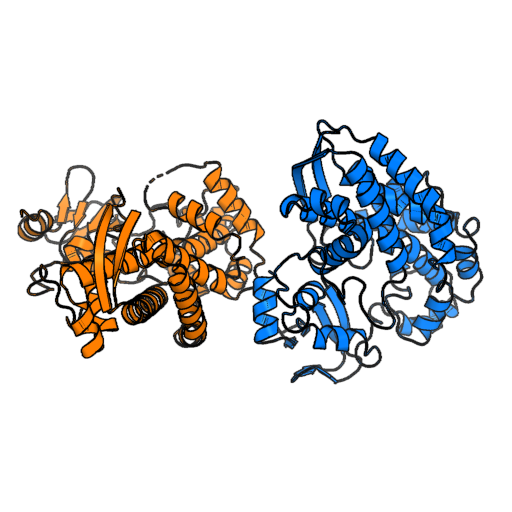 354 ? 42.489 20.057 53.214 1.00 16.82 354 LEU A CA 1
ATOM 2905 C C . LEU A 1 354 ? 42.860 19.953 54.696 1.00 17.07 354 LEU A C 1
ATOM 2906 O O . LEU A 1 354 ? 43.395 20.887 55.294 1.00 20.06 354 LEU A O 1
ATOM 2911 N N . ASN A 1 355 ? 42.534 18.806 55.276 1.00 15.47 355 ASN A N 1
ATOM 2912 C CA . ASN A 1 355 ? 42.741 18.525 56.688 1.00 14.69 355 ASN A CA 1
ATOM 2913 C C . ASN A 1 355 ? 43.794 17.425 56.882 1.00 14.93 355 ASN A C 1
ATOM 2914 O O . ASN A 1 355 ? 43.537 16.238 56.640 1.00 13.89 355 ASN A O 1
ATOM 2919 N N . GLY A 1 356 ? 44.990 17.822 57.314 1.00 14.12 356 GLY A N 1
ATOM 2920 C CA . GLY A 1 356 ? 46.052 16.851 57.502 1.00 13.74 356 GLY A CA 1
ATOM 2921 C C . GLY A 1 356 ? 47.283 17.437 58.156 1.00 14.65 356 GLY A C 1
ATOM 2922 O O . GLY A 1 356 ? 47.254 18.547 58.683 1.00 15.03 356 GLY A O 1
ATOM 2923 N N . TYR A 1 357 ? 48.376 16.683 58.098 1.00 16.74 357 TYR A N 1
ATOM 2924 C CA . TYR A 1 357 ? 49.639 17.096 58.703 1.00 17.92 357 TYR A CA 1
ATOM 2925 C C . TYR A 1 357 ? 50.781 17.316 57.720 1.00 18.09 357 TYR A C 1
ATOM 2926 O O . TYR A 1 357 ? 50.986 16.548 56.777 1.00 17.27 357 TYR A O 1
ATOM 2935 N N . LYS A 1 358 ? 51.533 18.377 57.973 1.00 20.61 358 LYS A N 1
ATOM 2936 C CA . LYS A 1 358 ? 52.683 18.735 57.156 1.00 22.86 358 LYS A CA 1
ATOM 2937 C C . LYS A 1 358 ? 53.889 17.967 57.696 1.00 22.49 358 LYS A C 1
ATOM 2938 O O . LYS A 1 358 ? 54.777 17.571 56.940 1.00 21.54 358 LYS A O 1
ATOM 2944 N N . ARG A 1 359 ? 53.893 17.749 59.011 1.00 22.78 359 ARG A N 1
ATOM 2945 C CA . ARG A 1 359 ? 54.965 17.013 59.676 1.00 22.50 359 ARG A CA 1
ATOM 2946 C C . ARG A 1 359 ? 54.364 16.191 60.806 1.00 21.73 359 ARG A C 1
ATOM 2947 O O . ARG A 1 359 ? 53.496 16.669 61.525 1.00 22.46 359 ARG A O 1
ATOM 2955 N N . LEU A 1 360 ? 54.842 14.965 60.958 1.00 22.11 360 LEU A N 1
ATOM 2956 C CA . LEU A 1 360 ? 54.374 14.057 62.006 1.00 24.07 360 LEU A CA 1
ATOM 2957 C C . LEU A 1 360 ? 55.579 13.280 62.546 1.00 24.40 360 LEU A C 1
ATOM 2958 O O . LEU A 1 360 ? 55.860 12.162 62.099 1.00 23.79 360 LEU A O 1
ATOM 2963 N N . VAL A 1 361 ? 56.297 13.879 63.497 1.00 24.80 361 VAL A N 1
ATOM 2964 C CA . VAL A 1 361 ? 57.485 13.247 64.071 1.00 24.96 361 VAL A CA 1
ATOM 2965 C C . VAL A 1 361 ? 57.111 12.299 65.189 1.00 25.47 361 VAL A C 1
ATOM 2966 O O . VAL A 1 361 ? 56.455 12.691 66.153 1.00 26.34 361 VAL A O 1
ATOM 2970 N N . VAL A 1 362 ? 57.543 11.052 65.045 1.00 25.09 362 VAL A N 1
ATOM 2971 C CA . VAL A 1 362 ? 57.239 10.006 66.009 1.00 25.71 362 VAL A CA 1
ATOM 2972 C C . VAL A 1 362 ? 58.475 9.208 66.424 1.00 25.32 362 VAL A C 1
ATOM 2973 O O . VAL A 1 362 ? 59.513 9.255 65.760 1.00 24.11 362 VAL A O 1
ATOM 2977 N N . ARG A 1 363 ? 58.337 8.470 67.524 1.00 25.67 363 ARG A N 1
ATOM 2978 C CA . ARG A 1 363 ? 59.399 7.603 68.041 1.00 26.63 363 ARG A CA 1
ATOM 2979 C C . ARG A 1 363 ? 58.801 6.203 68.132 1.00 25.69 363 ARG A C 1
ATOM 2980 O O . ARG A 1 363 ? 57.779 6.005 68.775 1.00 25.78 363 ARG A O 1
ATOM 2988 N N . LEU A 1 364 ? 59.431 5.229 67.491 1.00 28.47 364 LEU A N 1
ATOM 2989 C CA . LEU A 1 364 ? 58.888 3.872 67.488 1.00 32.00 364 LEU A CA 1
ATOM 2990 C C . LEU A 1 364 ? 59.702 2.828 68.228 1.00 36.18 364 LEU A C 1
ATOM 2991 O O . LEU A 1 364 ? 60.926 2.916 68.308 1.00 37.48 364 LEU A O 1
ATOM 2996 N N . LYS A 1 365 ? 59.003 1.837 68.768 1.00 40.50 365 LYS A N 1
ATOM 2997 C CA . LYS A 1 365 ? 59.652 0.736 69.458 1.00 45.03 365 LYS A CA 1
ATOM 2998 C C . LYS A 1 365 ? 59.359 -0.501 68.623 1.00 46.21 365 LYS A C 1
ATOM 2999 O O . LYS A 1 365 ? 58.271 -1.061 68.700 1.00 45.59 365 LYS A O 1
ATOM 3005 N N . SER A 1 366 ? 60.328 -0.913 67.812 1.00 48.29 366 SER A N 1
ATOM 3006 C CA . SER A 1 366 ? 60.156 -2.082 66.961 1.00 50.69 366 SER A CA 1
ATOM 3007 C C . SER A 1 366 ? 59.958 -3.359 67.776 1.00 51.26 366 SER A C 1
ATOM 3008 O O . SER A 1 366 ? 60.452 -3.405 68.919 1.00 51.59 366 SER A O 1
ATOM 3011 N N . MET B 1 1 ? 33.685 36.554 118.109 1.00 41.19 501 MET B N 1
ATOM 3012 C CA . MET B 1 1 ? 34.998 36.537 117.417 1.00 39.27 501 MET B CA 1
ATOM 3013 C C . MET B 1 1 ? 35.313 37.931 116.875 1.00 38.20 501 MET B C 1
ATOM 3014 O O . MET B 1 1 ? 34.466 38.588 116.276 1.00 38.18 501 MET B O 1
ATOM 3019 N N . TYR B 1 2 ? 36.537 38.387 117.114 1.00 36.58 502 TYR B N 1
ATOM 3020 C CA . TYR B 1 2 ? 36.983 39.693 116.652 1.00 33.57 502 TYR B CA 1
ATOM 3021 C C . TYR B 1 2 ? 36.795 39.817 115.130 1.00 31.53 502 TYR B C 1
ATOM 3022 O O . TYR B 1 2 ? 37.088 38.893 114.370 1.00 30.51 502 TYR B O 1
ATOM 3031 N N . ASP B 1 3 ? 36.302 40.970 114.701 1.00 28.99 503 ASP B N 1
ATOM 3032 C CA . ASP B 1 3 ? 36.031 41.242 113.292 1.00 25.85 503 ASP B CA 1
ATOM 3033 C C . ASP B 1 3 ? 36.860 42.452 112.842 1.00 22.58 503 ASP B C 1
ATOM 3034 O O . ASP B 1 3 ? 36.464 43.598 113.040 1.00 20.01 503 ASP B O 1
ATOM 3039 N N . TRP B 1 4 ? 38.011 42.180 112.239 1.00 20.14 504 TRP B N 1
ATOM 3040 C CA . TRP B 1 4 ? 38.918 43.228 111.780 1.00 19.18 504 TRP B CA 1
ATOM 3041 C C . TRP B 1 4 ? 38.266 44.230 110.843 1.00 17.97 504 TRP B C 1
ATOM 3042 O O . TRP B 1 4 ? 38.448 45.439 110.995 1.00 17.05 504 TRP B O 1
ATOM 3053 N N . PHE B 1 5 ? 37.526 43.723 109.861 1.00 16.44 505 PHE B N 1
ATOM 3054 C CA . PHE B 1 5 ? 36.853 44.586 108.904 1.00 14.80 505 PHE B CA 1
ATOM 3055 C C . PHE B 1 5 ? 35.941 45.575 109.628 1.00 15.72 505 PHE B C 1
ATOM 3056 O O . PHE B 1 5 ? 35.908 46.759 109.293 1.00 15.34 505 PHE B O 1
ATOM 3064 N N . SER B 1 6 ? 35.201 45.084 110.620 1.00 16.99 506 SER B N 1
ATOM 3065 C CA . SER B 1 6 ? 34.292 45.934 111.380 1.00 18.47 506 SER B CA 1
ATOM 3066 C C . SER B 1 6 ? 35.067 47.062 112.070 1.00 18.76 506 SER B C 1
ATOM 3067 O O . SER B 1 6 ? 34.656 48.222 112.040 1.00 18.40 506 SER B O 1
ATOM 3070 N N . GLU B 1 7 ? 36.192 46.724 112.683 1.00 19.44 507 GLU B N 1
ATOM 3071 C CA . GLU B 1 7 ? 37.002 47.735 113.355 1.00 22.80 507 GLU B CA 1
ATOM 3072 C C . GLU B 1 7 ? 37.477 48.792 112.349 1.00 21.77 507 GLU B C 1
ATOM 3073 O O . GLU B 1 7 ? 37.392 49.995 112.603 1.00 20.11 507 GLU B O 1
ATOM 3079 N N . MET B 1 8 ? 37.985 48.341 111.207 1.00 19.34 508 MET B N 1
ATOM 3080 C CA . MET B 1 8 ? 38.447 49.279 110.193 1.00 18.76 508 MET B CA 1
ATOM 3081 C C . MET B 1 8 ? 37.273 50.135 109.693 1.00 18.07 508 MET B C 1
ATOM 3082 O O . MET B 1 8 ? 37.407 51.349 109.526 1.00 16.75 508 MET B O 1
ATOM 3087 N N . ARG B 1 9 ? 36.115 49.522 109.461 1.00 16.91 509 ARG B N 1
ATOM 3088 C CA . ARG B 1 9 ? 34.986 50.307 108.985 1.00 17.75 509 ARG B CA 1
ATOM 3089 C C . ARG B 1 9 ? 34.682 51.421 109.983 1.00 20.09 509 ARG B C 1
ATOM 3090 O O . ARG B 1 9 ? 34.374 52.541 109.599 1.00 21.39 509 ARG B O 1
ATOM 3098 N N . LYS B 1 10 ? 34.809 51.114 111.266 1.00 22.82 510 LYS B N 1
ATOM 3099 C CA . LYS B 1 10 ? 34.546 52.098 112.308 1.00 25.39 510 LYS B CA 1
ATOM 3100 C C . LYS B 1 10 ? 35.663 53.130 112.479 1.00 25.22 510 LYS B C 1
ATOM 3101 O O . LYS B 1 10 ? 35.395 54.326 112.483 1.00 26.49 510 LYS B O 1
ATOM 3107 N N . LYS B 1 11 ? 36.912 52.683 112.600 1.00 26.47 511 LYS B N 1
ATOM 3108 C CA . LYS B 1 11 ? 38.018 53.621 112.820 1.00 28.15 511 LYS B CA 1
ATOM 3109 C C . LYS B 1 11 ? 38.900 54.033 111.643 1.00 28.80 511 LYS B C 1
ATOM 3110 O O . LYS B 1 11 ? 39.549 55.077 111.714 1.00 28.37 511 LYS B O 1
ATOM 3116 N N . ASP B 1 12 ? 38.957 53.237 110.579 1.00 26.68 512 ASP B N 1
ATOM 3117 C CA . ASP B 1 12 ? 39.789 53.613 109.433 1.00 25.40 512 ASP B CA 1
ATOM 3118 C C . ASP B 1 12 ? 39.251 53.075 108.109 1.00 22.88 512 ASP B C 1
ATOM 3119 O O . ASP B 1 12 ? 39.901 52.247 107.458 1.00 20.97 512 ASP B O 1
ATOM 3124 N N . PRO B 1 13 ? 38.076 53.573 107.673 1.00 20.00 513 PRO B N 1
ATOM 3125 C CA . PRO B 1 13 ? 37.409 53.163 106.429 1.00 19.31 513 PRO B CA 1
ATOM 3126 C C . PRO B 1 13 ? 38.279 53.236 105.164 1.00 20.92 513 PRO B C 1
ATOM 3127 O O . PRO B 1 13 ? 38.151 52.395 104.286 1.00 17.88 513 PRO B O 1
ATOM 3131 N N . VAL B 1 14 ? 39.132 54.252 105.047 1.00 22.41 514 VAL B N 1
ATOM 3132 C CA . VAL B 1 14 ? 40.046 54.334 103.908 1.00 23.35 514 VAL B CA 1
ATOM 3133 C C . VAL B 1 14 ? 41.377 54.514 104.631 1.00 24.36 514 VAL B C 1
ATOM 3134 O O . VAL B 1 14 ? 41.623 55.522 105.301 1.00 24.78 514 VAL B O 1
ATOM 3138 N N . TYR B 1 15 ? 42.217 53.490 104.507 1.00 23.87 515 TYR B N 1
ATOM 3139 C CA . TYR B 1 15 ? 43.474 53.408 105.232 1.00 22.73 515 TYR B CA 1
ATOM 3140 C C . TYR B 1 15 ? 44.776 53.186 104.445 1.00 22.91 515 TYR B C 1
ATOM 3141 O O . TYR B 1 15 ? 44.835 52.388 103.510 1.00 21.85 515 TYR B O 1
ATOM 3150 N N . TYR B 1 16 ? 45.823 53.905 104.845 1.00 23.06 516 TYR B N 1
ATOM 3151 C CA . TYR B 1 16 ? 47.137 53.783 104.223 1.00 23.44 516 TYR B CA 1
ATOM 3152 C C . TYR B 1 16 ? 48.030 53.008 105.196 1.00 25.11 516 TYR B C 1
ATOM 3153 O O . TYR B 1 16 ? 48.122 53.349 106.373 1.00 24.64 516 TYR B O 1
ATOM 3162 N N . ASP B 1 17 ? 48.682 51.960 104.707 1.00 26.42 517 ASP B N 1
ATOM 3163 C CA . ASP B 1 17 ? 49.526 51.117 105.550 1.00 29.17 517 ASP B CA 1
ATOM 3164 C C . ASP B 1 17 ? 51.012 51.252 105.262 1.00 31.45 517 ASP B C 1
ATOM 3165 O O . ASP B 1 17 ? 51.822 50.493 105.798 1.00 32.88 517 ASP B O 1
ATOM 3170 N N . GLY B 1 18 ? 51.378 52.194 104.404 1.00 32.49 518 GLY B N 1
ATOM 3171 C CA . GLY B 1 18 ? 52.785 52.346 104.098 1.00 34.41 518 GLY B CA 1
ATOM 3172 C C . GLY B 1 18 ? 53.084 52.088 102.642 1.00 34.53 518 GLY B C 1
ATOM 3173 O O . GLY B 1 18 ? 54.062 52.612 102.114 1.00 36.11 518 GLY B O 1
ATOM 3174 N N . ASN B 1 19 ? 52.273 51.267 101.984 1.00 34.74 519 ASN B N 1
ATOM 3175 C CA . ASN B 1 19 ? 52.503 51.019 100.564 1.00 35.54 519 ASN B CA 1
ATOM 3176 C C . ASN B 1 19 ? 51.229 51.145 99.748 1.00 32.17 519 ASN B C 1
ATOM 3177 O O . ASN B 1 19 ? 51.243 51.680 98.644 1.00 31.49 519 ASN B O 1
ATOM 3182 N N . ILE B 1 20 ? 50.118 50.680 100.294 1.00 28.14 520 ILE B N 1
ATOM 3183 C CA . ILE B 1 20 ? 48.868 50.777 99.559 1.00 26.61 520 ILE B CA 1
ATOM 3184 C C . ILE B 1 20 ? 47.719 51.336 100.397 1.00 23.25 520 ILE B C 1
ATOM 3185 O O . ILE B 1 20 ? 47.778 51.382 101.630 1.00 22.02 520 ILE B O 1
ATOM 3190 N N . TRP B 1 21 ? 46.678 51.784 99.709 1.00 18.50 521 TRP B N 1
ATOM 3191 C CA . TRP B 1 21 ? 45.507 52.300 100.379 1.00 17.66 521 TRP B CA 1
ATOM 3192 C C . TRP B 1 21 ? 44.487 51.177 100.373 1.00 15.65 521 TRP B C 1
ATOM 3193 O O . TRP B 1 21 ? 44.430 50.379 99.428 1.00 15.60 521 TRP B O 1
ATOM 3204 N N . GLN B 1 22 ? 43.693 51.098 101.425 1.00 14.20 522 GLN B N 1
ATOM 3205 C CA . GLN B 1 22 ? 42.684 50.053 101.496 1.00 14.24 522 GLN B CA 1
ATOM 3206 C C . GLN B 1 22 ? 41.368 50.669 101.901 1.00 15.70 522 GLN B C 1
ATOM 3207 O O . GLN B 1 22 ? 41.328 51.498 102.807 1.00 16.06 522 GLN B O 1
ATOM 3213 N N . VAL B 1 23 ? 40.293 50.263 101.228 1.00 14.54 523 VAL B N 1
ATOM 3214 C CA . VAL B 1 23 ? 38.968 50.797 101.508 1.00 14.11 523 VAL B CA 1
ATOM 3215 C C . VAL B 1 23 ? 38.059 49.695 102.052 1.00 15.18 523 VAL B C 1
ATOM 3216 O O . VAL B 1 23 ? 37.949 48.619 101.468 1.00 16.66 523 VAL B O 1
ATOM 3220 N N . PHE B 1 24 ? 37.400 49.980 103.170 1.00 14.97 524 PHE B N 1
ATOM 3221 C CA . PHE B 1 24 ? 36.554 49.007 103.852 1.00 14.55 524 PHE B CA 1
ATOM 3222 C C . PHE B 1 24 ? 35.053 49.297 103.915 1.00 14.92 524 PHE B C 1
ATOM 3223 O O . PHE B 1 24 ? 34.255 48.383 104.134 1.00 15.61 524 PHE B O 1
ATOM 3231 N N . SER B 1 25 ? 34.657 50.553 103.747 1.00 13.20 525 SER B N 1
ATOM 3232 C CA . SER B 1 25 ? 33.240 50.887 103.832 1.00 12.41 525 SER B CA 1
ATOM 3233 C C . SER B 1 25 ? 32.522 50.752 102.507 1.00 12.38 525 SER B C 1
ATOM 3234 O O . SER B 1 25 ? 33.133 50.840 101.444 1.00 12.89 525 SER B O 1
ATOM 3237 N N . TYR B 1 26 ? 31.215 50.540 102.582 1.00 12.92 526 TYR B N 1
ATOM 3238 C CA . TYR B 1 26 ? 30.398 50.386 101.387 1.00 13.55 526 TYR B CA 1
ATOM 3239 C C . TYR B 1 26 ? 30.388 51.682 100.577 1.00 15.18 526 TYR B C 1
ATOM 3240 O O . TYR B 1 26 ? 30.600 51.678 99.362 1.00 13.71 526 TYR B O 1
ATOM 3249 N N . ARG B 1 27 ? 30.157 52.796 101.260 1.00 16.13 527 ARG B N 1
ATOM 3250 C CA . ARG B 1 27 ? 30.102 54.086 100.594 1.00 17.76 527 ARG B CA 1
ATOM 3251 C C . ARG B 1 27 ? 31.341 54.353 99.751 1.00 15.87 527 ARG B C 1
ATOM 3252 O O . ARG B 1 27 ? 31.244 54.674 98.566 1.00 16.36 527 ARG B O 1
ATOM 3260 N N . TYR B 1 28 ? 32.512 54.193 100.348 1.00 15.11 528 TYR B N 1
ATOM 3261 C CA . TYR B 1 28 ? 33.743 54.477 99.625 1.00 16.78 528 TYR B CA 1
ATOM 3262 C C . TYR B 1 28 ? 34.177 53.408 98.626 1.00 16.14 528 TYR B C 1
ATOM 3263 O O . TYR B 1 28 ? 34.849 53.720 97.649 1.00 14.88 528 TYR B O 1
ATOM 3272 N N . THR B 1 29 ? 33.794 52.154 98.854 1.00 15.54 529 THR B N 1
ATOM 3273 C CA . THR B 1 29 ? 34.145 51.113 97.901 1.00 16.04 529 THR B CA 1
ATOM 3274 C C . THR B 1 29 ? 33.329 51.362 96.649 1.00 15.86 529 THR B C 1
ATOM 3275 O O . THR B 1 29 ? 33.849 51.311 95.531 1.00 15.44 529 THR B O 1
ATOM 3279 N N . LYS B 1 30 ? 32.047 51.652 96.852 1.00 14.81 530 LYS B N 1
ATOM 3280 C CA . LYS B 1 30 ? 31.139 51.902 95.749 1.00 16.61 530 LYS B CA 1
ATOM 3281 C C . LYS B 1 30 ? 31.585 53.158 95.003 1.00 17.59 530 LYS B C 1
ATOM 3282 O O . LYS B 1 30 ? 31.541 53.211 93.766 1.00 16.22 530 LYS B O 1
ATOM 3288 N N . GLU B 1 31 ? 32.033 54.166 95.748 1.00 16.96 531 GLU B N 1
ATOM 3289 C CA . GLU B 1 31 ? 32.487 55.391 95.107 1.00 19.40 531 GLU B CA 1
ATOM 3290 C C . GLU B 1 31 ? 33.708 55.128 94.217 1.00 18.79 531 GLU B C 1
ATOM 3291 O O . GLU B 1 31 ? 33.766 55.601 93.083 1.00 18.18 531 GLU B O 1
ATOM 3297 N N . VAL B 1 32 ? 34.669 54.361 94.734 1.00 17.92 532 VAL B N 1
ATOM 3298 C CA . VAL B 1 32 ? 35.876 54.036 93.990 1.00 15.63 532 VAL B CA 1
ATOM 3299 C C . VAL B 1 32 ? 35.561 53.274 92.702 1.00 17.78 532 VAL B C 1
ATOM 3300 O O . VAL B 1 32 ? 36.067 53.622 91.636 1.00 17.56 532 VAL B O 1
ATOM 3304 N N . LEU B 1 33 ? 34.724 52.242 92.793 1.00 17.44 533 LEU B N 1
ATOM 3305 C CA . LEU B 1 33 ? 34.375 51.442 91.614 1.00 17.52 533 LEU B CA 1
ATOM 3306 C C . LEU B 1 33 ? 33.607 52.230 90.575 1.00 18.09 533 LEU B C 1
ATOM 3307 O O . LEU B 1 33 ? 33.725 51.958 89.385 1.00 18.62 533 LEU B O 1
ATOM 3312 N N . ASN B 1 34 ? 32.827 53.215 91.000 1.00 18.39 534 ASN B N 1
ATOM 3313 C CA . ASN B 1 34 ? 32.066 53.979 90.023 1.00 18.76 534 ASN B CA 1
ATOM 3314 C C . ASN B 1 34 ? 32.786 55.164 89.379 1.00 21.59 534 ASN B C 1
ATOM 3315 O O . ASN B 1 34 ? 32.432 55.583 88.278 1.00 23.87 534 ASN B O 1
ATOM 3320 N N . ASN B 1 35 ? 33.800 55.696 90.050 1.00 21.15 535 ASN B N 1
ATOM 3321 C CA . ASN B 1 35 ? 34.531 56.830 89.505 1.00 20.96 535 ASN B CA 1
ATOM 3322 C C . ASN B 1 35 ? 35.767 56.358 88.755 1.00 21.18 535 ASN B C 1
ATOM 3323 O O . ASN B 1 35 ? 36.892 56.428 89.274 1.00 21.14 535 ASN B O 1
ATOM 3328 N N . PHE B 1 36 ? 35.558 55.886 87.527 1.00 20.04 536 PHE B N 1
ATOM 3329 C CA . PHE B 1 36 ? 36.655 55.377 86.720 1.00 21.04 536 PHE B CA 1
ATOM 3330 C C . PHE B 1 36 ? 37.615 56.471 86.270 1.00 23.01 536 PHE B C 1
ATOM 3331 O O . PHE B 1 36 ? 38.802 56.220 86.058 1.00 23.02 536 PHE B O 1
ATOM 3339 N N . SER B 1 37 ? 37.123 57.694 86.139 1.00 23.66 537 SER B N 1
ATOM 3340 C CA . SER B 1 37 ? 38.013 58.753 85.705 1.00 25.42 537 SER B CA 1
ATOM 3341 C C . SER B 1 37 ? 39.090 58.973 86.750 1.00 24.98 537 SER B C 1
ATOM 3342 O O . SER B 1 37 ? 40.244 59.209 86.407 1.00 27.21 537 SER B O 1
ATOM 3345 N N . LYS B 1 38 ? 38.724 58.869 88.026 1.00 23.55 538 LYS B N 1
ATOM 3346 C CA . LYS B 1 38 ? 39.685 59.077 89.107 1.00 22.79 538 LYS B CA 1
ATOM 3347 C C . LYS B 1 38 ? 40.416 57.809 89.525 1.00 20.89 538 LYS B C 1
ATOM 3348 O O . LYS B 1 38 ? 41.611 57.833 89.820 1.00 20.60 538 LYS B O 1
ATOM 3354 N N . PHE B 1 39 ? 39.686 56.703 89.564 1.00 18.72 539 PHE B N 1
ATOM 3355 C CA . PHE B 1 39 ? 40.257 55.420 89.958 1.00 17.78 539 PHE B CA 1
ATOM 3356 C C . PHE B 1 39 ? 40.264 54.496 88.753 1.00 17.07 539 PHE B C 1
ATOM 3357 O O . PHE B 1 39 ? 39.254 53.881 88.409 1.00 16.54 539 PHE B O 1
ATOM 3365 N N . SER B 1 40 ? 41.434 54.413 88.132 1.00 15.86 540 SER B N 1
ATOM 3366 C CA . SER B 1 40 ? 41.648 53.642 86.921 1.00 16.52 540 SER B CA 1
ATOM 3367 C C . SER B 1 40 ? 41.860 52.142 87.101 1.00 14.76 540 SER B C 1
ATOM 3368 O O . SER B 1 40 ? 42.336 51.681 88.140 1.00 14.92 540 SER B O 1
ATOM 3371 N N . SER B 1 41 ? 41.497 51.403 86.057 1.00 15.52 541 SER B N 1
ATOM 3372 C CA . SER B 1 41 ? 41.648 49.961 86.012 1.00 15.65 541 SER B CA 1
ATOM 3373 C C . SER B 1 41 ? 42.797 49.670 85.063 1.00 16.82 541 SER B C 1
ATOM 3374 O O . SER B 1 41 ? 43.130 48.521 84.810 1.00 17.19 541 SER B O 1
ATOM 3377 N N . ASP B 1 42 ? 43.393 50.730 84.536 1.00 18.03 542 ASP B N 1
ATOM 3378 C CA . ASP B 1 42 ? 44.511 50.597 83.610 1.00 20.86 542 ASP B CA 1
ATOM 3379 C C . ASP B 1 42 ? 45.737 50.325 84.470 1.00 20.39 542 ASP B C 1
ATOM 3380 O O . ASP B 1 42 ? 46.506 51.231 84.771 1.00 22.89 542 ASP B O 1
ATOM 3385 N N . LEU B 1 43 ? 45.913 49.075 84.881 1.00 19.12 543 LEU B N 1
ATOM 3386 C CA . LEU B 1 43 ? 47.038 48.730 85.740 1.00 18.93 543 LEU B CA 1
ATOM 3387 C C . LEU B 1 43 ? 48.145 47.977 85.040 1.00 18.61 543 LEU B C 1
ATOM 3388 O O . LEU B 1 43 ? 49.202 47.766 85.616 1.00 18.05 543 LEU B O 1
ATOM 3393 N N . THR B 1 44 ? 47.909 47.582 83.798 1.00 19.74 544 THR B N 1
ATOM 3394 C CA . THR B 1 44 ? 48.880 46.786 83.061 1.00 20.18 544 THR B CA 1
ATOM 3395 C C . THR B 1 44 ? 49.509 47.458 81.847 1.00 20.54 544 THR B C 1
ATOM 3396 O O . THR B 1 44 ? 50.116 46.782 81.019 1.00 24.22 544 THR B O 1
ATOM 3400 N N . GLY B 1 45 ? 49.364 48.772 81.739 1.00 20.42 545 GLY B N 1
ATOM 3401 C CA . GLY B 1 45 ? 49.938 49.496 80.615 1.00 21.15 545 GLY B CA 1
ATOM 3402 C C . GLY B 1 45 ? 49.209 49.307 79.294 1.00 21.53 545 GLY B C 1
ATOM 3403 O O . GLY B 1 45 ? 49.788 49.524 78.220 1.00 23.07 545 GLY B O 1
ATOM 3404 N N . TYR B 1 46 ? 47.937 48.919 79.367 1.00 17.77 546 TYR B N 1
ATOM 3405 C CA . TYR B 1 46 ? 47.135 48.687 78.171 1.00 17.00 546 TYR B CA 1
ATOM 3406 C C . TYR B 1 46 ? 46.978 49.941 77.321 1.00 19.29 546 TYR B C 1
ATOM 3407 O O . TYR B 1 46 ? 47.270 49.932 76.118 1.00 19.57 546 TYR B O 1
ATOM 3416 N N . HIS B 1 47 ? 46.516 51.023 77.930 1.00 18.73 547 HIS B N 1
ATOM 3417 C CA . HIS B 1 47 ? 46.310 52.246 77.168 1.00 21.09 547 HIS B CA 1
ATOM 3418 C C . HIS B 1 47 ? 47.617 52.788 76.600 1.00 21.32 547 HIS B C 1
ATOM 3419 O O . HIS B 1 47 ? 47.648 53.328 75.493 1.00 19.72 547 HIS B O 1
ATOM 3426 N N . GLU B 1 48 ? 48.693 52.611 77.353 1.00 21.62 548 GLU B N 1
ATOM 3427 C CA . GLU B 1 48 ? 49.993 53.089 76.929 1.00 23.37 548 GLU B CA 1
ATOM 3428 C C . GLU B 1 48 ? 50.497 52.313 75.718 1.00 23.29 548 GLU B C 1
ATOM 3429 O O . GLU B 1 48 ? 51.116 52.884 74.825 1.00 23.70 548 GLU B O 1
ATOM 3435 N N . ARG B 1 49 ? 50.233 51.014 75.675 1.00 22.32 549 ARG B N 1
ATOM 3436 C CA . ARG B 1 49 ? 50.721 50.206 74.567 1.00 21.77 549 ARG B CA 1
ATOM 3437 C C . ARG B 1 49 ? 49.726 49.905 73.461 1.00 19.97 549 ARG B C 1
ATOM 3438 O O . ARG B 1 49 ? 50.068 49.230 72.499 1.00 19.54 549 ARG B O 1
ATOM 3446 N N . LEU B 1 50 ? 48.511 50.428 73.596 1.00 19.82 550 LEU B N 1
ATOM 3447 C CA . LEU B 1 50 ? 47.444 50.213 72.621 1.00 22.85 550 LEU B CA 1
ATOM 3448 C C . LEU B 1 50 ? 47.877 50.446 71.162 1.00 22.31 550 LEU B C 1
ATOM 3449 O O . LEU B 1 50 ? 47.709 49.588 70.288 1.00 20.70 550 LEU B O 1
ATOM 3454 N N . GLU B 1 51 ? 48.431 51.621 70.908 1.00 23.29 551 GLU B N 1
ATOM 3455 C CA . GLU B 1 51 ? 48.853 51.982 69.567 1.00 24.61 551 GLU B CA 1
ATOM 3456 C C . GLU B 1 51 ? 49.887 51.018 69.003 1.00 23.28 551 GLU B C 1
ATOM 3457 O O . GLU B 1 51 ? 49.754 50.548 67.874 1.00 21.62 551 GLU B O 1
ATOM 3463 N N . ASP B 1 52 ? 50.908 50.706 69.788 1.00 21.64 552 ASP B N 1
ATOM 3464 C CA . ASP B 1 52 ? 51.950 49.804 69.315 1.00 22.61 552 ASP B CA 1
ATOM 3465 C C . ASP B 1 52 ? 51.511 48.342 69.238 1.00 22.56 552 ASP B C 1
ATOM 3466 O O . ASP B 1 52 ? 52.132 47.537 68.540 1.00 22.25 552 ASP B O 1
ATOM 3471 N N . LEU B 1 53 ? 50.449 47.988 69.957 1.00 22.12 553 LEU B N 1
ATOM 3472 C CA . LEU B 1 53 ? 49.942 46.622 69.893 1.00 21.06 553 LEU B CA 1
ATOM 3473 C C . LEU B 1 53 ? 49.284 46.531 68.527 1.00 20.45 553 LEU B C 1
ATOM 3474 O O . LEU B 1 53 ? 49.530 45.611 67.757 1.00 22.16 553 LEU B O 1
ATOM 3479 N N . ARG B 1 54 ? 48.455 47.515 68.223 1.00 22.25 554 ARG B N 1
ATOM 3480 C CA . ARG B 1 54 ? 47.753 47.528 66.950 1.00 25.36 554 ARG B CA 1
ATOM 3481 C C . ARG B 1 54 ? 48.659 48.007 65.818 1.00 28.62 554 ARG B C 1
ATOM 3482 O O . ARG B 1 54 ? 48.215 48.144 64.685 1.00 31.09 554 ARG B O 1
ATOM 3490 N N . ASN B 1 55 ? 49.927 48.246 66.140 1.00 32.18 555 ASN B N 1
ATOM 3491 C CA . ASN B 1 55 ? 50.932 48.732 65.184 1.00 35.21 555 ASN B CA 1
ATOM 3492 C C . ASN B 1 55 ? 51.811 47.624 64.666 1.00 35.81 555 ASN B C 1
ATOM 3493 O O . ASN B 1 55 ? 52.489 47.794 63.654 1.00 37.33 555 ASN B O 1
ATOM 3498 N N . GLY B 1 56 ? 51.827 46.504 65.379 1.00 33.88 556 GLY B N 1
ATOM 3499 C CA . GLY B 1 56 ? 52.698 45.410 65.000 1.00 33.34 556 GLY B CA 1
ATOM 3500 C C . GLY B 1 56 ? 54.047 45.688 65.647 1.00 32.89 556 GLY B C 1
ATOM 3501 O O . GLY B 1 56 ? 54.942 44.846 65.643 1.00 34.22 556 GLY B O 1
ATOM 3502 N N . LYS B 1 57 ? 54.184 46.886 66.211 1.00 31.08 557 LYS B N 1
ATOM 3503 C CA . LYS B 1 57 ? 55.411 47.294 66.872 1.00 29.44 557 LYS B CA 1
ATOM 3504 C C . LYS B 1 57 ? 55.722 46.290 67.954 1.00 29.59 557 LYS B C 1
ATOM 3505 O O . LYS B 1 57 ? 56.852 45.808 68.063 1.00 31.38 557 LYS B O 1
ATOM 3511 N N . ILE B 1 58 ? 54.712 45.987 68.767 1.00 27.58 558 ILE B N 1
ATOM 3512 C CA . ILE B 1 58 ? 54.863 45.016 69.844 1.00 23.95 558 ILE B CA 1
ATOM 3513 C C . ILE B 1 58 ? 54.598 43.655 69.225 1.00 23.07 558 ILE B C 1
ATOM 3514 O O . ILE B 1 58 ? 53.498 43.383 68.750 1.00 22.88 558 ILE B O 1
ATOM 3519 N N . ARG B 1 59 ? 55.622 42.811 69.211 1.00 22.09 559 ARG B N 1
ATOM 3520 C CA . ARG B 1 59 ? 55.503 41.479 68.636 1.00 22.99 559 ARG B CA 1
ATOM 3521 C C . ARG B 1 59 ? 54.979 40.434 69.625 1.00 22.54 559 ARG B C 1
ATOM 3522 O O . ARG B 1 59 ? 54.257 39.516 69.248 1.00 23.46 559 ARG B O 1
ATOM 3530 N N . PHE B 1 60 ? 55.365 40.560 70.888 1.00 23.40 560 PHE B N 1
ATOM 3531 C CA . PHE B 1 60 ? 54.938 39.599 71.887 1.00 20.71 560 PHE B CA 1
ATOM 3532 C C . PHE B 1 60 ? 54.805 40.184 73.290 1.00 21.76 560 PHE B C 1
ATOM 3533 O O . PHE B 1 60 ? 55.645 40.971 73.741 1.00 20.61 560 PHE B O 1
ATOM 3541 N N . ASP B 1 61 ? 53.737 39.780 73.972 1.00 20.97 561 ASP B N 1
ATOM 3542 C CA . ASP B 1 61 ? 53.466 40.199 75.342 1.00 20.28 561 ASP B CA 1
ATOM 3543 C C . ASP B 1 61 ? 52.381 39.278 75.881 1.00 20.20 561 ASP B C 1
ATOM 3544 O O . ASP B 1 61 ? 51.719 38.579 75.107 1.00 20.97 561 ASP B O 1
ATOM 3549 N N . ILE B 1 62 ? 52.224 39.271 77.203 1.00 19.45 562 ILE B N 1
ATOM 3550 C CA . ILE B 1 62 ? 51.232 38.443 77.890 1.00 17.37 562 ILE B CA 1
ATOM 3551 C C . ILE B 1 62 ? 49.833 38.965 77.550 1.00 14.33 562 ILE B C 1
ATOM 3552 O O . ILE B 1 62 ? 49.475 40.072 77.920 1.00 14.00 562 ILE B O 1
ATOM 3557 N N . PRO B 1 63 ? 49.024 38.160 76.841 1.00 14.70 563 PRO B N 1
ATOM 3558 C CA . PRO B 1 63 ? 47.662 38.528 76.433 1.00 14.31 563 PRO B CA 1
ATOM 3559 C C . PRO B 1 63 ? 46.725 38.972 77.541 1.00 14.63 563 PRO B C 1
ATOM 3560 O O . PRO B 1 63 ? 45.937 39.898 77.365 1.00 14.58 563 PRO B O 1
ATOM 3564 N N . THR B 1 64 ? 46.811 38.303 78.683 1.00 15.83 564 THR B N 1
ATOM 3565 C CA . THR B 1 64 ? 45.936 38.613 79.807 1.00 16.71 564 THR B CA 1
ATOM 3566 C C . THR B 1 64 ? 46.200 39.971 80.427 1.00 17.43 564 THR B C 1
ATOM 3567 O O . THR B 1 64 ? 45.502 40.387 81.342 1.00 18.30 564 THR B O 1
ATOM 3571 N N . ARG B 1 65 ? 47.211 40.673 79.930 1.00 17.30 565 ARG B N 1
ATOM 3572 C CA . ARG B 1 65 ? 47.482 42.010 80.432 1.00 18.17 565 ARG B CA 1
ATOM 3573 C C . ARG B 1 65 ? 46.615 42.980 79.640 1.00 16.77 565 ARG B C 1
ATOM 3574 O O . ARG B 1 65 ? 46.450 44.130 80.025 1.00 19.64 565 ARG B O 1
ATOM 3582 N N . TYR B 1 66 ? 46.039 42.501 78.544 1.00 15.17 566 TYR B N 1
ATOM 3583 C CA . TYR B 1 66 ? 45.256 43.365 77.670 1.00 16.59 566 TYR B CA 1
ATOM 3584 C C . TYR B 1 66 ? 43.829 42.909 77.393 1.00 16.22 566 TYR B C 1
ATOM 3585 O O . TYR B 1 66 ? 43.521 42.391 76.315 1.00 15.35 566 TYR B O 1
ATOM 3594 N N . THR B 1 67 ? 42.965 43.129 78.380 1.00 14.41 567 THR B N 1
ATOM 3595 C CA . THR B 1 67 ? 41.556 42.772 78.266 1.00 15.48 567 THR B CA 1
ATOM 3596 C C . THR B 1 67 ? 40.730 43.914 78.840 1.00 14.44 567 THR B C 1
ATOM 3597 O O . THR B 1 67 ? 41.277 44.852 79.435 1.00 14.62 567 THR B O 1
ATOM 3601 N N . MET B 1 68 ? 39.415 43.838 78.665 1.00 14.46 568 MET B N 1
ATOM 3602 C CA . MET B 1 68 ? 38.535 44.889 79.151 1.00 13.94 568 MET B CA 1
ATOM 3603 C C . MET B 1 68 ? 38.690 45.102 80.659 1.00 12.38 568 MET B C 1
ATOM 3604 O O . MET B 1 68 ? 38.461 46.201 81.153 1.00 11.97 568 MET B O 1
ATOM 3609 N N . LEU B 1 69 ? 39.094 44.054 81.379 1.00 12.38 569 LEU B N 1
ATOM 3610 C CA . LEU B 1 69 ? 39.269 44.138 82.830 1.00 13.39 569 LEU B CA 1
ATOM 3611 C C . LEU B 1 69 ? 40.278 45.217 83.192 1.00 15.17 569 LEU B C 1
ATOM 3612 O O . LEU B 1 69 ? 40.112 45.914 84.186 1.00 14.64 569 LEU B O 1
ATOM 3617 N N . THR B 1 70 ? 41.326 45.357 82.386 1.00 13.36 570 THR B N 1
ATOM 3618 C CA . THR B 1 70 ? 42.353 46.360 82.667 1.00 15.57 570 THR B CA 1
ATOM 3619 C C . THR B 1 70 ? 42.344 47.539 81.715 1.00 16.25 570 THR B C 1
ATOM 3620 O O . THR B 1 70 ? 43.404 47.983 81.263 1.00 15.80 570 THR B O 1
ATOM 3624 N N . SER B 1 71 ? 41.157 48.051 81.409 1.00 16.31 571 SER B N 1
ATOM 3625 C CA . SER B 1 71 ? 41.060 49.200 80.521 1.00 16.38 571 SER B CA 1
ATOM 3626 C C . SER B 1 71 ? 40.045 50.184 81.062 1.00 17.14 571 SER B C 1
ATOM 3627 O O . SER B 1 71 ? 39.223 49.831 81.910 1.00 15.99 571 SER B O 1
ATOM 3630 N N . ASP B 1 72 ? 40.138 51.422 80.585 1.00 16.42 572 ASP B N 1
ATOM 3631 C CA . ASP B 1 72 ? 39.230 52.501 80.953 1.00 16.78 572 ASP B CA 1
ATOM 3632 C C . ASP B 1 72 ? 38.550 52.938 79.650 1.00 16.70 572 ASP B C 1
ATOM 3633 O O . ASP B 1 72 ? 39.017 52.629 78.563 1.00 15.96 572 ASP B O 1
ATOM 3638 N N . PRO B 1 73 ? 37.422 53.645 79.742 1.00 17.94 573 PRO B N 1
ATOM 3639 C CA . PRO B 1 73 ? 36.768 54.080 78.502 1.00 18.14 573 PRO B CA 1
ATOM 3640 C C . PRO B 1 73 ? 37.643 55.147 77.822 1.00 18.11 573 PRO B C 1
ATOM 3641 O O . PRO B 1 73 ? 38.444 55.804 78.488 1.00 18.46 573 PRO B O 1
ATOM 3645 N N . PRO B 1 74 ? 37.507 55.331 76.492 1.00 19.30 574 PRO B N 1
ATOM 3646 C CA . PRO B 1 74 ? 36.610 54.638 75.552 1.00 19.61 574 PRO B CA 1
ATOM 3647 C C . PRO B 1 74 ? 36.989 53.186 75.188 1.00 19.04 574 PRO B C 1
ATOM 3648 O O . PRO B 1 74 ? 36.132 52.405 74.777 1.00 17.86 574 PRO B O 1
ATOM 3652 N N . LEU B 1 75 ? 38.267 52.838 75.334 1.00 18.08 575 LEU B N 1
ATOM 3653 C CA . LEU B 1 75 ? 38.765 51.494 75.029 1.00 17.68 575 LEU B CA 1
ATOM 3654 C C . LEU B 1 75 ? 37.885 50.413 75.680 1.00 18.57 575 LEU B C 1
ATOM 3655 O O . LEU B 1 75 ? 37.429 49.483 75.008 1.00 17.63 575 LEU B O 1
ATOM 3660 N N . HIS B 1 76 ? 37.652 50.543 76.985 1.00 17.15 576 HIS B N 1
ATOM 3661 C CA . HIS B 1 76 ? 36.841 49.562 77.711 1.00 15.74 576 HIS B CA 1
ATOM 3662 C C . HIS B 1 76 ? 35.487 49.338 77.057 1.00 17.14 576 HIS B C 1
ATOM 3663 O O . HIS B 1 76 ? 35.083 48.199 76.845 1.00 16.77 576 HIS B O 1
ATOM 3670 N N . ASP B 1 77 ? 34.785 50.420 76.740 1.00 15.80 577 ASP B N 1
ATOM 3671 C CA . ASP B 1 77 ? 33.466 50.306 76.126 1.00 18.46 577 ASP B CA 1
ATOM 3672 C C . ASP B 1 77 ? 33.530 49.721 74.717 1.00 18.59 577 ASP B C 1
ATOM 3673 O O . ASP B 1 77 ? 32.639 48.978 74.307 1.00 18.84 577 ASP B O 1
ATOM 3678 N N . GLU B 1 78 ? 34.599 50.037 73.989 1.00 18.88 578 GLU B N 1
ATOM 3679 C CA . GLU B 1 78 ? 34.803 49.505 72.642 1.00 18.76 578 GLU B CA 1
ATOM 3680 C C . GLU B 1 78 ? 34.978 47.989 72.722 1.00 17.20 578 GLU B C 1
ATOM 3681 O O . GLU B 1 78 ? 34.457 47.227 71.897 1.00 18.41 578 GLU B O 1
ATOM 3687 N N . LEU B 1 79 ? 35.715 47.554 73.737 1.00 14.79 579 LEU B N 1
ATOM 3688 C CA . LEU B 1 79 ? 35.979 46.142 73.942 1.00 14.58 579 LEU B CA 1
ATOM 3689 C C . LEU B 1 79 ? 34.727 45.415 74.430 1.00 13.24 579 LEU B C 1
ATOM 3690 O O . LEU B 1 79 ? 34.288 44.436 73.833 1.00 13.35 579 LEU B O 1
ATOM 3695 N N . ARG B 1 80 ? 34.141 45.909 75.508 1.00 12.61 580 ARG B N 1
ATOM 3696 C CA . ARG B 1 80 ? 32.967 45.256 76.058 1.00 14.28 580 ARG B CA 1
ATOM 3697 C C . ARG B 1 80 ? 31.790 45.180 75.091 1.00 16.46 580 ARG B C 1
ATOM 3698 O O . ARG B 1 80 ? 31.083 44.173 75.063 1.00 19.10 580 ARG B O 1
ATOM 3706 N N . SER B 1 81 ? 31.584 46.223 74.291 1.00 15.57 581 SER B N 1
ATOM 3707 C CA . SER B 1 81 ? 30.468 46.231 73.354 1.00 18.36 581 SER B CA 1
ATOM 3708 C C . SER B 1 81 ? 30.471 45.021 72.438 1.00 18.91 581 SER B C 1
ATOM 3709 O O . SER B 1 81 ? 29.422 44.620 71.938 1.00 19.32 581 SER B O 1
ATOM 3712 N N . MET B 1 82 ? 31.636 44.418 72.226 1.00 18.70 582 MET B N 1
ATOM 3713 C CA . MET B 1 82 ? 31.700 43.265 71.338 1.00 18.56 582 MET B CA 1
ATOM 3714 C C . MET B 1 82 ? 31.104 41.982 71.892 1.00 18.97 582 MET B C 1
ATOM 3715 O O . MET B 1 82 ? 30.857 41.035 71.134 1.00 21.05 582 MET B O 1
ATOM 3720 N N . SER B 1 83 ? 30.879 41.934 73.202 1.00 17.95 583 SER B N 1
ATOM 3721 C CA . SER B 1 83 ? 30.274 40.750 73.819 1.00 18.18 583 SER B CA 1
ATOM 3722 C C . SER B 1 83 ? 29.191 41.166 74.811 1.00 17.77 583 SER B C 1
ATOM 3723 O O . SER B 1 83 ? 28.820 40.408 75.701 1.00 18.94 583 SER B O 1
ATOM 3726 N N . ALA B 1 84 ? 28.668 42.372 74.634 1.00 17.74 584 ALA B N 1
ATOM 3727 C CA . ALA B 1 84 ? 27.641 42.894 75.522 1.00 18.30 584 ALA B CA 1
ATOM 3728 C C . ALA B 1 84 ? 26.411 42.005 75.597 1.00 19.83 584 ALA B C 1
ATOM 3729 O O . ALA B 1 84 ? 25.703 42.008 76.598 1.00 20.09 584 ALA B O 1
ATOM 3731 N N . ASP B 1 85 ? 26.149 41.241 74.545 1.00 20.62 585 ASP B N 1
ATOM 3732 C CA . ASP B 1 85 ? 24.975 40.386 74.552 1.00 21.98 585 ASP B CA 1
ATOM 3733 C C . ASP B 1 85 ? 25.238 38.898 74.690 1.00 22.33 585 ASP B C 1
ATOM 3734 O O . ASP B 1 85 ? 24.340 38.099 74.416 1.00 24.44 585 ASP B O 1
ATOM 3739 N N . ILE B 1 86 ? 26.439 38.504 75.111 1.00 20.89 586 ILE B N 1
ATOM 3740 C CA . ILE B 1 86 ? 26.731 37.072 75.250 1.00 21.61 586 ILE B CA 1
ATOM 3741 C C . ILE B 1 86 ? 25.755 36.339 76.138 1.00 19.03 586 ILE B C 1
ATOM 3742 O O . ILE B 1 86 ? 25.396 35.200 75.864 1.00 20.07 586 ILE B O 1
ATOM 3747 N N . PHE B 1 87 ? 25.371 36.967 77.239 1.00 19.14 587 PHE B N 1
ATOM 3748 C CA . PHE B 1 87 ? 24.465 36.302 78.166 1.00 19.15 587 PHE B CA 1
ATOM 3749 C C . PHE B 1 87 ? 23.141 37.040 78.260 1.00 19.90 587 PHE B C 1
ATOM 3750 O O . PHE B 1 87 ? 22.607 37.264 79.352 1.00 20.04 587 PHE B O 1
ATOM 3758 N N . SER B 1 88 ? 22.617 37.417 77.099 1.00 20.00 588 SER B N 1
ATOM 3759 C CA . SER B 1 88 ? 21.359 38.136 77.031 1.00 19.34 588 SER B CA 1
ATOM 3760 C C . SER B 1 88 ? 20.256 37.251 77.595 1.00 20.81 588 SER B C 1
ATOM 3761 O O . SER B 1 88 ? 20.365 36.013 77.610 1.00 19.29 588 SER B O 1
ATOM 3764 N N . PRO B 1 89 ? 19.186 37.875 78.092 1.00 21.06 589 PRO B N 1
ATOM 3765 C CA . PRO B 1 89 ? 18.058 37.131 78.657 1.00 21.89 589 PRO B CA 1
ATOM 3766 C C . PRO B 1 89 ? 17.531 36.010 77.746 1.00 21.61 589 PRO B C 1
ATOM 3767 O O . PRO B 1 89 ? 17.212 34.912 78.220 1.00 19.55 589 PRO B O 1
ATOM 3771 N N . GLN B 1 90 ? 17.448 36.272 76.444 1.00 21.68 590 GLN B N 1
ATOM 3772 C CA . GLN B 1 90 ? 16.944 35.262 75.508 1.00 23.58 590 GLN B CA 1
ATOM 3773 C C . GLN B 1 90 ? 17.910 34.095 75.347 1.00 20.98 590 GLN B C 1
ATOM 3774 O O . GLN B 1 90 ? 17.498 32.939 75.263 1.00 18.93 590 GLN B O 1
ATOM 3780 N N . LYS B 1 91 ? 19.199 34.408 75.306 1.00 20.87 591 LYS B N 1
ATOM 3781 C CA . LYS B 1 91 ? 20.227 33.387 75.170 1.00 20.88 591 LYS B CA 1
ATOM 3782 C C . LYS B 1 91 ? 20.259 32.543 76.439 1.00 19.70 591 LYS B C 1
ATOM 3783 O O . LYS B 1 91 ? 20.379 31.323 76.376 1.00 20.62 591 LYS B O 1
ATOM 3789 N N . LEU B 1 92 ? 20.147 33.195 77.590 1.00 19.97 592 LEU B N 1
ATOM 3790 C CA . LEU B 1 92 ? 20.148 32.477 78.859 1.00 20.58 592 LEU B CA 1
ATOM 3791 C C . LEU B 1 92 ? 18.903 31.595 78.989 1.00 21.98 592 LEU B C 1
ATOM 3792 O O . LEU B 1 92 ? 18.967 30.476 79.510 1.00 22.28 592 LEU B O 1
ATOM 3797 N N . GLN B 1 93 ? 17.772 32.098 78.507 1.00 22.53 593 GLN B N 1
ATOM 3798 C CA . GLN B 1 93 ? 16.517 31.351 78.561 1.00 24.73 593 GLN B CA 1
ATOM 3799 C C . GLN B 1 93 ? 16.621 30.072 77.733 1.00 24.26 593 GLN B C 1
ATOM 3800 O O . GLN B 1 93 ? 16.167 29.015 78.167 1.00 24.12 593 GLN B O 1
ATOM 3806 N N . THR B 1 94 ? 17.207 30.149 76.541 1.00 23.62 594 THR B N 1
ATOM 3807 C CA . THR B 1 94 ? 17.327 28.940 75.734 1.00 25.61 594 THR B CA 1
ATOM 3808 C C . THR B 1 94 ? 18.413 28.009 76.285 1.00 24.60 594 THR B C 1
ATOM 3809 O O . THR B 1 94 ? 18.360 26.801 76.067 1.00 23.98 594 THR B O 1
ATOM 3813 N N . LEU B 1 95 ? 19.377 28.571 77.017 1.00 22.87 595 LEU B N 1
ATOM 3814 C CA . LEU B 1 95 ? 20.465 27.788 77.617 1.00 21.90 595 LEU B CA 1
ATOM 3815 C C . LEU B 1 95 ? 20.028 27.015 78.877 1.00 19.90 595 LEU B C 1
ATOM 3816 O O . LEU B 1 95 ? 20.664 26.030 79.259 1.00 19.53 595 LEU B O 1
ATOM 3821 N N . GLU B 1 96 ? 18.954 27.468 79.521 1.00 18.77 596 GLU B N 1
ATOM 3822 C CA . GLU B 1 96 ? 18.435 26.824 80.735 1.00 19.36 596 GLU B CA 1
ATOM 3823 C C . GLU B 1 96 ? 18.339 25.294 80.696 1.00 18.54 596 GLU B C 1
ATOM 3824 O O . GLU B 1 96 ? 18.831 24.613 81.602 1.00 17.39 596 GLU B O 1
ATOM 3830 N N . THR B 1 97 ? 17.687 24.746 79.671 1.00 17.67 597 THR B N 1
ATOM 3831 C CA . THR B 1 97 ? 17.564 23.294 79.575 1.00 18.99 597 THR B CA 1
ATOM 3832 C C . THR B 1 97 ? 18.930 22.590 79.622 1.00 18.29 597 THR B C 1
ATOM 3833 O O . THR B 1 97 ? 19.093 21.601 80.336 1.00 17.89 597 THR B O 1
ATOM 3837 N N . PHE B 1 98 ? 19.901 23.108 78.867 1.00 16.36 598 PHE B N 1
ATOM 3838 C CA . PHE B 1 98 ? 21.255 22.539 78.827 1.00 15.94 598 PHE B CA 1
ATOM 3839 C C . PHE B 1 98 ? 21.931 22.560 80.197 1.00 15.51 598 PHE B C 1
ATOM 3840 O O . PHE B 1 98 ? 22.603 21.604 80.588 1.00 15.07 598 PHE B O 1
ATOM 3848 N N . ILE B 1 99 ? 21.767 23.676 80.904 1.00 15.27 599 ILE B N 1
ATOM 3849 C CA . ILE B 1 99 ? 22.368 23.832 82.223 1.00 15.65 599 ILE B CA 1
ATOM 3850 C C . ILE B 1 99 ? 21.699 22.879 83.199 1.00 14.90 599 ILE B C 1
ATOM 3851 O O . ILE B 1 99 ? 22.373 22.282 84.034 1.00 15.87 599 ILE B O 1
ATOM 3856 N N . ARG B 1 100 ? 20.380 22.728 83.078 1.00 15.21 600 ARG B N 1
ATOM 3857 C CA . ARG B 1 100 ? 19.635 21.818 83.944 1.00 16.53 600 ARG B CA 1
ATOM 3858 C C . ARG B 1 100 ? 19.986 20.361 83.664 1.00 16.05 600 ARG B C 1
ATOM 3859 O O . ARG B 1 100 ? 20.230 19.587 84.598 1.00 14.92 600 ARG B O 1
ATOM 3867 N N . GLU B 1 101 ? 20.036 19.985 82.389 1.00 16.82 601 GLU B N 1
ATOM 3868 C CA . GLU B 1 101 ? 20.380 18.610 82.027 1.00 18.76 601 GLU B CA 1
ATOM 3869 C C . GLU B 1 101 ? 21.796 18.272 82.481 1.00 17.73 601 GLU B C 1
ATOM 3870 O O . GLU B 1 101 ? 22.051 17.199 83.031 1.00 16.34 601 GLU B O 1
ATOM 3876 N N . THR B 1 102 ? 22.725 19.192 82.215 1.00 18.15 602 THR B N 1
ATOM 3877 C CA . THR B 1 102 ? 24.124 19.017 82.608 1.00 16.12 602 THR B CA 1
ATOM 3878 C C . THR B 1 102 ? 24.238 18.820 84.128 1.00 13.89 602 THR B C 1
ATOM 3879 O O . THR B 1 102 ? 24.955 17.944 84.606 1.00 13.08 602 THR B O 1
ATOM 3883 N N . THR B 1 103 ? 23.511 19.636 84.881 1.00 11.92 603 THR B N 1
ATOM 3884 C CA . THR B 1 103 ? 23.542 19.555 86.332 1.00 11.92 603 THR B CA 1
ATOM 3885 C C . THR B 1 103 ? 23.061 18.176 86.806 1.00 14.02 603 THR B C 1
ATOM 3886 O O . THR B 1 103 ? 23.713 17.521 87.626 1.00 13.52 603 THR B O 1
ATOM 3890 N N . ARG B 1 104 ? 21.928 17.723 86.271 1.00 16.21 604 ARG B N 1
ATOM 3891 C CA . ARG B 1 104 ? 21.368 16.426 86.661 1.00 18.47 604 ARG B CA 1
ATOM 3892 C C . ARG B 1 104 ? 22.361 15.312 86.365 1.00 18.50 604 ARG B C 1
ATOM 3893 O O . ARG B 1 104 ? 22.538 14.388 87.158 1.00 16.28 604 ARG B O 1
ATOM 3901 N N . SER B 1 105 ? 23.018 15.418 85.217 1.00 18.40 605 SER B N 1
ATOM 3902 C CA . SER B 1 105 ? 24.013 14.435 84.812 1.00 19.91 605 SER B CA 1
ATOM 3903 C C . SER B 1 105 ? 25.164 14.390 85.819 1.00 17.12 605 SER B C 1
ATOM 3904 O O . SER B 1 105 ? 25.646 13.321 86.190 1.00 16.29 605 SER B O 1
ATOM 3907 N N . LEU B 1 106 ? 25.608 15.563 86.250 1.00 15.39 606 LEU B N 1
ATOM 3908 C CA . LEU B 1 106 ? 26.684 15.642 87.218 1.00 14.29 606 LEU B CA 1
ATOM 3909 C C . LEU B 1 106 ? 26.236 15.042 88.554 1.00 15.30 606 LEU B C 1
ATOM 3910 O O . LEU B 1 106 ? 26.985 14.282 89.181 1.00 15.96 606 LEU B O 1
ATOM 3915 N N . LEU B 1 107 ? 25.019 15.384 88.993 1.00 14.06 607 LEU B N 1
ATOM 3916 C CA . LEU B 1 107 ? 24.488 14.864 90.259 1.00 15.69 607 LEU B CA 1
ATOM 3917 C C . LEU B 1 107 ? 24.375 13.337 90.248 1.00 17.81 607 LEU B C 1
ATOM 3918 O O . LEU B 1 107 ? 24.544 12.692 91.283 1.00 17.62 607 LEU B O 1
ATOM 3923 N N . ASP B 1 108 ? 24.086 12.769 89.079 1.00 20.16 608 ASP B N 1
ATOM 3924 C CA . ASP B 1 108 ? 23.942 11.319 88.929 1.00 23.40 608 ASP B CA 1
ATOM 3925 C C . ASP B 1 108 ? 25.158 10.516 89.381 1.00 22.69 608 ASP B C 1
ATOM 3926 O O . ASP B 1 108 ? 25.017 9.387 89.840 1.00 24.89 608 ASP B O 1
ATOM 3931 N N . SER B 1 109 ? 26.350 11.086 89.256 1.00 22.82 609 SER B N 1
ATOM 3932 C CA . SER B 1 109 ? 27.554 10.356 89.632 1.00 23.87 609 SER B CA 1
ATOM 3933 C C . SER B 1 109 ? 27.986 10.542 91.080 1.00 22.53 609 SER B C 1
ATOM 3934 O O . SER B 1 109 ? 29.014 10.002 91.501 1.00 23.38 609 SER B O 1
ATOM 3937 N N . ILE B 1 110 ? 27.211 11.295 91.847 1.00 20.57 610 ILE B N 1
ATOM 3938 C CA . ILE B 1 110 ? 27.560 11.520 93.242 1.00 20.32 610 ILE B CA 1
ATOM 3939 C C . ILE B 1 110 ? 27.289 10.259 94.065 1.00 20.11 610 ILE B C 1
ATOM 3940 O O . ILE B 1 110 ? 26.238 9.636 93.919 1.00 21.90 610 ILE B O 1
ATOM 3945 N N . ASP B 1 111 ? 28.241 9.858 94.901 1.00 18.29 611 ASP B N 1
ATOM 3946 C CA . ASP B 1 111 ? 28.011 8.717 95.778 1.00 19.25 611 ASP B CA 1
ATOM 3947 C C . ASP B 1 111 ? 27.407 9.344 97.035 1.00 20.14 611 ASP B C 1
ATOM 3948 O O . ASP B 1 111 ? 28.089 10.085 97.759 1.00 18.43 611 ASP B O 1
ATOM 3953 N N . PRO B 1 112 ? 26.121 9.050 97.307 1.00 19.36 612 PRO B N 1
ATOM 3954 C CA . PRO B 1 112 ? 25.349 9.546 98.446 1.00 20.13 612 PRO B CA 1
ATOM 3955 C C . PRO B 1 112 ? 26.012 9.399 99.812 1.00 20.73 612 PRO B C 1
ATOM 3956 O O . PRO B 1 112 ? 25.834 10.256 100.681 1.00 19.42 612 PRO B O 1
ATOM 3960 N N . ARG B 1 113 ? 26.757 8.306 99.995 1.00 21.16 613 ARG B N 1
ATOM 3961 C CA . ARG B 1 113 ? 27.419 7.995 101.259 1.00 22.34 613 ARG B CA 1
ATOM 3962 C C . ARG B 1 113 ? 28.465 8.995 101.684 1.00 21.78 613 ARG B C 1
ATOM 3963 O O . ARG B 1 113 ? 28.618 9.287 102.874 1.00 21.13 613 ARG B O 1
ATOM 3971 N N . GLU B 1 114 ? 29.207 9.502 100.710 1.00 20.18 614 GLU B N 1
ATOM 3972 C CA . GLU B 1 114 ? 30.259 10.466 100.975 1.00 20.25 614 GLU B CA 1
ATOM 3973 C C . GLU B 1 114 ? 30.839 10.883 99.636 1.00 20.18 614 GLU B C 1
ATOM 3974 O O . GLU B 1 114 ? 31.193 10.043 98.822 1.00 19.40 614 GLU B O 1
ATOM 3980 N N . ASP B 1 115 ? 30.909 12.183 99.389 1.00 19.08 615 ASP B N 1
ATOM 3981 C CA . ASP B 1 115 ? 31.471 12.654 98.128 1.00 18.37 615 ASP B CA 1
ATOM 3982 C C . ASP B 1 115 ? 31.778 14.146 98.157 1.00 17.87 615 ASP B C 1
ATOM 3983 O O . ASP B 1 115 ? 31.215 14.904 98.951 1.00 16.51 615 ASP B O 1
ATOM 3988 N N . ASP B 1 116 ? 32.686 14.548 97.278 1.00 15.27 616 ASP B N 1
ATOM 3989 C CA . ASP B 1 116 ? 33.126 15.926 97.187 1.00 15.55 616 ASP B CA 1
ATOM 3990 C C . ASP B 1 116 ? 32.306 16.682 96.127 1.00 16.28 616 ASP B C 1
ATOM 3991 O O . ASP B 1 116 ? 32.520 16.503 94.926 1.00 13.81 616 ASP B O 1
ATOM 3996 N N . ILE B 1 117 ? 31.372 17.530 96.570 1.00 14.58 617 ILE B N 1
ATOM 3997 C CA . ILE B 1 117 ? 30.526 18.249 95.618 1.00 16.29 617 ILE B CA 1
ATOM 3998 C C . ILE B 1 117 ? 31.267 19.340 94.845 1.00 13.25 617 ILE B C 1
ATOM 3999 O O . ILE B 1 117 ? 30.804 19.777 93.805 1.00 12.43 617 ILE B O 1
ATOM 4004 N N . VAL B 1 118 ? 32.410 19.781 95.357 1.00 13.71 618 VAL B N 1
ATOM 4005 C CA . VAL B 1 118 ? 33.190 20.775 94.635 1.00 14.05 618 VAL B CA 1
ATOM 4006 C C . VAL B 1 118 ? 33.660 20.052 93.368 1.00 14.04 618 VAL B C 1
ATOM 4007 O O . VAL B 1 118 ? 33.519 20.552 92.258 1.00 13.80 618 VAL B O 1
ATOM 4011 N N . LYS B 1 119 ? 34.196 18.850 93.555 1.00 15.24 619 LYS B N 1
ATOM 4012 C CA . LYS B 1 119 ? 34.697 18.034 92.453 1.00 15.83 619 LYS B CA 1
ATOM 4013 C C . LYS B 1 119 ? 33.622 17.474 91.496 1.00 15.27 619 LYS B C 1
ATOM 4014 O O . LYS B 1 119 ? 33.803 17.468 90.276 1.00 16.05 619 LYS B O 1
ATOM 4020 N N . LYS B 1 120 ? 32.508 17.001 92.049 1.00 14.22 620 LYS B N 1
ATOM 4021 C CA . LYS B 1 120 ? 31.449 16.401 91.245 1.00 15.04 620 LYS B CA 1
ATOM 4022 C C . LYS B 1 120 ? 30.505 17.382 90.587 1.00 15.19 620 LYS B C 1
ATOM 4023 O O . LYS B 1 120 ? 29.912 17.062 89.556 1.00 16.20 620 LYS B O 1
ATOM 4029 N N . LEU B 1 121 ? 30.349 18.566 91.177 1.00 14.76 621 LEU B N 1
ATOM 4030 C CA . LEU B 1 121 ? 29.391 19.527 90.645 1.00 14.57 621 LEU B CA 1
ATOM 4031 C C . LEU B 1 121 ? 29.834 20.974 90.471 1.00 15.54 621 LEU B C 1
ATOM 4032 O O . LEU B 1 121 ? 29.637 21.543 89.395 1.00 15.60 621 LEU B O 1
ATOM 4037 N N . ALA B 1 122 ? 30.428 21.565 91.514 1.00 12.74 622 ALA B N 1
ATOM 4038 C CA . ALA B 1 122 ? 30.833 22.972 91.454 1.00 11.58 622 ALA B CA 1
ATOM 4039 C C . ALA B 1 122 ? 31.896 23.291 90.419 1.00 9.52 622 ALA B C 1
ATOM 4040 O O . ALA B 1 122 ? 31.807 24.312 89.741 1.00 10.98 622 ALA B O 1
ATOM 4042 N N . VAL B 1 123 ? 32.899 22.429 90.298 1.00 9.57 623 VAL B N 1
ATOM 4043 C CA . VAL B 1 123 ? 33.975 22.674 89.343 1.00 12.13 623 VAL B CA 1
ATOM 4044 C C . VAL B 1 123 ? 33.583 22.451 87.878 1.00 12.55 623 VAL B C 1
ATOM 4045 O O . VAL B 1 123 ? 33.736 23.346 87.052 1.00 12.60 623 VAL B O 1
ATOM 4049 N N . PRO B 1 124 ? 33.032 21.271 87.541 1.00 12.88 624 PRO B N 1
ATOM 4050 C CA . PRO B 1 124 ? 32.678 21.073 86.132 1.00 12.93 624 PRO B CA 1
ATOM 4051 C C . PRO B 1 124 ? 31.554 21.908 85.521 1.00 12.69 624 PRO B C 1
ATOM 4052 O O . PRO B 1 124 ? 31.647 22.291 84.361 1.00 12.58 624 PRO B O 1
ATOM 4056 N N . LEU B 1 125 ? 30.496 22.195 86.270 1.00 11.97 625 LEU B N 1
ATOM 4057 C CA . LEU B 1 125 ? 29.386 22.952 85.685 1.00 13.54 625 LEU B CA 1
ATOM 4058 C C . LEU B 1 125 ? 29.740 24.220 84.896 1.00 12.60 625 LEU B C 1
ATOM 4059 O O . LEU B 1 125 ? 29.395 24.333 83.715 1.00 10.58 625 LEU B O 1
ATOM 4064 N N . PRO B 1 126 ? 30.437 25.191 85.532 1.00 12.19 626 PRO B N 1
ATOM 4065 C CA . PRO B 1 126 ? 30.774 26.416 84.803 1.00 10.20 626 PRO B CA 1
ATOM 4066 C C . PRO B 1 126 ? 31.618 26.168 83.588 1.00 9.89 626 PRO B C 1
ATOM 4067 O O . PRO B 1 126 ? 31.427 26.793 82.548 1.00 11.57 626 PRO B O 1
ATOM 4071 N N . ILE B 1 127 ? 32.555 25.249 83.721 1.00 10.96 627 ILE B N 1
ATOM 4072 C CA . ILE B 1 127 ? 33.458 24.951 82.625 1.00 10.79 627 ILE B CA 1
ATOM 4073 C C . ILE B 1 127 ? 32.727 24.353 81.442 1.00 11.38 627 ILE B C 1
ATOM 4074 O O . ILE B 1 127 ? 32.986 24.731 80.295 1.00 12.39 627 ILE B O 1
ATOM 4079 N N . ILE B 1 128 ? 31.796 23.446 81.712 1.00 10.50 628 ILE B N 1
ATOM 4080 C CA . ILE B 1 128 ? 31.020 22.830 80.636 1.00 12.09 628 ILE B CA 1
ATOM 4081 C C . ILE B 1 128 ? 30.143 23.880 79.934 1.00 12.11 628 ILE B C 1
ATOM 4082 O O . ILE B 1 128 ? 30.035 23.914 78.701 1.00 12.72 628 ILE B O 1
ATOM 4087 N N . VAL B 1 129 ? 29.531 24.761 80.716 1.00 11.39 629 VAL B N 1
ATOM 4088 C CA . VAL B 1 129 ? 28.661 25.784 80.140 1.00 12.33 629 VAL B CA 1
ATOM 4089 C C . VAL B 1 129 ? 29.385 26.817 79.278 1.00 12.35 629 VAL B C 1
ATOM 4090 O O . VAL B 1 129 ? 28.936 27.120 78.173 1.00 12.59 629 VAL B O 1
ATOM 4094 N N . ILE B 1 130 ? 30.488 27.367 79.786 1.00 11.65 630 ILE B N 1
ATOM 4095 C CA . ILE B 1 130 ? 31.213 28.385 79.037 1.00 12.39 630 ILE B CA 1
ATOM 4096 C C . ILE B 1 130 ? 31.830 27.753 77.782 1.00 12.71 630 ILE B C 1
ATOM 4097 O O . ILE B 1 130 ? 31.947 28.405 76.745 1.00 12.92 630 ILE B O 1
ATOM 4102 N N . SER B 1 131 ? 32.192 26.474 77.878 1.00 13.14 631 SER B N 1
ATOM 4103 C CA . SER B 1 131 ? 32.749 25.750 76.731 1.00 14.26 631 SER B CA 1
ATOM 4104 C C . SER B 1 131 ? 31.684 25.686 75.633 1.00 13.85 631 SER B C 1
ATOM 4105 O O . SER B 1 131 ? 31.995 25.837 74.454 1.00 14.19 631 SER B O 1
ATOM 4108 N N . LYS B 1 132 ? 30.430 25.468 76.027 1.00 15.02 632 LYS B N 1
ATOM 4109 C CA . LYS B 1 132 ? 29.340 25.395 75.055 1.00 16.55 632 LYS B CA 1
ATOM 4110 C C . LYS B 1 132 ? 29.133 26.749 74.388 1.00 17.75 632 LYS B C 1
ATOM 4111 O O . LYS B 1 132 ? 29.015 26.840 73.166 1.00 17.56 632 LYS B O 1
ATOM 4117 N N . ILE B 1 133 ? 29.101 27.803 75.197 1.00 16.30 633 ILE B N 1
ATOM 4118 C CA . ILE B 1 133 ? 28.905 29.156 74.696 1.00 15.75 633 ILE B CA 1
ATOM 4119 C C . ILE B 1 133 ? 30.057 29.568 73.767 1.00 17.10 633 ILE B C 1
ATOM 4120 O O . ILE B 1 133 ? 29.838 30.164 72.710 1.00 18.68 633 ILE B O 1
ATOM 4125 N N . LEU B 1 134 ? 31.280 29.220 74.149 1.00 17.37 634 LEU B N 1
ATOM 4126 C CA . LEU B 1 134 ? 32.457 29.584 73.367 1.00 18.42 634 LEU B CA 1
ATOM 4127 C C . LEU B 1 134 ? 32.668 28.680 72.157 1.00 18.60 634 LEU B C 1
ATOM 4128 O O . LEU B 1 134 ? 33.357 29.057 71.207 1.00 20.10 634 LEU B O 1
ATOM 4133 N N . GLY B 1 135 ? 32.080 27.489 72.188 1.00 18.03 635 GLY B N 1
ATOM 4134 C CA . GLY B 1 135 ? 32.248 26.572 71.073 1.00 17.01 635 GLY B CA 1
ATOM 4135 C C . GLY B 1 135 ? 33.521 25.755 71.193 1.00 17.46 635 GLY B C 1
ATOM 4136 O O . GLY B 1 135 ? 34.117 25.370 70.185 1.00 17.36 635 GLY B O 1
ATOM 4137 N N . LEU B 1 136 ? 33.942 25.482 72.424 1.00 14.79 636 LEU B N 1
ATOM 4138 C CA . LEU B 1 136 ? 35.154 24.707 72.662 1.00 17.45 636 LEU B CA 1
ATOM 4139 C C . LEU B 1 136 ? 34.807 23.277 73.068 1.00 17.15 636 LEU B C 1
ATOM 4140 O O . LEU B 1 136 ? 33.810 23.044 73.755 1.00 16.33 636 LEU B O 1
ATOM 4145 N N . PRO B 1 137 ? 35.629 22.303 72.641 1.00 17.62 637 PRO B N 1
ATOM 4146 C CA . PRO B 1 137 ? 35.432 20.877 72.940 1.00 18.48 637 PRO B CA 1
ATOM 4147 C C . PRO B 1 137 ? 35.346 20.558 74.435 1.00 20.15 637 PRO B C 1
ATOM 4148 O O . PRO B 1 137 ? 36.225 20.911 75.222 1.00 18.61 637 PRO B O 1
ATOM 4152 N N . ILE B 1 138 ? 34.275 19.882 74.821 1.00 21.98 638 ILE B N 1
ATOM 4153 C CA . ILE B 1 138 ? 34.095 19.529 76.219 1.00 22.86 638 ILE B CA 1
ATOM 4154 C C . ILE B 1 138 ? 35.182 18.546 76.667 1.00 22.25 638 ILE B C 1
ATOM 4155 O O . ILE B 1 138 ? 35.450 18.400 77.852 1.00 19.88 638 ILE B O 1
ATOM 4160 N N . GLU B 1 139 ? 35.833 17.891 75.712 1.00 22.60 639 GLU B N 1
ATOM 4161 C CA . GLU B 1 139 ? 36.884 16.933 76.043 1.00 23.99 639 GLU B CA 1
ATOM 4162 C C . GLU B 1 139 ? 38.128 17.606 76.647 1.00 23.05 639 GLU B C 1
ATOM 4163 O O . GLU B 1 139 ? 38.988 16.942 77.218 1.00 24.30 639 GLU B O 1
ATOM 4169 N N . ASP B 1 140 ? 38.216 18.926 76.522 1.00 22.97 640 ASP B N 1
ATOM 4170 C CA . ASP B 1 140 ? 39.366 19.673 77.041 1.00 22.02 640 ASP B CA 1
ATOM 4171 C C . ASP B 1 140 ? 39.063 20.346 78.382 1.00 20.44 640 ASP B C 1
ATOM 4172 O O . ASP B 1 140 ? 39.862 21.135 78.874 1.00 18.81 640 ASP B O 1
ATOM 4177 N N . LYS B 1 141 ? 37.916 20.026 78.977 1.00 19.77 641 LYS B N 1
ATOM 4178 C CA . LYS B 1 141 ? 37.542 20.661 80.235 1.00 19.96 641 LYS B CA 1
ATOM 4179 C C . LYS B 1 141 ? 38.565 20.531 81.356 1.00 18.35 641 LYS B C 1
ATOM 4180 O O . LYS B 1 141 ? 38.711 21.440 82.166 1.00 19.22 641 LYS B O 1
ATOM 4186 N N . GLU B 1 142 ? 39.298 19.427 81.401 1.00 18.63 642 GLU B N 1
ATOM 4187 C CA . GLU B 1 142 ? 40.289 19.269 82.455 1.00 18.24 642 GLU B CA 1
ATOM 4188 C C . GLU B 1 142 ? 41.473 20.184 82.201 1.00 18.07 642 GLU B C 1
ATOM 4189 O O . GLU B 1 142 ? 42.174 20.572 83.128 1.00 18.23 642 GLU B O 1
ATOM 4195 N N . LYS B 1 143 ? 41.691 20.535 80.937 1.00 18.11 643 LYS B N 1
ATOM 4196 C CA . LYS B 1 143 ? 42.771 21.448 80.579 1.00 18.75 643 LYS B CA 1
ATOM 4197 C C . LYS B 1 143 ? 42.315 22.822 81.051 1.00 17.51 643 LYS B C 1
ATOM 4198 O O . LYS B 1 143 ? 43.090 23.584 81.638 1.00 15.09 643 LYS B O 1
ATOM 4204 N N . PHE B 1 144 ? 41.047 23.131 80.776 1.00 13.59 644 PHE B N 1
ATOM 4205 C CA . PHE B 1 144 ? 40.482 24.412 81.164 1.00 15.34 644 PHE B CA 1
ATOM 4206 C C . PHE B 1 144 ? 40.540 24.568 82.679 1.00 15.86 644 PHE B C 1
ATOM 4207 O O . PHE B 1 144 ? 40.758 25.664 83.184 1.00 16.91 644 PHE B O 1
ATOM 4215 N N . LYS B 1 145 ? 40.347 23.476 83.405 1.00 14.84 645 LYS B N 1
ATOM 4216 C CA . LYS B 1 145 ? 40.392 23.541 84.857 1.00 15.03 645 LYS B CA 1
ATOM 4217 C C . LYS B 1 145 ? 41.815 23.881 85.309 1.00 15.19 645 LYS B C 1
ATOM 4218 O O . LYS B 1 145 ? 42.027 24.697 86.216 1.00 12.69 645 LYS B O 1
ATOM 4224 N N . GLU B 1 146 ? 42.796 23.261 84.664 1.00 14.22 646 GLU B N 1
ATOM 4225 C CA . GLU B 1 146 ? 44.180 23.507 85.014 1.00 16.14 646 GLU B CA 1
ATOM 4226 C C . GLU B 1 146 ? 44.576 24.954 84.744 1.00 15.50 646 GLU B C 1
ATOM 4227 O O . GLU B 1 146 ? 45.279 25.566 85.542 1.00 15.78 646 GLU B O 1
ATOM 4233 N N . TRP B 1 147 ? 44.132 25.506 83.620 1.00 15.38 647 TRP B N 1
ATOM 4234 C CA . TRP B 1 147 ? 44.479 26.885 83.285 1.00 17.41 647 TRP B CA 1
ATOM 4235 C C . TRP B 1 147 ? 43.768 27.886 84.190 1.00 17.62 647 TRP B C 1
ATOM 4236 O O . TRP B 1 147 ? 44.336 28.924 84.531 1.00 16.73 647 TRP B O 1
ATOM 4247 N N . SER B 1 148 ? 42.529 27.578 84.571 1.00 16.75 648 SER B N 1
ATOM 4248 C CA . SER B 1 148 ? 41.778 28.460 85.464 1.00 18.51 648 SER B CA 1
ATOM 4249 C C . SER B 1 148 ? 42.540 28.514 86.785 1.00 18.12 648 SER B C 1
ATOM 4250 O O . SER B 1 148 ? 42.731 29.581 87.358 1.00 18.10 648 SER B O 1
ATOM 4253 N N . ASP B 1 149 ? 42.974 27.346 87.256 1.00 19.01 649 ASP B N 1
ATOM 4254 C CA . ASP B 1 149 ? 43.731 27.230 88.507 1.00 19.69 649 ASP B CA 1
ATOM 4255 C C . ASP B 1 149 ? 45.002 28.057 88.388 1.00 21.61 649 ASP B C 1
ATOM 4256 O O . ASP B 1 149 ? 45.405 28.755 89.312 1.00 20.78 649 ASP B O 1
ATOM 4261 N N . LEU B 1 150 ? 45.629 27.965 87.225 1.00 24.78 650 LEU B N 1
ATOM 4262 C CA . LEU B 1 150 ? 46.860 28.688 86.939 1.00 28.77 650 LEU B CA 1
ATOM 4263 C C . LEU B 1 150 ? 46.628 30.200 86.880 1.00 31.68 650 LEU B C 1
ATOM 4264 O O . LEU B 1 150 ? 47.246 30.963 87.629 1.00 30.91 650 LEU B O 1
ATOM 4269 N N . VAL B 1 151 ? 45.731 30.616 85.987 1.00 35.63 651 VAL B N 1
ATOM 4270 C CA . VAL B 1 151 ? 45.419 32.026 85.778 1.00 41.58 651 VAL B CA 1
ATOM 4271 C C . VAL B 1 151 ? 44.523 32.570 86.874 1.00 45.98 651 VAL B C 1
ATOM 4272 O O . VAL B 1 151 ? 43.784 33.537 86.674 1.00 46.29 651 VAL B O 1
ATOM 4276 N N . ALA B 1 152 ? 44.596 31.936 88.041 1.00 50.11 652 ALA B N 1
ATOM 4277 C CA . ALA B 1 152 ? 43.810 32.376 89.177 1.00 53.96 652 ALA B CA 1
ATOM 4278 C C . ALA B 1 152 ? 44.362 33.749 89.489 1.00 57.18 652 ALA B C 1
ATOM 4279 O O . ALA B 1 152 ? 45.517 34.033 89.171 1.00 57.58 652 ALA B O 1
ATOM 4281 N N . PHE B 1 153 ? 43.533 34.593 90.099 1.00 61.47 653 PHE B N 1
ATOM 4282 C CA . PHE B 1 153 ? 43.913 35.957 90.456 1.00 64.94 653 PHE B CA 1
ATOM 4283 C C . PHE B 1 153 ? 44.919 35.954 91.605 1.00 67.02 653 PHE B C 1
ATOM 4284 O O . PHE B 1 153 ? 44.596 36.327 92.733 1.00 68.65 653 PHE B O 1
ATOM 4292 N N . ARG B 1 154 ? 46.143 35.527 91.310 1.00 69.08 654 ARG B N 1
ATOM 4293 C CA . ARG B 1 154 ? 47.196 35.466 92.315 1.00 70.52 654 ARG B CA 1
ATOM 4294 C C . ARG B 1 154 ? 47.959 36.783 92.378 1.00 71.94 654 ARG B C 1
ATOM 4295 O O . ARG B 1 154 ? 47.918 37.432 93.447 1.00 73.06 654 ARG B O 1
ATOM 4303 N N . PHE B 1 162 ? 54.940 38.563 87.306 1.00 57.77 662 PHE B N 1
ATOM 4304 C CA . PHE B 1 162 ? 54.145 37.506 86.617 1.00 56.58 662 PHE B CA 1
ATOM 4305 C C . PHE B 1 162 ? 55.062 36.376 86.164 1.00 56.43 662 PHE B C 1
ATOM 4306 O O . PHE B 1 162 ? 56.220 36.298 86.597 1.00 57.89 662 PHE B O 1
ATOM 4314 N N . GLU B 1 163 ? 54.549 35.521 85.278 1.00 54.16 663 GLU B N 1
ATOM 4315 C CA . GLU B 1 163 ? 55.296 34.379 84.779 1.00 50.08 663 GLU B CA 1
ATOM 4316 C C . GLU B 1 163 ? 54.904 33.889 83.382 1.00 45.68 663 GLU B C 1
ATOM 4317 O O . GLU B 1 163 ? 53.752 33.557 83.113 1.00 43.63 663 GLU B O 1
ATOM 4323 N N . LEU B 1 164 ? 55.879 33.860 82.485 1.00 41.29 664 LEU B N 1
ATOM 4324 C CA . LEU B 1 164 ? 55.653 33.321 81.156 1.00 36.63 664 LEU B CA 1
ATOM 4325 C C . LEU B 1 164 ? 56.173 31.905 81.360 1.00 33.13 664 LEU B C 1
ATOM 4326 O O . LEU B 1 164 ? 57.371 31.666 81.256 1.00 35.50 664 LEU B O 1
ATOM 4331 N N . GLY B 1 165 ? 55.284 30.981 81.698 1.00 27.77 665 GLY B N 1
ATOM 4332 C CA . GLY B 1 165 ? 55.707 29.610 81.923 1.00 23.35 665 GLY B CA 1
ATOM 4333 C C . GLY B 1 165 ? 55.193 28.686 80.845 1.00 20.77 665 GLY B C 1
ATOM 4334 O O . GLY B 1 165 ? 54.496 29.134 79.936 1.00 20.20 665 GLY B O 1
ATOM 4335 N N . LYS B 1 166 ? 55.525 27.401 80.942 1.00 19.71 666 LYS B N 1
ATOM 4336 C CA . LYS B 1 166 ? 55.090 26.436 79.940 1.00 20.02 666 LYS B CA 1
ATOM 4337 C C . LYS B 1 166 ? 53.578 26.298 79.923 1.00 18.79 666 LYS B C 1
ATOM 4338 O O . LYS B 1 166 ? 52.962 26.234 78.859 1.00 16.74 666 LYS B O 1
ATOM 4344 N N . LYS B 1 167 ? 52.974 26.264 81.106 1.00 18.15 667 LYS B N 1
ATOM 4345 C CA . LYS B 1 167 ? 51.529 26.106 81.179 1.00 19.54 667 LYS B CA 1
ATOM 4346 C C . LYS B 1 167 ? 50.810 27.261 80.525 1.00 16.80 667 LYS B C 1
ATOM 4347 O O . LYS B 1 167 ? 49.862 27.066 79.762 1.00 16.59 667 LYS B O 1
ATOM 4353 N N . TYR B 1 168 ? 51.260 28.471 80.822 1.00 16.25 668 TYR B N 1
ATOM 4354 C CA . TYR B 1 168 ? 50.644 29.639 80.240 1.00 16.36 668 TYR B CA 1
ATOM 4355 C C . TYR B 1 168 ? 50.808 29.615 78.712 1.00 16.40 668 TYR B C 1
ATOM 4356 O O . TYR B 1 168 ? 49.870 29.914 77.984 1.00 16.23 668 TYR B O 1
ATOM 4365 N N . LEU B 1 169 ? 52.000 29.253 78.237 1.00 17.73 669 LEU B N 1
ATOM 4366 C CA . LEU B 1 169 ? 52.286 29.164 76.788 1.00 18.36 669 LEU B CA 1
ATOM 4367 C C . LEU B 1 169 ? 51.309 28.218 76.087 1.00 17.53 669 LEU B C 1
ATOM 4368 O O . LEU B 1 169 ? 50.791 28.530 75.009 1.00 16.21 669 LEU B O 1
ATOM 4373 N N . GLU B 1 170 ? 51.066 27.054 76.694 1.00 18.45 670 GLU B N 1
ATOM 4374 C CA . GLU B 1 170 ? 50.143 26.085 76.107 1.00 18.67 670 GLU B CA 1
ATOM 4375 C C . GLU B 1 170 ? 48.740 26.669 76.022 1.00 15.73 670 GLU B C 1
ATOM 4376 O O . GLU B 1 170 ? 48.007 26.388 75.075 1.00 14.85 670 GLU B O 1
ATOM 4382 N N . LEU B 1 171 ? 48.373 27.475 77.022 1.00 15.33 671 LEU B N 1
ATOM 4383 C CA . LEU B 1 171 ? 47.065 28.124 77.044 1.00 14.36 671 LEU B CA 1
ATOM 4384 C C . LEU B 1 171 ? 46.977 29.021 75.822 1.00 14.75 671 LEU B C 1
ATOM 4385 O O . LEU B 1 171 ? 45.989 28.976 75.073 1.00 13.92 671 LEU B O 1
ATOM 4390 N N . ILE B 1 172 ? 48.015 29.836 75.625 1.00 14.22 672 ILE B N 1
ATOM 4391 C CA . ILE B 1 172 ? 48.064 30.741 74.474 1.00 14.94 672 ILE B CA 1
ATOM 4392 C C . ILE B 1 172 ? 47.926 29.935 73.185 1.00 14.62 672 ILE B C 1
ATOM 4393 O O . ILE B 1 172 ? 47.147 30.294 72.305 1.00 15.51 672 ILE B O 1
ATOM 4398 N N . GLY B 1 173 ? 48.682 28.844 73.090 1.00 14.42 673 GLY B N 1
ATOM 4399 C CA . GLY B 1 173 ? 48.644 28.010 71.899 1.00 15.65 673 GLY B CA 1
ATOM 4400 C C . GLY B 1 173 ? 47.279 27.396 71.644 1.00 15.41 673 GLY B C 1
ATOM 4401 O O . GLY B 1 173 ? 46.820 27.316 70.494 1.00 14.65 673 GLY B O 1
ATOM 4402 N N . TYR B 1 174 ? 46.629 26.956 72.719 1.00 13.94 674 TYR B N 1
ATOM 4403 C CA . TYR B 1 174 ? 45.302 26.364 72.603 1.00 14.23 674 TYR B CA 1
ATOM 4404 C C . TYR B 1 174 ? 44.276 27.379 72.102 1.00 13.69 674 TYR B C 1
ATOM 4405 O O . TYR B 1 174 ? 43.498 27.096 71.197 1.00 13.31 674 TYR B O 1
ATOM 4414 N N . VAL B 1 175 ? 44.261 28.560 72.697 1.00 12.93 675 VAL B N 1
ATOM 4415 C CA . VAL B 1 175 ? 43.313 29.570 72.272 1.00 14.04 675 VAL B CA 1
ATOM 4416 C C . VAL B 1 175 ? 43.579 29.980 70.821 1.00 15.63 675 VAL B C 1
ATOM 4417 O O . VAL B 1 175 ? 42.653 30.083 70.029 1.00 15.85 675 VAL B O 1
ATOM 4421 N N . LYS B 1 176 ? 44.842 30.207 70.466 1.00 16.13 676 LYS B N 1
ATOM 4422 C CA . LYS B 1 176 ? 45.155 30.576 69.094 1.00 17.33 676 LYS B CA 1
ATOM 4423 C C . LYS B 1 176 ? 44.586 29.501 68.181 1.00 17.03 676 LYS B C 1
ATOM 4424 O O . LYS B 1 176 ? 43.951 29.807 67.170 1.00 16.89 676 LYS B O 1
ATOM 4430 N N . ASP B 1 177 ? 44.797 28.244 68.559 1.00 17.09 677 ASP B N 1
ATOM 4431 C CA . ASP B 1 177 ? 44.326 27.106 67.769 1.00 19.53 677 ASP B CA 1
ATOM 4432 C C . ASP B 1 177 ? 42.811 26.958 67.664 1.00 20.68 677 ASP B C 1
ATOM 4433 O O . ASP B 1 177 ? 42.329 26.215 66.802 1.00 21.41 677 ASP B O 1
ATOM 4438 N N . HIS B 1 178 ? 42.065 27.655 68.525 1.00 18.39 678 HIS B N 1
ATOM 4439 C CA . HIS B 1 178 ? 40.605 27.582 68.510 1.00 17.77 678 HIS B CA 1
ATOM 4440 C C . HIS B 1 178 ? 39.920 28.918 68.225 1.00 18.71 678 HIS B C 1
ATOM 4441 O O . HIS B 1 178 ? 38.739 29.112 68.521 1.00 18.36 678 HIS B O 1
ATOM 4448 N N . LEU B 1 179 ? 40.669 29.830 67.614 1.00 19.18 679 LEU B N 1
ATOM 4449 C CA . LEU B 1 179 ? 40.151 31.147 67.267 1.00 21.30 679 LEU B CA 1
ATOM 4450 C C . LEU B 1 179 ? 39.118 31.040 66.130 1.00 22.34 679 LEU B C 1
ATOM 4451 O O . LEU B 1 179 ? 38.397 31.995 65.824 1.00 21.34 679 LEU B O 1
ATOM 4456 N N . ASN B 1 180 ? 39.042 29.860 65.523 1.00 23.17 680 ASN B N 1
ATOM 4457 C CA . ASN B 1 180 ? 38.095 29.593 64.442 1.00 23.77 680 ASN B CA 1
ATOM 4458 C C . ASN B 1 180 ? 36.921 28.751 64.971 1.00 25.37 680 ASN B C 1
ATOM 4459 O O . ASN B 1 180 ? 36.333 27.957 64.224 1.00 24.94 680 ASN B O 1
ATOM 4464 N N . SER B 1 181 ? 36.592 28.915 66.254 1.00 23.78 681 SER B N 1
ATOM 4465 C CA . SER B 1 181 ? 35.494 28.169 66.866 1.00 23.48 681 SER B CA 1
ATOM 4466 C C . SER B 1 181 ? 34.160 28.419 66.163 1.00 21.19 681 SER B C 1
ATOM 4467 O O . SER B 1 181 ? 33.261 27.579 66.197 1.00 20.45 681 SER B O 1
ATOM 4470 N N . GLY B 1 182 ? 34.028 29.588 65.550 1.00 20.85 682 GLY B N 1
ATOM 4471 C CA . GLY B 1 182 ? 32.818 29.888 64.809 1.00 20.33 682 GLY B CA 1
ATOM 4472 C C . GLY B 1 182 ? 31.670 30.522 65.553 1.00 19.27 682 GLY B C 1
ATOM 4473 O O . GLY B 1 182 ? 30.769 31.069 64.924 1.00 19.03 682 GLY B O 1
ATOM 4474 N N . THR B 1 183 ? 31.679 30.456 66.879 1.00 19.24 683 THR B N 1
ATOM 4475 C CA . THR B 1 183 ? 30.593 31.054 67.634 1.00 19.36 683 THR B CA 1
ATOM 4476 C C . THR B 1 183 ? 30.569 32.560 67.463 1.00 20.49 683 THR B C 1
ATOM 4477 O O . THR B 1 183 ? 31.553 33.180 67.058 1.00 20.40 683 THR B O 1
ATOM 4481 N N . GLU B 1 184 ? 29.428 33.145 67.795 1.00 21.15 684 GLU B N 1
ATOM 4482 C CA . GLU B 1 184 ? 29.206 34.566 67.625 1.00 20.92 684 GLU B CA 1
ATOM 4483 C C . GLU B 1 184 ? 30.240 35.512 68.231 1.00 19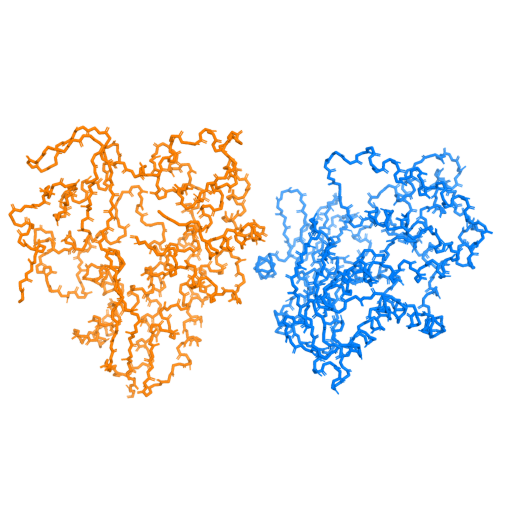.85 684 GLU B C 1
ATOM 4484 O O . GLU B 1 184 ? 30.737 36.400 67.555 1.00 18.57 684 GLU B O 1
ATOM 4490 N N . VAL B 1 185 ? 30.565 35.329 69.502 1.00 20.76 685 VAL B N 1
ATOM 4491 C CA . VAL B 1 185 ? 31.519 36.215 70.151 1.00 19.93 685 VAL B CA 1
ATOM 4492 C C . VAL B 1 185 ? 32.943 35.967 69.696 1.00 18.92 685 VAL B C 1
ATOM 4493 O O . VAL B 1 185 ? 33.696 36.913 69.470 1.00 17.99 685 VAL B O 1
ATOM 4497 N N . VAL B 1 186 ? 33.321 34.701 69.562 1.00 18.04 686 VAL B N 1
ATOM 4498 C CA . VAL B 1 186 ? 34.667 34.410 69.109 1.00 18.92 686 VAL B CA 1
ATOM 4499 C C . VAL B 1 186 ? 34.866 35.006 67.700 1.00 20.77 686 VAL B C 1
ATOM 4500 O O . VAL B 1 186 ? 35.892 35.638 67.411 1.00 17.50 686 VAL B O 1
ATOM 4504 N N . SER B 1 187 ? 33.863 34.825 66.840 1.00 20.56 687 SER B N 1
ATOM 4505 C CA . SER B 1 187 ? 33.916 35.340 65.475 1.00 21.13 687 SER B CA 1
ATOM 4506 C C . SER B 1 187 ? 34.073 36.845 65.473 1.00 20.30 687 SER B C 1
ATOM 4507 O O . SER B 1 187 ? 34.907 37.388 64.750 1.00 20.84 687 SER B O 1
ATOM 4510 N N . ARG B 1 188 ? 33.262 37.522 66.279 1.00 19.73 688 ARG B N 1
ATOM 4511 C CA . ARG B 1 188 ? 33.329 38.972 66.355 1.00 19.66 688 ARG B CA 1
ATOM 4512 C C . ARG B 1 188 ? 34.706 39.422 66.836 1.00 20.86 688 ARG B C 1
ATOM 4513 O O . ARG B 1 188 ? 35.308 40.330 66.254 1.00 20.81 688 ARG B O 1
ATOM 4521 N N . VAL B 1 189 ? 35.201 38.793 67.902 1.00 18.63 689 VAL B N 1
ATOM 4522 C CA . VAL B 1 189 ? 36.512 39.147 68.431 1.00 18.38 689 VAL B CA 1
ATOM 4523 C C . VAL B 1 189 ? 37.590 38.910 67.367 1.00 18.73 689 VAL B C 1
ATOM 4524 O O . VAL B 1 189 ? 38.428 39.773 67.110 1.00 18.02 689 VAL B O 1
ATOM 4528 N N . VAL B 1 190 ? 37.547 37.745 66.737 1.00 18.83 690 VAL B N 1
ATOM 4529 C CA . VAL B 1 190 ? 38.522 37.383 65.718 1.00 21.38 690 VAL B CA 1
ATOM 4530 C C . VAL B 1 190 ? 38.487 38.261 64.462 1.00 22.05 690 VAL B C 1
ATOM 4531 O O . VAL B 1 190 ? 39.500 38.433 63.786 1.00 21.98 690 VAL B O 1
ATOM 4535 N N . ASN B 1 191 ? 37.325 38.812 64.151 1.00 22.31 691 ASN B N 1
ATOM 4536 C CA . ASN B 1 191 ? 37.200 39.648 62.966 1.00 23.25 691 ASN B CA 1
ATOM 4537 C C . ASN B 1 191 ? 37.359 41.131 63.270 1.00 23.27 691 ASN B C 1
ATOM 4538 O O . ASN B 1 191 ? 37.363 41.958 62.363 1.00 25.57 691 ASN B O 1
ATOM 4543 N N . SER B 1 192 ? 37.499 41.468 64.545 1.00 22.19 692 SER B N 1
ATOM 4544 C CA . SER B 1 192 ? 37.633 42.858 64.943 1.00 19.94 692 SER B CA 1
ATOM 4545 C C . SER B 1 192 ? 38.971 43.462 64.524 1.00 21.17 692 SER B C 1
ATOM 4546 O O . SER B 1 192 ? 39.777 42.819 63.852 1.00 20.50 692 SER B O 1
ATOM 4549 N N . ASN B 1 193 ? 39.197 44.703 64.934 1.00 21.96 693 ASN B N 1
ATOM 4550 C CA . ASN B 1 193 ? 40.436 45.415 64.627 1.00 24.25 693 ASN B CA 1
ATOM 4551 C C . ASN B 1 193 ? 41.496 45.278 65.733 1.00 23.21 693 ASN B C 1
ATOM 4552 O O . ASN B 1 193 ? 42.508 45.989 65.725 1.00 22.44 693 ASN B O 1
ATOM 4557 N N . LEU B 1 194 ? 41.266 44.363 66.678 1.00 21.27 694 LEU B N 1
ATOM 4558 C CA . LEU B 1 194 ? 42.205 44.159 67.780 1.00 19.68 694 LEU B CA 1
ATOM 4559 C C . LEU B 1 194 ? 43.461 43.462 67.311 1.00 19.22 694 LEU B C 1
ATOM 4560 O O . LEU B 1 194 ? 43.447 42.734 66.317 1.00 19.39 694 LEU B O 1
ATOM 4565 N N . SER B 1 195 ? 44.545 43.660 68.053 1.00 19.26 695 SER B N 1
ATOM 4566 C CA . SER B 1 195 ? 45.803 43.004 67.737 1.00 18.67 695 SER B CA 1
ATOM 4567 C C . SER B 1 195 ? 45.621 41.531 68.100 1.00 18.54 695 SER B C 1
ATOM 4568 O O . SER B 1 195 ? 44.664 41.178 68.788 1.00 17.24 695 SER B O 1
ATOM 4571 N N . ASP B 1 196 ? 46.530 40.679 67.635 1.00 18.49 696 ASP B N 1
ATOM 4572 C CA . ASP B 1 196 ? 46.481 39.248 67.939 1.00 20.78 696 ASP B CA 1
ATOM 4573 C C . ASP B 1 196 ? 46.515 39.040 69.458 1.00 18.92 696 ASP B C 1
ATOM 4574 O O . ASP B 1 196 ? 45.762 38.244 70.014 1.00 16.57 696 ASP B O 1
ATOM 4579 N N . ILE B 1 197 ? 47.420 39.759 70.110 1.00 16.94 697 ILE B N 1
ATOM 4580 C CA . ILE B 1 197 ? 47.587 39.673 71.546 1.00 16.60 697 ILE B CA 1
ATOM 4581 C C . ILE B 1 197 ? 46.262 40.004 72.245 1.00 16.13 697 ILE B C 1
ATOM 4582 O O . ILE B 1 197 ? 45.859 39.293 73.154 1.00 15.21 697 ILE B O 1
ATOM 4587 N N . GLU B 1 198 ? 45.584 41.069 71.818 1.00 14.28 698 GLU B N 1
ATOM 4588 C CA . GLU B 1 198 ? 44.309 41.450 72.441 1.00 14.20 698 GLU B CA 1
ATOM 4589 C C . GLU B 1 198 ? 43.212 40.406 72.223 1.00 14.70 698 GLU B C 1
ATOM 4590 O O . GLU B 1 198 ? 42.401 40.153 73.124 1.00 13.01 698 GLU B O 1
ATOM 4596 N N . LYS B 1 199 ? 43.177 39.821 71.022 1.00 13.26 699 LYS B N 1
ATOM 4597 C CA . LYS B 1 199 ? 42.179 38.812 70.699 1.00 13.17 699 LYS B CA 1
ATOM 4598 C C . LYS B 1 199 ? 42.378 37.607 71.614 1.00 13.54 699 LYS B C 1
ATOM 4599 O O . LYS B 1 199 ? 41.419 37.062 72.162 1.00 13.57 699 LYS B O 1
ATOM 4605 N N . LEU B 1 200 ? 43.624 37.183 71.774 1.00 12.49 700 LEU B N 1
ATOM 4606 C CA . LEU B 1 200 ? 43.921 36.052 72.643 1.00 13.59 700 LEU B CA 1
ATOM 4607 C C . LEU B 1 200 ? 43.483 36.390 74.090 1.00 12.79 700 LEU B C 1
ATOM 4608 O O . LEU B 1 200 ? 42.845 35.578 74.773 1.00 12.44 700 LEU B O 1
ATOM 4613 N N . GLY B 1 201 ? 43.829 37.591 74.542 1.00 12.94 701 GLY B N 1
ATOM 4614 C CA . GLY B 1 201 ? 43.482 38.013 75.893 1.00 14.21 701 GLY B CA 1
ATOM 4615 C C . GLY B 1 201 ? 41.983 38.017 76.148 1.00 14.73 701 GLY B C 1
ATOM 4616 O O . GLY B 1 201 ? 41.501 37.530 77.178 1.00 13.05 701 GLY B O 1
ATOM 4617 N N . TYR B 1 202 ? 41.250 38.587 75.196 1.00 13.51 702 TYR B N 1
ATOM 4618 C CA . TYR B 1 202 ? 39.802 38.671 75.262 1.00 14.03 702 TYR B CA 1
ATOM 4619 C C . TYR B 1 202 ? 39.187 37.276 75.479 1.00 13.83 702 TYR B C 1
ATOM 4620 O O . TYR B 1 202 ? 38.401 37.077 76.403 1.00 11.84 702 TYR B O 1
ATOM 4629 N N . ILE B 1 203 ? 39.545 36.325 74.614 1.00 12.55 703 ILE B N 1
ATOM 4630 C CA . ILE B 1 203 ? 39.028 34.966 74.690 1.00 12.39 703 ILE B CA 1
ATOM 4631 C C . ILE B 1 203 ? 39.449 34.257 75.973 1.00 13.61 703 ILE B C 1
ATOM 4632 O O . ILE B 1 203 ? 38.660 33.521 76.568 1.00 13.91 703 ILE B O 1
ATOM 4637 N N . ILE B 1 204 ? 40.689 34.459 76.401 1.00 11.84 704 ILE B N 1
ATOM 4638 C CA . ILE B 1 204 ? 41.149 33.835 77.636 1.00 11.77 704 ILE B CA 1
ATOM 4639 C C . ILE B 1 204 ? 40.290 34.365 78.791 1.00 11.85 704 ILE B C 1
ATOM 4640 O O . ILE B 1 204 ? 39.823 33.599 79.638 1.00 11.18 704 ILE B O 1
ATOM 4645 N N . LEU B 1 205 ? 40.068 35.675 78.810 1.00 10.34 705 LEU B N 1
ATOM 4646 C CA . LEU B 1 205 ? 39.243 36.288 79.851 1.00 11.28 705 LEU B CA 1
ATOM 4647 C C . LEU B 1 205 ? 37.851 35.627 79.883 1.00 13.50 705 LEU B C 1
ATOM 4648 O O . LEU B 1 205 ? 37.361 35.218 80.946 1.00 12.08 705 LEU B O 1
ATOM 4653 N N . LEU B 1 206 ? 37.215 35.524 78.716 1.00 11.67 706 LEU B N 1
ATOM 4654 C CA . LEU B 1 206 ? 35.889 34.912 78.633 1.00 13.08 706 LEU B CA 1
ATOM 4655 C C . LEU B 1 206 ? 35.908 33.462 79.068 1.00 11.97 706 LEU B C 1
ATOM 4656 O O . LEU B 1 206 ? 34.993 32.985 79.745 1.00 13.19 706 LEU B O 1
ATOM 4661 N N . LEU B 1 207 ? 36.956 32.758 78.673 1.00 12.10 707 LEU B N 1
ATOM 4662 C CA . LEU B 1 207 ? 37.086 31.348 78.987 1.00 13.07 707 LEU B CA 1
ATOM 4663 C C . LEU B 1 207 ? 37.300 31.072 80.476 1.00 12.89 707 LEU B C 1
ATOM 4664 O O . LEU B 1 207 ? 36.696 30.154 81.030 1.00 13.24 707 LEU B O 1
ATOM 4669 N N . ILE B 1 208 ? 38.118 31.902 81.118 1.00 13.24 708 ILE B N 1
ATOM 4670 C CA . ILE B 1 208 ? 38.489 31.713 82.513 1.00 13.44 708 ILE B CA 1
ATOM 4671 C C . ILE B 1 208 ? 37.810 32.522 83.608 1.00 14.16 708 ILE B C 1
ATOM 4672 O O . ILE B 1 208 ? 37.661 32.036 84.728 1.00 13.41 708 ILE B O 1
ATOM 4677 N N . ALA B 1 209 ? 37.397 33.746 83.296 1.00 13.29 709 ALA B N 1
ATOM 4678 C CA . ALA B 1 209 ? 36.799 34.634 84.294 1.00 13.88 709 ALA B CA 1
ATOM 4679 C C . ALA B 1 209 ? 35.719 34.079 85.207 1.00 12.74 709 ALA B C 1
ATOM 4680 O O . ALA B 1 209 ? 35.648 34.450 86.378 1.00 13.92 709 ALA B O 1
ATOM 4682 N N . GLY B 1 210 ? 34.870 33.204 84.694 1.00 11.18 710 GLY B N 1
ATOM 4683 C CA . GLY B 1 210 ? 33.784 32.735 85.538 1.00 11.91 710 GLY B CA 1
ATOM 4684 C C . GLY B 1 210 ? 33.862 31.359 86.135 1.00 11.28 710 GLY B C 1
ATOM 4685 O O . GLY B 1 210 ? 32.945 30.936 86.828 1.00 12.67 710 GLY B O 1
ATOM 4686 N N . ASN B 1 211 ? 34.953 30.655 85.881 1.00 11.42 711 ASN B N 1
ATOM 4687 C CA . ASN B 1 211 ? 35.082 29.303 86.390 1.00 13.24 711 ASN B CA 1
ATOM 4688 C C . ASN B 1 211 ? 35.265 29.198 87.894 1.00 12.86 711 ASN B C 1
ATOM 4689 O O . ASN B 1 211 ? 34.353 28.713 88.581 1.00 13.97 711 ASN B O 1
ATOM 4694 N N . GLU B 1 212 ? 36.405 29.642 88.416 1.00 11.28 712 GLU B N 1
ATOM 4695 C CA . GLU B 1 212 ? 36.637 29.542 89.848 1.00 12.40 712 GLU B CA 1
ATOM 4696 C C . GLU B 1 212 ? 35.586 30.318 90.670 1.00 10.77 712 GLU B C 1
ATOM 4697 O O . GLU B 1 212 ? 35.103 29.849 91.705 1.00 8.27 712 GLU B O 1
ATOM 4703 N N . THR B 1 213 ? 35.222 31.496 90.187 1.00 10.07 713 THR B N 1
ATOM 4704 C CA . THR B 1 213 ? 34.240 32.318 90.874 1.00 9.83 713 THR B CA 1
ATOM 4705 C C . THR B 1 213 ? 32.874 31.653 90.980 1.00 9.34 713 THR B C 1
ATOM 4706 O O . THR B 1 213 ? 32.307 31.585 92.072 1.00 9.93 713 THR B O 1
ATOM 4710 N N . THR B 1 214 ? 32.342 31.155 89.863 1.00 8.32 714 THR B N 1
ATOM 4711 C CA . THR B 1 214 ? 31.042 30.502 89.895 1.00 9.12 714 THR B CA 1
ATOM 4712 C C . THR B 1 214 ? 31.097 29.214 90.700 1.00 7.92 714 THR B C 1
ATOM 4713 O O . THR B 1 214 ? 30.146 28.887 91.393 1.00 10.37 714 THR B O 1
ATOM 4717 N N . THR B 1 215 ? 32.203 28.486 90.610 1.00 8.62 715 THR B N 1
ATOM 4718 C CA . THR B 1 215 ? 32.381 27.264 91.397 1.00 8.74 715 THR B CA 1
ATOM 4719 C C . THR B 1 215 ? 32.317 27.655 92.895 1.00 8.95 715 THR B C 1
ATOM 4720 O O . THR B 1 215 ? 31.681 26.979 93.717 1.00 8.67 715 THR B O 1
ATOM 4724 N N . ASN B 1 216 ? 32.972 28.763 93.233 1.00 8.08 716 ASN B N 1
ATOM 4725 C CA . ASN B 1 216 ? 32.995 29.246 94.612 1.00 8.46 716 ASN B CA 1
ATOM 4726 C C . ASN B 1 216 ? 31.601 29.659 95.086 1.00 9.45 716 ASN B C 1
ATOM 4727 O O . ASN B 1 216 ? 31.248 29.411 96.239 1.00 9.81 716 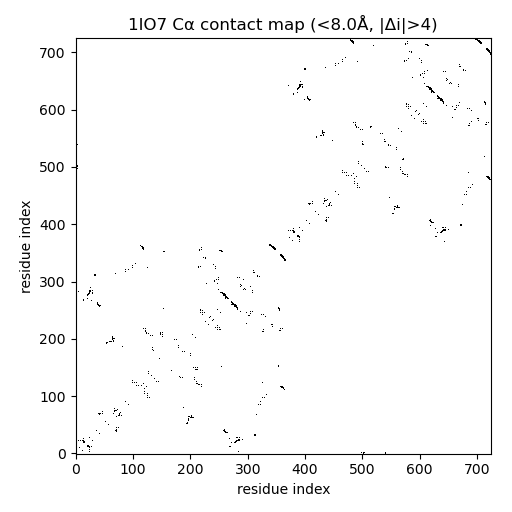ASN B O 1
ATOM 4732 N N . LEU B 1 217 ? 30.815 30.288 94.216 1.00 8.29 717 LEU B N 1
ATOM 4733 C CA . LEU B 1 217 ? 29.457 30.685 94.591 1.00 8.84 717 LEU B CA 1
ATOM 4734 C C . LEU B 1 217 ? 28.626 29.440 94.907 1.00 8.69 717 LEU B C 1
ATOM 4735 O O . LEU B 1 217 ? 27.869 29.419 95.869 1.00 9.93 717 LEU B O 1
ATOM 4740 N N . ILE B 1 218 ? 28.788 28.386 94.118 1.00 8.84 718 ILE B N 1
ATOM 4741 C CA . ILE B 1 218 ? 28.025 27.173 94.358 1.00 10.57 718 ILE B CA 1
ATOM 4742 C C . ILE B 1 218 ? 28.454 26.517 95.676 1.00 10.30 718 ILE B C 1
ATOM 4743 O O . ILE B 1 218 ? 27.616 26.181 96.518 1.00 10.37 718 ILE B O 1
ATOM 4748 N N . SER B 1 219 ? 29.766 26.362 95.855 1.00 11.70 719 SER B N 1
ATOM 4749 C CA . SER B 1 219 ? 30.323 25.752 97.061 1.00 11.27 719 SER B CA 1
ATOM 4750 C C . SER B 1 219 ? 29.933 26.543 98.317 1.00 8.51 719 SER B C 1
ATOM 4751 O O . SER B 1 219 ? 29.464 25.971 99.310 1.00 9.50 719 SER B O 1
ATOM 4754 N N . ASN B 1 220 ? 30.128 27.853 98.262 1.00 8.62 720 ASN B N 1
ATOM 4755 C CA . ASN B 1 220 ? 29.811 28.739 99.389 1.00 9.40 720 ASN B CA 1
ATOM 4756 C C . ASN B 1 220 ? 28.313 28.681 99.774 1.00 8.49 720 ASN B C 1
ATOM 4757 O O . ASN B 1 220 ? 27.957 28.738 100.953 1.00 8.93 720 ASN B O 1
ATOM 4762 N N . SER B 1 221 ? 27.454 28.569 98.766 1.00 7.53 721 SER B N 1
ATOM 4763 C CA . SER B 1 221 ? 26.014 28.481 98.980 1.00 8.98 721 SER B CA 1
ATOM 4764 C C . SER B 1 221 ? 25.663 27.171 99.685 1.00 10.70 721 SER B C 1
ATOM 4765 O O . SER B 1 221 ? 24.900 27.168 100.649 1.00 11.61 721 SER B O 1
ATOM 4768 N N . VAL B 1 222 ? 26.215 26.059 99.199 1.00 11.01 722 VAL B N 1
ATOM 4769 C CA . VAL B 1 222 ? 25.952 24.753 99.803 1.00 11.30 722 VAL B CA 1
ATOM 4770 C C . VAL B 1 222 ? 26.365 24.738 101.283 1.00 12.68 722 VAL B C 1
ATOM 4771 O O . VAL B 1 222 ? 25.618 24.250 102.139 1.00 13.17 722 VAL B O 1
ATOM 4775 N N . ILE B 1 223 ? 27.536 25.283 101.600 1.00 11.20 723 ILE B N 1
ATOM 4776 C CA . ILE B 1 223 ? 27.958 25.315 102.993 1.00 13.96 723 ILE B CA 1
ATOM 4777 C C . ILE B 1 223 ? 27.114 26.296 103.855 1.00 13.75 723 ILE B C 1
ATOM 4778 O O . ILE B 1 223 ? 26.701 25.945 104.970 1.00 13.57 723 ILE B O 1
ATOM 4783 N N . ASP B 1 224 ? 26.829 27.500 103.354 1.00 10.69 724 ASP B N 1
ATOM 4784 C CA . ASP B 1 224 ? 26.027 28.468 104.123 1.00 11.41 724 ASP B CA 1
ATOM 4785 C C . ASP B 1 224 ? 24.610 27.949 104.387 1.00 11.15 724 ASP B C 1
ATOM 4786 O O . ASP B 1 224 ? 24.088 28.087 105.490 1.00 9.05 724 ASP B O 1
ATOM 4791 N N . PHE B 1 225 ? 23.990 27.354 103.369 1.00 9.39 725 PHE B N 1
ATOM 4792 C CA . PHE B 1 225 ? 22.630 26.834 103.513 1.00 9.96 725 PHE B CA 1
ATOM 4793 C C . PHE B 1 225 ? 22.585 25.668 104.506 1.00 9.74 725 PHE B C 1
ATOM 4794 O O . PHE B 1 225 ? 21.575 25.446 105.153 1.00 11.94 725 PHE B O 1
ATOM 4802 N N . THR B 1 226 ? 23.681 24.928 104.607 1.00 9.55 726 THR B N 1
ATOM 4803 C CA . THR B 1 226 ? 23.757 23.791 105.519 1.00 10.27 726 THR B CA 1
ATOM 4804 C C . THR B 1 226 ? 24.079 24.272 106.927 1.00 10.73 726 THR B C 1
ATOM 4805 O O . THR B 1 226 ? 23.443 23.844 107.884 1.00 11.71 726 THR B O 1
ATOM 4809 N N . ARG B 1 227 ? 25.067 25.156 107.051 1.00 10.06 727 ARG B N 1
ATOM 4810 C CA . ARG B 1 227 ? 25.443 25.689 108.359 1.00 12.49 727 ARG B CA 1
ATOM 4811 C C . ARG B 1 227 ? 24.247 26.404 109.019 1.00 11.87 727 ARG B C 1
ATOM 4812 O O . ARG B 1 227 ? 23.980 26.216 110.201 1.00 12.23 727 ARG B O 1
ATOM 4820 N N . PHE B 1 228 ? 23.532 27.223 108.250 1.00 10.09 728 PHE B N 1
ATOM 4821 C CA . PHE B 1 228 ? 22.388 27.954 108.792 1.00 11.09 728 PHE B CA 1
ATOM 4822 C C . PHE B 1 228 ? 21.099 27.155 108.736 1.00 12.03 728 PHE B C 1
ATOM 4823 O O . PHE B 1 228 ? 20.036 27.654 109.100 1.00 12.40 728 PHE B O 1
ATOM 4831 N N . ASN B 1 229 ? 21.221 25.901 108.303 1.00 12.03 729 ASN B N 1
ATOM 4832 C CA . ASN B 1 229 ? 20.096 24.973 108.169 1.00 15.42 729 ASN B CA 1
ATOM 4833 C C . ASN B 1 229 ? 18.877 25.622 107.485 1.00 14.35 729 ASN B C 1
ATOM 4834 O O . ASN B 1 229 ? 17.766 25.673 108.050 1.00 12.86 729 ASN B O 1
ATOM 4839 N N . LEU B 1 230 ? 19.096 26.083 106.254 1.00 12.44 730 LEU B N 1
ATOM 4840 C CA . LEU B 1 230 ? 18.059 26.763 105.486 1.00 12.83 730 LEU B CA 1
ATOM 4841 C C . LEU B 1 230 ? 17.447 25.987 104.326 1.00 12.66 730 LEU B C 1
ATOM 4842 O O . LEU B 1 230 ? 16.523 26.477 103.686 1.00 13.56 730 LEU B O 1
ATOM 4847 N N . TRP B 1 231 ? 17.935 24.787 104.042 1.00 11.69 731 TRP B N 1
ATOM 4848 C CA . TRP B 1 231 ? 17.391 24.034 102.916 1.00 12.50 731 TRP B CA 1
ATOM 4849 C C . TRP B 1 231 ? 15.865 23.858 102.887 1.00 15.60 731 TRP B C 1
ATOM 4850 O O . TRP B 1 231 ? 15.241 23.999 101.831 1.00 15.96 731 TRP B O 1
ATOM 4861 N N . GLN B 1 232 ? 15.262 23.543 104.032 1.00 17.12 732 GLN B N 1
ATOM 4862 C CA . GLN B 1 232 ? 13.818 23.322 104.072 1.00 20.22 732 GLN B CA 1
ATOM 4863 C C . GLN B 1 232 ? 13.038 24.593 103.781 1.00 19.46 732 GLN B C 1
ATOM 4864 O O . GLN B 1 232 ? 12.058 24.587 103.035 1.00 19.76 732 GLN B O 1
ATOM 4870 N N . ARG B 1 233 ? 13.485 25.686 104.378 1.00 19.48 733 ARG B N 1
ATOM 4871 C CA . ARG B 1 233 ? 12.854 26.977 104.187 1.00 20.17 733 ARG B CA 1
ATOM 4872 C C . ARG B 1 233 ? 12.981 27.432 102.739 1.00 18.47 733 ARG B C 1
ATOM 4873 O O . ARG B 1 233 ? 12.027 27.909 102.133 1.00 19.17 733 ARG B O 1
ATOM 4881 N N . ILE B 1 234 ? 14.174 27.296 102.182 1.00 17.64 734 ILE B N 1
ATOM 4882 C CA . ILE B 1 234 ? 14.389 27.730 100.813 1.00 18.88 734 ILE B CA 1
ATOM 4883 C C . ILE B 1 234 ? 13.485 26.948 99.865 1.00 20.49 734 ILE B C 1
ATOM 4884 O O . ILE B 1 234 ? 12.943 27.506 98.916 1.00 21.89 734 ILE B O 1
ATOM 4889 N N . ARG B 1 235 ? 13.318 25.658 100.131 1.00 20.85 735 ARG B N 1
ATOM 4890 C CA . ARG B 1 235 ? 12.459 24.816 99.312 1.00 22.62 735 ARG B CA 1
ATOM 4891 C C . ARG B 1 235 ? 11.002 25.248 99.460 1.00 24.05 735 ARG B C 1
ATOM 4892 O O . ARG B 1 235 ? 10.319 25.484 98.474 1.00 25.63 735 ARG B O 1
ATOM 4900 N N . GLU B 1 236 ? 10.539 25.350 100.701 1.00 24.92 736 GLU B N 1
ATOM 4901 C CA . GLU B 1 236 ? 9.152 25.717 100.993 1.00 27.20 736 GLU B CA 1
ATOM 4902 C C . GLU B 1 236 ? 8.730 27.117 100.558 1.00 27.42 736 GLU B C 1
ATOM 4903 O O . GLU B 1 236 ? 7.605 27.319 100.086 1.00 27.96 736 GLU B O 1
ATOM 4909 N N . GLU B 1 237 ? 9.622 28.083 100.739 1.00 25.87 737 GLU B N 1
ATOM 4910 C CA . GLU B 1 237 ? 9.329 29.459 100.377 1.00 26.68 737 GLU B CA 1
ATOM 4911 C C . GLU B 1 237 ? 9.895 29.807 99.015 1.00 25.42 737 GLU B C 1
ATOM 4912 O O . GLU B 1 237 ? 9.824 30.954 98.588 1.00 26.09 737 GLU B O 1
ATOM 4918 N N . ASN B 1 238 ? 10.459 28.814 98.337 1.00 24.35 738 ASN B N 1
ATOM 4919 C CA . ASN B 1 238 ? 11.063 29.031 97.024 1.00 24.95 738 ASN B CA 1
ATOM 4920 C C . ASN B 1 238 ? 11.949 30.274 97.098 1.00 22.56 738 ASN B C 1
ATOM 4921 O O . ASN B 1 238 ? 11.818 31.203 96.290 1.00 23.33 738 ASN B O 1
ATOM 4926 N N . LEU B 1 239 ? 12.851 30.268 98.077 1.00 19.39 739 LEU B N 1
ATOM 4927 C CA . LEU B 1 239 ? 13.773 31.373 98.333 1.00 18.26 739 LEU B CA 1
ATOM 4928 C C . LEU B 1 239 ? 15.076 31.320 97.526 1.00 16.54 739 LEU B C 1
ATOM 4929 O O . LEU B 1 239 ? 16.000 32.075 97.809 1.00 17.19 739 LEU B O 1
ATOM 4934 N N . TYR B 1 240 ? 15.155 30.452 96.527 1.00 14.70 740 TYR B N 1
ATOM 4935 C CA . TYR B 1 240 ? 16.387 30.315 95.758 1.00 15.00 740 TYR B CA 1
ATOM 4936 C C . TYR B 1 240 ? 17.070 31.603 95.302 1.00 14.71 740 TYR B C 1
ATOM 4937 O O . TYR B 1 240 ? 18.244 31.810 95.597 1.00 14.42 740 TYR B O 1
ATOM 4946 N N . LEU B 1 241 ? 16.351 32.469 94.594 1.00 15.06 741 LEU B N 1
ATOM 4947 C CA . LEU B 1 241 ? 16.930 33.723 94.112 1.00 16.88 741 LEU B CA 1
ATOM 4948 C C . LEU B 1 241 ? 17.531 34.580 95.233 1.00 15.54 741 LEU B C 1
ATOM 4949 O O . LEU B 1 241 ? 18.703 34.981 95.182 1.00 13.51 741 LEU B O 1
ATOM 4954 N N . LYS B 1 242 ? 16.704 34.882 96.231 1.00 13.11 742 LYS B N 1
ATOM 4955 C CA . LYS B 1 242 ? 17.134 35.713 97.351 1.00 12.67 742 LYS B CA 1
ATOM 4956 C C . LYS B 1 242 ? 18.218 35.075 98.208 1.00 9.30 742 LYS B C 1
ATOM 4957 O O . LYS B 1 242 ? 19.131 35.765 98.658 1.00 10.11 742 LYS B O 1
ATOM 4963 N N . ALA B 1 243 ? 18.122 33.768 98.436 1.00 10.92 743 ALA B N 1
ATOM 4964 C CA . ALA B 1 243 ? 19.116 33.072 99.253 1.00 11.25 743 ALA B CA 1
ATOM 4965 C C . ALA B 1 243 ? 20.486 33.063 98.562 1.00 10.87 743 ALA B C 1
ATOM 4966 O O . ALA B 1 243 ? 21.518 33.139 99.234 1.00 10.75 743 ALA B O 1
ATOM 4968 N N . ILE B 1 244 ? 20.502 32.965 97.233 1.00 9.80 744 ILE B N 1
ATOM 4969 C CA . ILE B 1 244 ? 21.773 32.980 96.519 1.00 10.36 744 ILE B CA 1
ATOM 4970 C C . ILE B 1 244 ? 22.342 34.393 96.545 1.00 8.89 744 ILE B C 1
ATOM 4971 O O . ILE B 1 244 ? 23.546 34.556 96.663 1.00 9.53 744 ILE B O 1
ATOM 4976 N N . GLU B 1 245 ? 21.493 35.421 96.457 1.00 9.62 745 GLU B N 1
ATOM 4977 C CA . GLU B 1 245 ? 22.000 36.789 96.541 1.00 10.52 745 GLU B CA 1
ATOM 4978 C C . GLU B 1 245 ? 22.598 36.976 97.943 1.00 10.78 745 GLU B C 1
ATOM 4979 O O . GLU B 1 245 ? 23.605 37.670 98.107 1.00 10.47 745 GLU B O 1
ATOM 4985 N N . GLU B 1 246 ? 21.986 36.361 98.958 1.00 11.02 746 GLU B N 1
ATOM 4986 C CA . GLU B 1 246 ? 22.521 36.506 100.311 1.00 12.44 746 GLU B CA 1
ATOM 4987 C C . GLU B 1 246 ? 23.841 35.725 100.465 1.00 11.54 746 GLU B C 1
ATOM 4988 O O . GLU B 1 246 ? 24.684 36.095 101.291 1.00 11.13 746 GLU B O 1
ATOM 4994 N N . ALA B 1 247 ? 24.029 34.658 99.679 1.00 9.45 747 ALA B N 1
ATOM 4995 C CA . ALA B 1 247 ? 25.291 33.904 99.735 1.00 8.49 747 ALA B CA 1
ATOM 4996 C C . ALA B 1 247 ? 26.360 34.794 99.078 1.00 8.38 747 ALA B C 1
ATOM 4997 O O . ALA B 1 247 ? 27.503 34.891 99.551 1.00 8.16 747 ALA B O 1
ATOM 4999 N N . LEU B 1 248 ? 25.972 35.457 97.985 1.00 7.62 748 LEU B N 1
ATOM 5000 C CA . LEU B 1 248 ? 26.897 36.343 97.294 1.00 8.73 748 LEU B CA 1
ATOM 5001 C C . LEU B 1 248 ? 27.351 37.460 98.237 1.00 9.12 748 LEU B C 1
ATOM 5002 O O . LEU B 1 248 ? 28.528 37.833 98.235 1.00 9.32 748 LEU B O 1
ATOM 5007 N N . ARG B 1 249 ? 26.428 37.986 99.051 1.00 7.55 749 ARG B N 1
ATOM 5008 C CA . ARG B 1 249 ? 26.811 39.058 99.957 1.00 8.31 749 ARG B CA 1
ATOM 5009 C C . ARG B 1 249 ? 27.648 38.565 101.126 1.00 9.42 749 ARG B C 1
ATOM 5010 O O . ARG B 1 249 ? 28.651 39.179 101.477 1.00 9.21 749 ARG B O 1
ATOM 5018 N N . TYR B 1 250 ? 27.220 37.458 101.720 1.00 8.57 750 TYR B N 1
ATOM 5019 C CA . TYR B 1 250 ? 27.869 36.897 102.899 1.00 11.28 750 TYR B CA 1
ATOM 5020 C C . TYR B 1 250 ? 29.189 36.159 102.666 1.00 10.35 750 TYR B C 1
ATOM 5021 O O . TYR B 1 250 ? 30.099 36.201 103.504 1.00 9.57 750 TYR B O 1
ATOM 5030 N N . SER B 1 251 ? 29.272 35.468 101.535 1.00 10.09 751 SER B N 1
ATOM 5031 C CA . SER B 1 251 ? 30.460 34.694 101.179 1.00 10.99 751 SER B CA 1
ATOM 5032 C C . SER B 1 251 ? 30.848 35.053 99.753 1.00 10.90 751 SER B C 1
ATOM 5033 O O . SER B 1 251 ? 30.760 34.225 98.849 1.00 10.77 751 SER B O 1
ATOM 5036 N N . PRO B 1 252 ? 31.301 36.295 99.541 1.00 10.72 752 PRO B N 1
ATOM 5037 C CA . PRO B 1 252 ? 31.692 36.733 98.198 1.00 10.98 752 PRO B CA 1
ATOM 5038 C C . PRO B 1 252 ? 32.828 35.943 97.561 1.00 10.10 752 PRO B C 1
ATOM 5039 O O . PRO B 1 252 ? 33.900 35.808 98.147 1.00 11.41 752 PRO B O 1
ATOM 5043 N N . PRO B 1 253 ? 32.585 35.372 96.374 1.00 9.46 753 PRO B N 1
ATOM 5044 C CA . PRO B 1 253 ? 33.629 34.608 95.674 1.00 10.46 753 PRO B CA 1
ATOM 5045 C C . PRO B 1 253 ? 34.885 35.456 95.408 1.00 10.64 753 PRO B C 1
ATOM 5046 O O . PRO B 1 253 ? 35.994 34.932 95.404 1.00 12.22 753 PRO B O 1
ATOM 5050 N N . VAL B 1 254 ? 34.702 36.756 95.178 1.00 8.83 754 VAL B N 1
ATOM 5051 C CA . VAL B 1 254 ? 35.813 37.698 94.959 1.00 9.64 754 VAL B CA 1
ATOM 5052 C C . VAL B 1 254 ? 35.793 38.658 96.150 1.00 11.27 754 VAL B C 1
ATOM 5053 O O . VAL B 1 254 ? 34.852 39.453 96.324 1.00 9.69 754 VAL B O 1
ATOM 5057 N N . MET B 1 255 ? 36.837 38.580 96.967 1.00 9.29 755 MET B N 1
ATOM 5058 C CA . MET B 1 255 ? 36.914 39.385 98.180 1.00 12.41 755 MET B CA 1
ATOM 5059 C C . MET B 1 255 ? 37.297 40.846 98.040 1.00 10.70 755 MET B C 1
ATOM 5060 O O . MET B 1 255 ? 36.980 41.669 98.905 1.00 10.42 755 MET B O 1
ATOM 5065 N N . ARG B 1 256 ? 37.960 41.171 96.940 1.00 11.13 756 ARG B N 1
ATOM 5066 C CA . ARG B 1 256 ? 38.422 42.519 96.739 1.00 11.05 756 ARG B CA 1
ATOM 5067 C C . ARG B 1 256 ? 38.905 42.690 95.319 1.00 12.14 756 ARG B C 1
ATOM 5068 O O . ARG B 1 256 ? 39.106 41.715 94.603 1.00 11.11 756 ARG B O 1
ATOM 5076 N N . THR B 1 257 ? 39.069 43.942 94.913 1.00 12.29 757 THR B N 1
ATOM 5077 C CA . THR B 1 257 ? 39.623 44.243 93.608 1.00 12.59 757 THR B CA 1
ATOM 5078 C C . THR B 1 257 ? 40.512 45.464 93.835 1.00 12.84 757 THR B C 1
ATOM 5079 O O . THR B 1 257 ? 40.667 45.920 94.975 1.00 12.59 757 THR B O 1
ATOM 5083 N N . VAL B 1 258 ? 41.100 46.000 92.777 1.00 12.37 758 VAL B N 1
ATOM 5084 C CA . VAL B 1 258 ? 41.997 47.121 92.963 1.00 13.92 758 VAL B CA 1
ATOM 5085 C C . VAL B 1 258 ? 41.883 48.145 91.842 1.00 12.82 758 VAL B C 1
ATOM 5086 O O . VAL B 1 258 ? 41.401 47.835 90.750 1.00 11.27 758 VAL B O 1
ATOM 5090 N N . ARG B 1 259 ? 42.293 49.374 92.146 1.00 12.44 759 ARG B N 1
ATOM 5091 C CA . ARG B 1 259 ? 42.294 50.473 91.179 1.00 13.55 759 ARG B CA 1
ATOM 5092 C C . ARG B 1 259 ? 43.609 51.242 91.418 1.00 15.26 759 ARG B C 1
ATOM 5093 O O . ARG B 1 259 ? 44.333 50.969 92.372 1.00 14.32 759 ARG B O 1
ATOM 5101 N N . LYS B 1 260 ? 43.921 52.184 90.538 1.00 16.90 760 LYS B N 1
ATOM 5102 C CA . LYS B 1 260 ? 45.121 53.002 90.682 1.00 18.81 760 LYS B CA 1
ATOM 5103 C C . LYS B 1 260 ? 44.648 54.422 90.397 1.00 20.09 760 LYS B C 1
ATOM 5104 O O . LYS B 1 260 ? 43.971 54.658 89.391 1.00 19.29 760 LYS B O 1
ATOM 5110 N N . THR B 1 261 ? 44.986 55.366 91.271 1.00 19.72 761 THR B N 1
ATOM 5111 C CA . THR B 1 261 ? 44.529 56.733 91.068 1.00 21.48 761 THR B CA 1
ATOM 5112 C C . THR B 1 261 ? 45.209 57.427 89.886 1.00 23.43 761 THR B C 1
ATOM 5113 O O . THR B 1 261 ? 46.408 57.266 89.648 1.00 21.85 761 THR B O 1
ATOM 5117 N N . LYS B 1 262 ? 44.413 58.184 89.139 1.00 25.94 762 LYS B N 1
ATOM 5118 C CA . LYS B 1 262 ? 44.897 58.919 87.983 1.00 29.23 762 LYS B CA 1
ATOM 5119 C C . LYS B 1 262 ? 45.485 60.275 88.384 1.00 30.63 762 LYS B C 1
ATOM 5120 O O . LYS B 1 262 ? 46.238 60.874 87.631 1.00 31.15 762 LYS B O 1
ATOM 5126 N N . GLU B 1 263 ? 45.126 60.751 89.571 1.00 32.95 763 GLU B N 1
ATOM 5127 C CA . GLU B 1 263 ? 45.614 62.025 90.097 1.00 35.06 763 GLU B CA 1
ATOM 5128 C C . GLU B 1 263 ? 45.404 62.033 91.615 1.00 34.95 763 GLU B C 1
ATOM 5129 O O . GLU B 1 263 ? 44.841 61.086 92.167 1.00 34.81 763 GLU B O 1
ATOM 5135 N N . ARG B 1 264 ? 45.866 63.071 92.304 1.00 33.97 764 ARG B N 1
ATOM 5136 C CA . ARG B 1 264 ? 45.651 63.112 93.741 1.00 33.82 764 ARG B CA 1
ATOM 5137 C C . ARG B 1 264 ? 44.143 63.292 93.890 1.00 31.70 764 ARG B C 1
ATOM 5138 O O . ARG B 1 264 ? 43.535 64.084 93.178 1.00 30.68 764 ARG B O 1
ATOM 5146 N N . VAL B 1 265 ? 43.532 62.522 94.782 1.00 30.48 765 VAL B N 1
ATOM 5147 C CA . VAL B 1 265 ? 42.085 62.577 94.956 1.00 30.55 765 VAL B CA 1
ATOM 5148 C C . VAL B 1 265 ? 41.697 62.456 96.418 1.00 30.15 765 VAL B C 1
ATOM 5149 O O . VAL B 1 265 ? 42.430 61.881 97.213 1.00 31.43 765 VAL B O 1
ATOM 5153 N N . LYS B 1 266 ? 40.553 63.017 96.778 1.00 28.73 766 LYS B N 1
ATOM 5154 C CA . LYS B 1 266 ? 40.099 62.930 98.151 1.00 30.20 766 LYS B CA 1
ATOM 5155 C C . LYS B 1 266 ? 39.070 61.816 98.239 1.00 28.38 766 LYS B C 1
ATOM 5156 O O . LYS B 1 266 ? 38.187 61.712 97.389 1.00 27.64 766 LYS B O 1
ATOM 5162 N N . LEU B 1 267 ? 39.212 60.965 99.247 1.00 26.58 767 LEU B N 1
ATOM 5163 C CA . LEU B 1 267 ? 38.279 59.858 99.465 1.00 26.11 767 LEU B CA 1
ATOM 5164 C C . LEU B 1 267 ? 38.063 59.792 100.963 1.00 25.60 767 LEU B C 1
ATOM 5165 O O . LEU B 1 267 ? 39.004 59.567 101.720 1.00 25.29 767 LEU B O 1
ATOM 5170 N N . GLY B 1 268 ? 36.818 59.988 101.382 1.00 27.90 768 GLY B N 1
ATOM 5171 C CA . GLY B 1 268 ? 36.520 60.007 102.798 1.00 29.26 768 GLY B CA 1
ATOM 5172 C C . GLY B 1 268 ? 37.180 61.280 103.280 1.00 30.52 768 GLY B C 1
ATOM 5173 O O . GLY B 1 268 ? 37.033 62.329 102.654 1.00 30.79 768 GLY B O 1
ATOM 5174 N N . ASP B 1 269 ? 37.927 61.192 104.371 1.00 32.92 769 ASP B N 1
ATOM 5175 C CA . ASP B 1 269 ? 38.626 62.356 104.910 1.00 35.17 769 ASP B CA 1
ATOM 5176 C C . ASP B 1 269 ? 40.072 62.286 104.459 1.00 33.24 769 ASP B C 1
ATOM 5177 O O . ASP B 1 269 ? 40.883 63.144 104.805 1.00 32.87 769 ASP B O 1
ATOM 5182 N N . GLN B 1 270 ? 40.386 61.260 103.680 1.00 30.15 770 GLN B N 1
ATOM 5183 C CA . GLN B 1 270 ? 41.745 61.056 103.223 1.00 29.19 770 GLN B CA 1
ATOM 5184 C C . GLN B 1 270 ? 42.079 61.682 101.889 1.00 28.69 770 GLN B C 1
ATOM 5185 O O . GLN B 1 270 ? 41.198 62.012 101.094 1.00 29.71 770 GLN B O 1
ATOM 5191 N N . THR B 1 271 ? 43.375 61.847 101.663 1.00 28.24 771 THR B N 1
ATOM 5192 C CA . THR B 1 271 ? 43.874 62.416 100.424 1.00 29.21 771 THR B CA 1
ATOM 5193 C C . THR B 1 271 ? 44.839 61.407 99.820 1.00 28.43 771 THR B C 1
ATOM 5194 O O . THR B 1 271 ? 45.903 61.131 100.385 1.00 28.63 771 THR B O 1
ATOM 5198 N N . ILE B 1 272 ? 44.457 60.848 98.675 1.00 28.15 772 ILE B N 1
ATOM 5199 C CA . ILE B 1 272 ? 45.286 59.850 98.007 1.00 28.02 772 ILE B CA 1
ATOM 5200 C C . ILE B 1 272 ? 46.097 60.432 96.852 1.00 27.77 772 ILE B C 1
ATOM 5201 O O . ILE B 1 272 ? 45.559 61.065 95.941 1.00 26.48 772 ILE B O 1
ATOM 5206 N N . GLU B 1 273 ? 47.402 60.210 96.908 1.00 28.90 773 GLU B N 1
ATOM 5207 C CA . GLU B 1 273 ? 48.291 60.695 95.871 1.00 31.86 773 GLU B CA 1
ATOM 5208 C C . GLU B 1 273 ? 47.981 60.012 94.541 1.00 30.83 773 GLU B C 1
ATOM 5209 O O . GLU B 1 273 ? 47.389 58.931 94.491 1.00 28.58 773 GLU B O 1
ATOM 5215 N N . GLU B 1 274 ? 48.375 60.664 93.460 1.00 30.30 774 GLU B N 1
ATOM 5216 C CA . GLU B 1 274 ? 48.157 60.124 92.134 1.00 31.33 774 GLU B CA 1
ATOM 5217 C C . GLU B 1 274 ? 49.090 58.936 91.944 1.00 28.81 774 GLU B C 1
ATOM 5218 O O . GLU B 1 274 ? 50.183 58.906 92.507 1.00 27.14 774 GLU B O 1
ATOM 5224 N N . GLY B 1 275 ? 48.658 57.965 91.149 1.00 26.94 775 GLY B N 1
ATOM 5225 C CA . GLY B 1 275 ? 49.481 56.795 90.905 1.00 25.45 775 GLY B CA 1
ATOM 5226 C C . GLY B 1 275 ? 49.515 55.802 92.054 1.00 25.32 775 GLY B C 1
ATOM 5227 O O . GLY B 1 275 ? 50.375 54.913 92.090 1.00 24.86 775 GLY B O 1
ATOM 5228 N N . GLU B 1 276 ? 48.593 55.942 93.001 1.00 23.92 776 GLU B N 1
ATOM 5229 C CA . GLU B 1 276 ? 48.554 55.029 94.135 1.00 24.13 776 GLU B CA 1
ATOM 5230 C C . GLU B 1 276 ? 47.573 53.879 93.905 1.00 20.94 776 GLU B C 1
ATOM 5231 O O . GLU B 1 276 ? 46.546 54.028 93.243 1.00 18.91 776 GLU B O 1
ATOM 5237 N N . TYR B 1 277 ? 47.915 52.728 94.462 1.00 19.74 777 TYR B N 1
ATOM 5238 C CA . TYR B 1 277 ? 47.066 51.556 94.362 1.00 20.65 777 TYR B CA 1
ATOM 5239 C C . TYR B 1 277 ? 46.043 51.603 95.486 1.00 17.65 777 TYR B C 1
ATOM 5240 O O . TYR B 1 277 ? 46.372 51.880 96.639 1.00 17.72 777 TYR B O 1
ATOM 5249 N N . VAL B 1 278 ? 44.793 51.362 95.127 1.00 15.77 778 VAL B N 1
ATOM 5250 C CA . VAL B 1 278 ? 43.715 51.376 96.089 1.00 14.48 778 VAL B CA 1
ATOM 5251 C C . VAL B 1 278 ? 42.990 50.047 96.022 1.00 13.28 778 VAL B C 1
ATOM 5252 O O . VAL B 1 278 ? 42.376 49.712 95.015 1.00 12.45 778 VAL B O 1
ATOM 5256 N N . ARG B 1 279 ? 43.098 49.289 97.106 1.00 12.36 779 ARG B N 1
ATOM 5257 C CA . ARG B 1 279 ? 42.448 47.993 97.203 1.00 14.50 779 ARG B CA 1
ATOM 5258 C C . ARG B 1 279 ? 41.068 48.183 97.844 1.00 14.85 779 ARG B C 1
ATOM 5259 O O . ARG B 1 279 ? 40.950 48.757 98.933 1.00 14.93 779 ARG B O 1
ATOM 5267 N N . VAL B 1 280 ? 40.021 47.727 97.166 1.00 13.51 780 VAL B N 1
ATOM 5268 C CA . VAL B 1 280 ? 38.700 47.872 97.738 1.00 14.19 780 VAL B CA 1
ATOM 5269 C C . VAL B 1 280 ? 38.188 46.514 98.198 1.00 12.49 780 VAL B C 1
ATOM 5270 O O . VAL B 1 280 ? 38.142 45.550 97.431 1.00 10.93 780 VAL B O 1
ATOM 5274 N N . TRP B 1 281 ? 37.837 46.450 99.478 1.00 10.64 781 TRP B N 1
ATOM 5275 C CA . TRP B 1 281 ? 37.377 45.223 100.082 1.00 11.50 781 TRP B CA 1
ATOM 5276 C C . TRP B 1 281 ? 35.875 44.989 99.941 1.00 12.67 781 TRP B C 1
ATOM 5277 O O . TRP B 1 281 ? 35.071 45.407 100.786 1.00 10.36 781 TRP B O 1
ATOM 5288 N N . ILE B 1 282 ? 35.514 44.308 98.856 1.00 11.98 782 ILE B N 1
ATOM 5289 C CA . ILE B 1 282 ? 34.131 43.954 98.578 1.00 12.09 782 ILE B CA 1
ATOM 5290 C C . ILE B 1 282 ? 33.546 43.175 99.767 1.00 11.63 782 ILE B C 1
ATOM 5291 O O . ILE B 1 282 ? 32.411 43.421 100.179 1.00 12.31 782 ILE B O 1
ATOM 5296 N N . ALA B 1 283 ? 34.321 42.246 100.322 1.00 11.55 783 ALA B N 1
ATOM 5297 C CA . ALA B 1 283 ? 33.872 41.436 101.460 1.00 13.02 783 ALA B CA 1
ATOM 5298 C C . ALA B 1 283 ? 33.489 42.292 102.676 1.00 12.41 783 ALA B C 1
ATOM 5299 O O . ALA B 1 283 ? 32.512 41.987 103.366 1.00 10.55 783 ALA B O 1
ATOM 5301 N N . SER B 1 284 ? 34.257 43.358 102.924 1.00 11.18 784 SER B N 1
ATOM 5302 C CA . SER B 1 284 ? 33.973 44.269 104.029 1.00 10.93 784 SER B CA 1
ATOM 5303 C C . SER B 1 284 ? 32.776 45.178 103.677 1.00 9.42 784 SER B C 1
ATOM 5304 O O . SER B 1 284 ? 31.877 45.382 104.496 1.00 9.15 784 SER B O 1
ATOM 5307 N N . ALA B 1 285 ? 32.765 45.714 102.457 1.00 9.17 785 ALA B N 1
ATOM 5308 C CA . ALA B 1 285 ? 31.670 46.583 102.010 1.00 9.66 785 ALA B CA 1
ATOM 5309 C C . ALA B 1 285 ? 30.336 45.876 102.179 1.00 10.02 785 ALA B C 1
ATOM 5310 O O . ALA B 1 285 ? 29.363 46.478 102.640 1.00 10.11 785 ALA B O 1
ATOM 5312 N N . ASN B 1 286 ? 30.300 44.592 101.812 1.00 9.68 786 ASN B N 1
ATOM 5313 C CA . ASN B 1 286 ? 29.082 43.764 101.895 1.00 9.24 786 ASN B CA 1
ATOM 5314 C C . ASN B 1 286 ? 28.588 43.531 103.324 1.00 7.94 786 ASN B C 1
ATOM 5315 O O . ASN B 1 286 ? 27.543 42.931 103.514 1.00 10.08 786 ASN B O 1
ATOM 5320 N N . ARG B 1 287 ? 29.360 43.965 104.316 1.00 9.42 787 ARG B N 1
ATOM 5321 C CA . ARG B 1 287 ? 29.001 43.780 105.725 1.00 11.77 787 ARG B CA 1
ATOM 5322 C C . ARG B 1 287 ? 28.851 45.112 106.442 1.00 12.37 787 ARG B C 1
ATOM 5323 O O . ARG B 1 287 ? 28.698 45.148 107.670 1.00 11.10 787 ARG B O 1
ATOM 5331 N N . ASP B 1 288 ? 28.912 46.196 105.673 1.00 12.06 788 ASP B N 1
ATOM 5332 C CA . ASP B 1 288 ? 28.807 47.538 106.226 1.00 14.04 788 ASP B CA 1
ATOM 5333 C C . ASP B 1 288 ? 27.509 47.672 106.997 1.00 15.87 788 ASP B C 1
ATOM 5334 O O . ASP B 1 288 ? 26.426 47.524 106.435 1.00 14.60 788 ASP B O 1
ATOM 5339 N N . GLU B 1 289 ? 27.643 47.944 108.292 1.00 16.84 789 GLU B N 1
ATOM 5340 C CA . GLU B 1 289 ? 26.513 48.066 109.206 1.00 19.42 789 GLU B CA 1
ATOM 5341 C C . GLU B 1 289 ? 25.508 49.150 108.811 1.00 21.00 789 GLU B C 1
ATOM 5342 O O . GLU B 1 289 ? 24.307 48.995 109.040 1.00 21.29 789 GLU B O 1
ATOM 5348 N N . GLU B 1 290 ? 26.006 50.229 108.204 1.00 21.23 790 GLU B N 1
ATOM 5349 C CA . GLU B 1 290 ? 25.171 51.357 107.794 1.00 25.80 790 GLU B CA 1
ATOM 5350 C C . GLU B 1 290 ? 24.437 51.155 106.467 1.00 25.02 790 GLU B C 1
ATOM 5351 O O . GLU B 1 290 ? 23.705 52.049 106.013 1.00 26.86 790 GLU B O 1
ATOM 5357 N N . VAL B 1 291 ? 24.646 50.002 105.835 1.00 19.46 791 VAL B N 1
ATOM 5358 C CA . VAL B 1 291 ? 23.987 49.700 104.572 1.00 16.88 791 VAL B CA 1
ATOM 5359 C C . VAL B 1 291 ? 23.229 48.397 104.737 1.00 15.72 791 VAL B C 1
ATOM 5360 O O . VAL B 1 291 ? 22.114 48.247 104.242 1.00 17.23 791 VAL B O 1
ATOM 5364 N N . PHE B 1 292 ? 23.846 47.451 105.433 1.00 14.16 792 PHE B N 1
ATOM 5365 C CA . PHE B 1 292 ? 23.234 46.157 105.660 1.00 12.82 792 PHE B CA 1
ATOM 5366 C C . PHE B 1 292 ? 22.928 45.951 107.135 1.00 14.89 792 PHE B C 1
ATOM 5367 O O . PHE B 1 292 ? 23.782 45.530 107.917 1.00 14.45 792 PHE B O 1
ATOM 5375 N N . HIS B 1 293 ? 21.698 46.256 107.515 1.00 14.34 793 HIS B N 1
ATOM 5376 C CA . HIS B 1 293 ? 21.290 46.085 108.898 1.00 15.07 793 HIS B CA 1
ATOM 5377 C C . HIS B 1 293 ? 21.458 44.610 109.239 1.00 14.28 793 HIS B C 1
ATOM 5378 O O . HIS B 1 293 ? 21.062 43.736 108.459 1.00 12.32 793 HIS B O 1
ATOM 5385 N N . ASP B 1 294 ? 22.052 44.339 110.399 1.00 13.78 794 ASP B N 1
ATOM 5386 C CA . ASP B 1 294 ? 22.299 42.973 110.837 1.00 14.34 794 ASP B CA 1
ATOM 5387 C C . ASP B 1 294 ? 23.115 42.279 109.739 1.00 14.33 794 ASP B C 1
ATOM 5388 O O . ASP B 1 294 ? 22.804 41.154 109.321 1.00 14.78 794 ASP B O 1
ATOM 5393 N N . GLY B 1 295 ? 24.159 42.966 109.278 1.00 13.77 795 GLY B N 1
ATOM 5394 C CA . GLY B 1 295 ? 24.996 42.440 108.207 1.00 13.79 795 GLY B CA 1
ATOM 5395 C C . GLY B 1 295 ? 25.788 41.192 108.534 1.00 16.16 795 GLY B C 1
ATOM 5396 O O . GLY B 1 295 ? 26.274 40.505 107.639 1.00 14.49 795 GLY B O 1
ATOM 5397 N N . GLU B 1 296 ? 25.907 40.886 109.823 1.00 16.36 796 GLU B N 1
ATOM 5398 C CA . GLU B 1 296 ? 26.657 39.720 110.252 1.00 17.45 796 GLU B CA 1
ATOM 5399 C C . GLU B 1 296 ? 25.741 38.506 110.323 1.00 16.30 796 GLU B C 1
ATOM 5400 O O . GLU B 1 296 ? 26.173 37.414 110.678 1.00 15.74 796 GLU B O 1
ATOM 5406 N N . LYS B 1 297 ? 24.473 38.708 109.970 1.00 14.75 797 LYS B N 1
ATOM 5407 C CA . LYS B 1 297 ? 23.486 37.632 109.960 1.00 12.91 797 LYS B CA 1
ATOM 5408 C C . LYS B 1 297 ? 23.203 37.200 108.516 1.00 13.46 797 LYS B C 1
ATOM 5409 O O . LYS B 1 297 ? 23.266 38.021 107.594 1.00 13.00 797 LYS B O 1
ATOM 5415 N N . PHE B 1 298 ? 22.884 35.921 108.322 1.00 12.21 798 P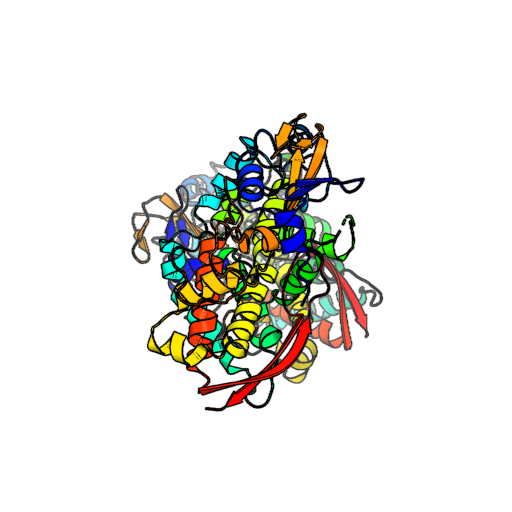HE B N 1
ATOM 5416 C CA . PHE B 1 298 ? 22.535 35.420 106.989 1.00 11.31 798 PHE B CA 1
ATOM 5417 C C . PHE B 1 298 ? 21.007 35.431 106.927 1.00 11.51 798 PHE B C 1
ATOM 5418 O O . PHE B 1 298 ? 20.349 34.565 107.499 1.00 13.12 798 PHE B O 1
ATOM 5426 N N . ILE B 1 299 ? 20.449 36.428 106.247 1.00 10.73 799 ILE B N 1
ATOM 5427 C CA . ILE B 1 299 ? 19.002 36.599 106.119 1.00 11.35 799 ILE B CA 1
ATOM 5428 C C . ILE B 1 299 ? 18.717 36.178 104.697 1.00 10.99 799 ILE B C 1
ATOM 5429 O O . ILE B 1 299 ? 18.878 36.964 103.780 1.00 10.35 799 ILE B O 1
ATOM 5434 N N . PRO B 1 300 ? 18.226 34.946 104.512 1.00 11.91 800 PRO B N 1
ATOM 5435 C CA . PRO B 1 300 ? 17.936 34.385 103.191 1.00 12.35 800 PRO B CA 1
ATOM 5436 C C . PRO B 1 300 ? 16.952 35.136 102.329 1.00 13.62 800 PRO B C 1
ATOM 5437 O O . PRO B 1 300 ? 16.983 35.006 101.101 1.00 13.93 800 PRO B O 1
ATOM 5441 N N . ASP B 1 301 ? 16.066 35.902 102.964 1.00 12.92 801 ASP B N 1
ATOM 5442 C CA . ASP B 1 301 ? 15.104 36.685 102.206 1.00 12.44 801 ASP B CA 1
ATOM 5443 C C . ASP B 1 301 ? 15.450 38.164 102.245 1.00 12.31 801 ASP B C 1
ATOM 5444 O O . ASP B 1 301 ? 14.574 39.016 102.067 1.00 13.77 801 ASP B O 1
ATOM 5449 N N . ARG B 1 302 ? 16.725 38.479 102.475 1.00 11.13 802 ARG B N 1
ATOM 5450 C CA . ARG B 1 302 ? 17.150 39.880 102.505 1.00 11.26 802 ARG B CA 1
ATOM 5451 C C . ARG B 1 302 ? 16.727 40.533 101.194 1.00 11.95 802 ARG B C 1
ATOM 5452 O O . ARG B 1 302 ? 16.990 40.010 100.114 1.00 12.32 802 ARG B O 1
ATOM 5460 N N . ASN B 1 303 ? 16.065 41.679 101.286 1.00 11.70 803 ASN B N 1
ATOM 5461 C CA . ASN B 1 303 ? 15.577 42.344 100.085 1.00 13.18 803 ASN B CA 1
ATOM 5462 C C . ASN B 1 303 ? 15.214 43.808 100.363 1.00 13.49 803 ASN B C 1
ATOM 5463 O O . ASN B 1 303 ? 14.469 44.097 101.296 1.00 13.43 803 ASN B O 1
ATOM 5468 N N . PRO B 1 304 ? 15.785 44.757 99.600 1.00 13.11 804 PRO B N 1
ATOM 5469 C CA . PRO B 1 304 ? 16.746 44.542 98.511 1.00 12.38 804 PRO B CA 1
ATOM 5470 C C . PRO B 1 304 ? 18.078 44.022 99.068 1.00 11.76 804 PRO B C 1
ATOM 5471 O O . PRO B 1 304 ? 18.241 43.871 100.286 1.00 12.22 804 PRO B O 1
ATOM 5475 N N . ASN B 1 305 ? 19.030 43.753 98.181 1.00 11.27 805 ASN B N 1
ATOM 5476 C CA . ASN B 1 305 ? 20.329 43.264 98.600 1.00 10.16 805 ASN B CA 1
ATOM 5477 C C . ASN B 1 305 ? 21.369 43.803 97.621 1.00 11.04 805 ASN B C 1
ATOM 5478 O O . ASN B 1 305 ? 21.829 43.083 96.732 1.00 11.85 805 ASN B O 1
ATOM 5483 N N . PRO B 1 306 ? 21.753 45.086 97.771 1.00 11.01 806 PRO B N 1
ATOM 5484 C CA . PRO B 1 306 ? 22.734 45.740 96.893 1.00 10.62 806 PRO B CA 1
ATOM 5485 C C . PRO B 1 306 ? 24.210 45.440 97.160 1.00 9.04 806 PRO B C 1
ATOM 5486 O O . PRO B 1 306 ? 25.017 46.353 97.287 1.00 9.97 806 PRO B O 1
ATOM 5490 N N . HIS B 1 307 ? 24.555 44.160 97.240 1.00 9.73 807 HIS B N 1
ATOM 5491 C CA . HIS B 1 307 ? 25.935 43.756 97.498 1.00 9.54 807 HIS B CA 1
ATOM 5492 C C . HIS B 1 307 ? 26.815 44.136 96.311 1.00 9.73 807 HIS B C 1
ATOM 5493 O O . HIS B 1 307 ? 26.329 44.395 95.203 1.00 10.03 807 HIS B O 1
ATOM 5500 N N . LEU B 1 308 ? 28.116 44.167 96.544 1.00 9.88 808 LEU B N 1
ATOM 5501 C CA . LEU B 1 308 ? 29.058 44.540 95.501 1.00 10.27 808 LEU B CA 1
ATOM 5502 C C . LEU B 1 308 ? 29.883 43.356 95.029 1.00 9.37 808 LEU B C 1
ATOM 5503 O O . LEU B 1 308 ? 30.972 43.531 94.485 1.00 10.56 808 LEU B O 1
ATOM 5508 N N . SER B 1 309 ? 29.365 42.150 95.217 1.00 10.09 809 SER B N 1
ATOM 5509 C CA . SER B 1 309 ? 30.125 40.959 94.843 1.00 10.16 809 SER B CA 1
ATOM 5510 C C . SER B 1 309 ? 30.456 40.842 93.349 1.00 9.67 809 SER B C 1
ATOM 5511 O O . SER B 1 309 ? 31.417 40.170 92.996 1.00 9.73 809 SER B O 1
ATOM 5514 N N . PHE B 1 310 ? 29.665 41.482 92.480 1.00 8.37 810 PHE B N 1
ATOM 5515 C CA . PHE B 1 310 ? 29.943 41.460 91.039 1.00 10.42 810 PHE B CA 1
ATOM 5516 C C . PHE B 1 310 ? 30.586 42.808 90.637 1.00 9.85 810 PHE B C 1
ATOM 5517 O O . PHE B 1 310 ? 30.761 43.113 89.449 1.00 9.04 810 PHE B O 1
ATOM 5525 N N . GLY B 1 311 ? 30.918 43.618 91.640 1.00 9.52 811 GLY B N 1
ATOM 5526 C CA . GLY B 1 311 ? 31.511 44.918 91.372 1.00 10.80 811 GLY B CA 1
ATOM 5527 C C . GLY B 1 311 ? 30.424 45.970 91.264 1.00 13.12 811 GLY B C 1
ATOM 5528 O O . GLY B 1 311 ? 29.311 45.763 91.748 1.00 13.78 811 GLY B O 1
ATOM 5529 N N . SER B 1 312 ? 30.731 47.096 90.634 1.00 12.08 812 SER B N 1
ATOM 5530 C CA . SER B 1 312 ? 29.753 48.169 90.467 1.00 11.29 812 SER B CA 1
ATOM 5531 C C . SER B 1 312 ? 30.305 49.101 89.408 1.00 12.88 812 SER B C 1
ATOM 5532 O O . SER B 1 312 ? 31.517 49.321 89.331 1.00 14.62 812 SER B O 1
ATOM 5535 N N . GLY B 1 313 ? 29.426 49.638 88.580 1.00 13.23 813 GLY B N 1
ATOM 5536 C CA . GLY B 1 313 ? 29.883 50.549 87.552 1.00 13.01 813 GLY B CA 1
ATOM 5537 C C . GLY B 1 313 ? 30.132 49.914 86.201 1.00 12.81 813 GLY B C 1
ATOM 5538 O O . GLY B 1 313 ? 29.557 48.878 85.855 1.00 12.26 813 GLY B O 1
ATOM 5539 N N . ILE B 1 314 ? 31.024 50.530 85.434 1.00 13.57 814 ILE B N 1
ATOM 5540 C CA . ILE B 1 314 ? 31.295 50.045 84.086 1.00 15.30 814 ILE B CA 1
ATOM 5541 C C . ILE B 1 314 ? 31.896 48.640 83.963 1.00 15.64 814 ILE B C 1
ATOM 5542 O O . ILE B 1 314 ? 31.698 47.980 82.935 1.00 14.51 814 ILE B O 1
ATOM 5547 N N . HIS B 1 315 ? 32.612 48.180 84.994 1.00 12.55 815 HIS B N 1
ATOM 5548 C CA . HIS B 1 315 ? 33.204 46.842 84.960 1.00 12.03 815 HIS B CA 1
ATOM 5549 C C . HIS B 1 315 ? 32.296 45.787 85.596 1.00 12.76 815 HIS B C 1
ATOM 5550 O O . HIS B 1 315 ? 32.675 44.621 85.692 1.00 13.55 815 HIS B O 1
ATOM 5557 N N . LEU B 1 316 ? 31.103 46.209 86.027 1.00 12.18 816 LEU B N 1
ATOM 5558 C CA . LEU B 1 316 ? 30.093 45.316 86.619 1.00 12.77 816 LEU B CA 1
ATOM 5559 C C . LEU B 1 316 ? 30.153 43.987 85.872 1.00 11.22 816 LEU B C 1
ATOM 5560 O O . LEU B 1 316 ? 29.942 43.943 84.653 1.00 11.33 816 LEU B O 1
ATOM 5565 N N . CYS B 1 317 ? 30.440 42.917 86.607 1.00 10.59 817 CYS B N 1
ATOM 5566 C CA . CYS B 1 317 ? 30.591 41.592 86.025 1.00 10.72 817 CYS B CA 1
ATOM 5567 C C . CYS B 1 317 ? 29.750 41.294 84.806 1.00 9.29 817 CYS B C 1
ATOM 5568 O O . CYS B 1 317 ? 28.533 41.292 84.878 1.00 9.52 817 CYS B O 1
ATOM 5571 N N . LEU B 1 318 ? 30.422 41.012 83.687 1.00 13.56 818 LEU B N 1
ATOM 5572 C CA . LEU B 1 318 ? 29.729 40.691 82.435 1.00 12.40 818 LEU B CA 1
ATOM 5573 C C . LEU B 1 318 ? 29.007 39.351 82.570 1.00 12.16 818 LEU B C 1
ATOM 5574 O O . LEU B 1 318 ? 27.941 39.147 81.978 1.00 13.78 818 LEU B O 1
ATOM 5579 N N . GLY B 1 319 ? 29.583 38.442 83.355 1.00 10.79 819 GLY B N 1
ATOM 5580 C CA . GLY B 1 319 ? 28.959 37.142 83.542 1.00 10.62 819 GLY B CA 1
ATOM 5581 C C . GLY B 1 319 ? 27.895 37.036 84.627 1.00 10.71 819 GLY B C 1
ATOM 5582 O O . GLY B 1 319 ? 27.299 35.983 84.768 1.00 10.96 819 GLY B O 1
ATOM 5583 N N . ALA B 1 320 ? 27.627 38.108 85.371 1.00 11.52 820 ALA B N 1
ATOM 5584 C CA . ALA B 1 320 ? 26.641 38.062 86.462 1.00 10.82 820 ALA B CA 1
ATOM 5585 C C . ALA B 1 320 ? 25.350 37.284 86.187 1.00 12.06 820 ALA B C 1
ATOM 5586 O O . ALA B 1 320 ? 24.968 36.421 86.984 1.00 12.40 820 ALA B O 1
ATOM 5588 N N . PRO B 1 321 ? 24.634 37.585 85.077 1.00 12.55 821 PRO B N 1
ATOM 5589 C CA . PRO B 1 321 ? 23.390 36.827 84.818 1.00 12.48 821 PRO B CA 1
ATOM 5590 C C . PRO B 1 321 ? 23.605 35.319 84.631 1.00 11.53 821 PRO B C 1
ATOM 5591 O O . PRO B 1 321 ? 22.767 34.511 85.037 1.00 10.97 821 PRO B O 1
ATOM 5595 N N . LEU B 1 322 ? 24.723 34.942 84.012 1.00 11.19 822 LEU B N 1
ATOM 5596 C CA . LEU B 1 322 ? 25.025 33.525 83.795 1.00 11.69 822 LEU B CA 1
ATOM 5597 C C . LEU B 1 322 ? 25.367 32.859 85.129 1.00 10.43 822 LEU B C 1
ATOM 5598 O O . LEU B 1 322 ? 24.849 31.785 85.439 1.00 10.82 822 LEU B O 1
ATOM 5603 N N . ALA B 1 323 ? 26.242 33.495 85.909 1.00 8.98 823 ALA B N 1
ATOM 5604 C CA . ALA B 1 323 ? 26.662 32.945 87.199 1.00 10.43 823 ALA B CA 1
ATOM 5605 C C . ALA B 1 323 ? 25.430 32.730 88.072 1.00 9.53 823 ALA B C 1
ATOM 5606 O O . ALA B 1 323 ? 25.287 31.698 88.725 1.00 11.30 823 ALA B O 1
ATOM 5608 N N . ARG B 1 324 ? 24.527 33.705 88.060 1.00 10.81 824 ARG B N 1
ATOM 5609 C CA . ARG B 1 324 ? 23.307 33.616 88.864 1.00 13.72 824 ARG B CA 1
ATOM 5610 C C . ARG B 1 324 ? 22.420 32.432 88.460 1.00 14.19 824 ARG B C 1
ATOM 5611 O O . ARG B 1 324 ? 21.917 31.692 89.318 1.00 13.07 824 ARG B O 1
ATOM 5619 N N . LEU B 1 325 ? 22.243 32.263 87.152 1.00 14.24 825 LEU B N 1
ATOM 5620 C CA . LEU B 1 325 ? 21.428 31.181 86.606 1.00 13.44 825 LEU B CA 1
ATOM 5621 C C . LEU B 1 325 ? 22.070 29.830 86.911 1.00 13.57 825 LEU B C 1
ATOM 5622 O O . LEU B 1 325 ? 21.396 28.915 87.384 1.00 13.55 825 LEU B O 1
ATOM 5627 N N . GLU B 1 326 ? 23.366 29.704 86.638 1.00 12.91 826 GLU B N 1
ATOM 5628 C CA . GLU B 1 326 ? 24.071 28.455 86.894 1.00 13.32 826 GLU B CA 1
ATOM 5629 C C . GLU B 1 326 ? 23.969 28.056 88.371 1.00 12.52 826 GLU B C 1
ATOM 5630 O O . GLU B 1 326 ? 23.674 26.901 88.693 1.00 12.71 826 GLU B O 1
ATOM 5636 N N . ALA B 1 327 ? 24.225 29.007 89.271 1.00 10.96 827 ALA B N 1
ATOM 5637 C CA . ALA B 1 327 ? 24.147 28.699 90.690 1.00 11.08 827 ALA B CA 1
ATOM 5638 C C . ALA B 1 327 ? 22.722 28.319 91.073 1.00 11.53 827 ALA B C 1
ATOM 5639 O O . ALA B 1 327 ? 22.522 27.359 91.805 1.00 12.81 827 ALA B O 1
ATOM 5641 N N . ARG B 1 328 ? 21.724 29.045 90.570 1.00 13.03 828 ARG B N 1
ATOM 5642 C CA . ARG B 1 328 ? 20.339 28.722 90.924 1.00 14.67 828 ARG B CA 1
ATOM 5643 C C . ARG B 1 328 ? 19.927 27.332 90.461 1.00 14.05 828 ARG B C 1
ATOM 5644 O O . ARG B 1 328 ? 19.311 26.584 91.211 1.00 13.15 828 ARG B O 1
ATOM 5652 N N . ILE B 1 329 ? 20.263 26.972 89.232 1.00 11.93 829 ILE B N 1
ATOM 5653 C CA . ILE B 1 329 ? 19.900 25.646 88.757 1.00 12.61 829 ILE B CA 1
ATOM 5654 C C . ILE B 1 329 ? 20.672 24.565 89.528 1.00 12.38 829 ILE B C 1
ATOM 5655 O O . ILE B 1 329 ? 20.106 23.539 89.896 1.00 11.93 829 ILE B O 1
ATOM 5660 N N . ALA B 1 330 ? 21.951 24.797 89.798 1.00 11.69 830 ALA B N 1
ATOM 5661 C CA . ALA B 1 330 ? 22.747 23.816 90.541 1.00 12.58 830 ALA B CA 1
ATOM 5662 C C . ALA B 1 330 ? 22.167 23.594 91.949 1.00 13.08 830 ALA B C 1
ATOM 5663 O O . ALA B 1 330 ? 21.992 22.457 92.391 1.00 13.38 830 ALA B O 1
ATOM 5665 N N . ILE B 1 331 ? 21.859 24.679 92.653 1.00 13.51 831 ILE B N 1
ATOM 5666 C CA . ILE B 1 331 ? 21.307 24.555 93.999 1.00 14.39 831 ILE B CA 1
ATOM 5667 C C . ILE B 1 331 ? 19.888 23.980 93.969 1.00 13.58 831 ILE B C 1
ATOM 5668 O O . ILE B 1 331 ? 19.525 23.170 94.822 1.00 13.52 831 ILE B O 1
ATOM 5673 N N . GLU B 1 332 ? 19.096 24.379 92.976 1.00 12.57 832 GLU B N 1
ATOM 5674 C CA . GLU B 1 332 ? 17.729 23.889 92.877 1.00 13.88 832 GLU B CA 1
ATOM 5675 C C . GLU B 1 332 ? 17.712 22.396 92.641 1.00 13.20 832 GLU B C 1
ATOM 5676 O O . GLU B 1 332 ? 17.008 21.651 93.321 1.00 14.94 832 GLU B O 1
ATOM 5682 N N . GLU B 1 333 ? 18.487 21.951 91.668 1.00 11.72 833 GLU B N 1
ATOM 5683 C CA . GLU B 1 333 ? 18.520 20.532 91.365 1.00 13.93 833 GLU B CA 1
ATOM 5684 C C . GLU B 1 333 ? 19.154 19.723 92.506 1.00 13.55 833 GLU B C 1
ATOM 5685 O O . GLU B 1 333 ? 18.710 18.622 92.823 1.00 14.21 833 GLU B O 1
ATOM 5691 N N . PHE B 1 334 ? 20.181 20.280 93.135 1.00 13.70 834 PHE B N 1
ATOM 5692 C CA . PHE B 1 334 ? 20.862 19.585 94.226 1.00 15.14 834 PHE B CA 1
ATOM 5693 C C . PHE B 1 334 ? 19.901 19.398 95.404 1.00 16.39 834 PHE B C 1
ATOM 5694 O O . PHE B 1 334 ? 19.828 18.321 96.003 1.00 15.16 834 PHE B O 1
ATOM 5702 N N . SER B 1 335 ? 19.155 20.452 95.714 1.00 17.60 835 SER B N 1
ATOM 5703 C CA . SER B 1 335 ? 18.190 20.427 96.810 1.00 20.87 835 SER B CA 1
ATOM 5704 C C . SER B 1 335 ? 17.068 19.404 96.570 1.00 23.62 835 SER B C 1
ATOM 5705 O O . SER B 1 335 ? 16.489 18.860 97.518 1.00 20.61 835 SER B O 1
ATOM 5708 N N . LYS B 1 336 ? 16.780 19.139 95.300 1.00 26.50 836 LYS B N 1
ATOM 5709 C CA . LYS B 1 336 ? 15.736 18.191 94.923 1.00 31.91 836 LYS B CA 1
ATOM 5710 C C . LYS B 1 336 ? 16.166 16.752 95.154 1.00 35.40 836 LYS B C 1
ATOM 5711 O O . LYS B 1 336 ? 15.331 15.868 95.358 1.00 38.08 836 LYS B O 1
ATOM 5717 N N . ARG B 1 337 ? 17.472 16.518 95.138 1.00 38.40 837 ARG B N 1
ATOM 5718 C CA . ARG B 1 337 ? 18.002 15.173 95.304 1.00 39.83 837 ARG B CA 1
ATOM 5719 C C . ARG B 1 337 ? 18.103 14.656 96.727 1.00 41.93 837 ARG B C 1
ATOM 5720 O O . ARG B 1 337 ? 17.903 13.468 96.955 1.00 44.73 837 ARG B O 1
ATOM 5728 N N . PHE B 1 338 ? 18.411 15.522 97.685 1.00 42.98 838 PHE B N 1
ATOM 5729 C CA . PHE B 1 338 ? 18.558 15.070 99.065 1.00 45.22 838 PHE B CA 1
ATOM 5730 C C . PHE B 1 338 ? 17.517 15.585 100.047 1.00 46.62 838 PHE B C 1
ATOM 5731 O O . PHE B 1 338 ? 17.028 16.706 99.925 1.00 47.40 838 PHE B O 1
ATOM 5739 N N . ARG B 1 339 ? 17.202 14.757 101.038 1.00 48.14 839 ARG B N 1
ATOM 5740 C CA . ARG B 1 339 ? 16.240 15.120 102.071 1.00 48.35 839 ARG B CA 1
ATOM 5741 C C . ARG B 1 339 ? 17.010 15.820 103.184 1.00 46.45 839 ARG B C 1
ATOM 5742 O O . ARG B 1 339 ? 16.587 16.861 103.681 1.00 46.53 839 ARG B O 1
ATOM 5750 N N . HIS B 1 340 ? 18.144 15.238 103.565 1.00 43.45 840 HIS B N 1
ATOM 5751 C CA . HIS B 1 340 ? 18.988 15.800 104.610 1.00 41.28 840 HIS B CA 1
ATOM 5752 C C . HIS B 1 340 ? 20.407 15.857 104.082 1.00 36.91 840 HIS B C 1
ATOM 5753 O O . HIS B 1 340 ? 20.851 14.944 103.395 1.00 35.43 840 HIS B O 1
ATOM 5760 N N . ILE B 1 341 ? 21.105 16.945 104.383 1.00 32.25 841 ILE B N 1
ATOM 5761 C CA . ILE B 1 341 ? 22.481 17.100 103.952 1.00 28.88 841 ILE B CA 1
ATOM 5762 C C . ILE B 1 341 ? 23.346 17.218 105.189 1.00 27.61 841 ILE B C 1
ATOM 5763 O O . ILE B 1 341 ? 22.957 17.816 106.190 1.00 25.82 841 ILE B O 1
ATOM 5768 N N . GLU B 1 342 ? 24.537 16.651 105.103 1.00 26.04 842 GLU B N 1
ATOM 5769 C CA . GLU B 1 342 ? 25.451 16.646 106.219 1.00 24.77 842 GLU B CA 1
ATOM 5770 C C . GLU B 1 342 ? 26.878 16.920 105.730 1.00 23.61 842 GLU B C 1
ATOM 5771 O O . GLU B 1 342 ? 27.375 16.221 104.840 1.00 20.57 842 GLU B O 1
ATOM 5777 N N . ILE B 1 343 ? 27.527 17.951 106.281 1.00 20.29 843 ILE B N 1
ATOM 5778 C CA . ILE B 1 343 ? 28.906 18.250 105.896 1.00 20.29 843 ILE B CA 1
ATOM 5779 C C . ILE B 1 343 ? 29.847 17.340 106.713 1.00 20.95 843 ILE B C 1
ATOM 5780 O O . ILE B 1 343 ? 29.825 17.360 107.946 1.00 21.75 843 ILE B O 1
ATOM 5785 N N . LEU B 1 344 ? 30.658 16.538 106.028 1.00 18.19 844 LEU B N 1
ATOM 5786 C CA . LEU B 1 344 ? 31.606 15.643 106.693 1.00 18.14 844 LEU B CA 1
ATOM 5787 C C . LEU B 1 344 ? 33.004 16.261 106.818 1.00 18.68 844 LEU B C 1
ATOM 5788 O O . LEU B 1 344 ? 33.715 16.028 107.794 1.00 19.56 844 LEU B O 1
ATOM 5793 N N . ASP B 1 345 ? 33.403 17.056 105.832 1.00 16.49 845 ASP B N 1
ATOM 5794 C CA . ASP B 1 345 ? 34.722 17.651 105.865 1.00 16.76 845 ASP B CA 1
ATOM 5795 C C . ASP B 1 345 ? 34.824 18.761 104.851 1.00 16.51 845 ASP B C 1
ATOM 5796 O O . ASP B 1 345 ? 34.016 18.856 103.930 1.00 17.28 845 ASP B O 1
ATOM 5801 N N . THR B 1 346 ? 35.843 19.589 105.022 1.00 16.50 846 THR B N 1
ATOM 5802 C CA . THR B 1 346 ? 36.069 20.727 104.147 1.00 18.75 846 THR B CA 1
ATOM 5803 C C . THR B 1 346 ? 37.570 20.994 104.028 1.00 16.99 846 THR B C 1
ATOM 5804 O O . THR B 1 346 ? 38.357 20.524 104.847 1.00 15.45 846 THR B O 1
ATOM 5808 N N . GLU B 1 347 ? 37.958 21.743 103.003 1.00 15.47 847 GLU B N 1
ATOM 5809 C CA . GLU B 1 347 ? 39.347 22.134 102.801 1.00 17.25 847 GLU B CA 1
ATOM 5810 C C . GLU B 1 347 ? 39.237 23.475 102.102 1.00 19.81 847 GLU B C 1
ATOM 5811 O O . GLU B 1 347 ? 38.680 23.559 101.007 1.00 15.66 847 GLU B O 1
ATOM 5817 N N . LYS B 1 348 ? 39.774 24.524 102.714 1.00 25.80 848 LYS B N 1
ATOM 5818 C CA . LYS B 1 348 ? 39.640 25.856 102.124 1.00 33.35 848 LYS B CA 1
ATOM 5819 C C . LYS B 1 348 ? 40.760 26.365 101.224 1.00 39.10 848 LYS B C 1
ATOM 5820 O O . LYS B 1 348 ? 41.950 26.242 101.553 1.00 39.20 848 LYS B O 1
ATOM 5826 N N . VAL B 1 349 ? 40.352 26.952 100.092 1.00 43.47 849 VAL B N 1
ATOM 5827 C CA . VAL B 1 349 ? 41.282 27.507 99.107 1.00 48.95 849 VAL B CA 1
ATOM 5828 C C . VAL B 1 349 ? 42.211 28.572 99.722 1.00 51.60 849 VAL B C 1
ATOM 5829 O O . VAL B 1 349 ? 41.758 29.630 100.175 1.00 54.75 849 VAL B O 1
ATOM 5833 N N . PRO B 1 350 ? 43.523 28.282 99.789 1.00 52.16 850 PRO B N 1
ATOM 5834 C CA . PRO B 1 350 ? 44.465 29.254 100.356 1.00 52.01 850 PRO B CA 1
ATOM 5835 C C . PRO B 1 350 ? 44.769 30.430 99.406 1.00 52.31 850 PRO B C 1
ATOM 5836 O O . PRO B 1 350 ? 45.827 30.471 98.779 1.00 52.59 850 PRO B O 1
ATOM 5840 N N . ASN B 1 351 ? 43.835 31.377 99.300 1.00 51.70 851 ASN B N 1
ATOM 5841 C CA . ASN B 1 351 ? 44.020 32.548 98.444 1.00 49.62 851 ASN B CA 1
ATOM 5842 C C . ASN B 1 351 ? 43.754 33.856 99.179 1.00 48.74 851 ASN B C 1
ATOM 5843 O O . ASN B 1 351 ? 43.226 33.873 100.298 1.00 47.24 851 ASN B O 1
ATOM 5848 N N . GLU B 1 352 ? 44.124 34.955 98.527 1.00 47.03 852 GLU B N 1
ATOM 5849 C CA . GLU B 1 352 ? 43.962 36.287 99.093 1.00 44.41 852 GLU B CA 1
ATOM 5850 C C . GLU B 1 352 ? 42.904 37.065 98.331 1.00 39.59 852 GLU B C 1
ATOM 5851 O O . GLU B 1 352 ? 42.535 38.171 98.732 1.00 40.10 852 GLU B O 1
ATOM 5857 N N . VAL B 1 353 ? 42.411 36.488 97.242 1.00 31.25 853 VAL B N 1
ATOM 5858 C CA . VAL B 1 353 ? 41.413 37.169 96.445 1.00 24.95 853 VAL B CA 1
ATOM 5859 C C . VAL B 1 353 ? 40.165 36.334 96.230 1.00 22.46 853 VAL B C 1
ATOM 5860 O O . VAL B 1 353 ? 39.044 36.821 96.431 1.00 22.48 853 VAL B O 1
ATOM 5864 N N . LEU B 1 354 ? 40.354 35.090 95.802 1.00 17.33 854 LEU B N 1
ATOM 5865 C CA . LEU B 1 354 ? 39.229 34.198 95.555 1.00 16.77 854 LEU B CA 1
ATOM 5866 C C . LEU B 1 354 ? 38.876 33.463 96.839 1.00 16.31 854 LEU B C 1
ATOM 5867 O O . LEU B 1 354 ? 39.746 32.924 97.514 1.00 17.16 854 LEU B O 1
ATOM 5872 N N . ASN B 1 355 ? 37.581 33.431 97.144 1.00 13.42 855 ASN B N 1
ATOM 5873 C CA . ASN B 1 355 ? 37.075 32.833 98.371 1.00 12.70 855 ASN B CA 1
ATOM 5874 C C . ASN B 1 355 ? 36.136 31.648 98.124 1.00 10.68 855 ASN B C 1
ATOM 5875 O O . ASN B 1 355 ? 34.987 31.817 97.740 1.00 9.37 855 ASN B O 1
ATOM 5880 N N . GLY B 1 356 ? 36.653 30.444 98.345 1.00 11.50 856 GLY B N 1
ATOM 5881 C CA . GLY B 1 356 ? 35.848 29.250 98.156 1.00 12.21 856 GLY B CA 1
ATOM 5882 C C . GLY B 1 356 ? 36.461 28.030 98.826 1.00 13.05 856 GLY B C 1
ATOM 5883 O O . GLY B 1 356 ? 37.326 28.152 99.705 1.00 12.07 856 GLY B O 1
ATOM 5884 N N . TYR B 1 357 ? 36.012 26.851 98.393 1.00 12.08 857 TYR B N 1
ATOM 5885 C CA . TYR B 1 357 ? 36.496 25.585 98.940 1.00 14.02 857 TYR B CA 1
ATOM 5886 C C . TYR B 1 357 ? 37.214 24.719 97.918 1.00 14.37 857 TYR B C 1
ATOM 5887 O O . TYR B 1 357 ? 36.797 24.600 96.758 1.00 14.47 857 TYR B O 1
ATOM 5896 N N . LYS B 1 358 ? 38.312 24.129 98.368 1.00 15.13 858 LYS B N 1
ATOM 5897 C CA . LYS B 1 358 ? 39.088 23.236 97.538 1.00 15.45 858 LYS B CA 1
ATOM 5898 C C . LYS B 1 358 ? 38.313 21.919 97.547 1.00 15.18 858 LYS B C 1
ATOM 5899 O O . LYS B 1 358 ? 38.182 21.265 96.519 1.00 13.75 858 LYS B O 1
ATOM 5905 N N . ARG B 1 359 ? 37.793 21.547 98.720 1.00 12.92 859 ARG B N 1
ATOM 5906 C CA . ARG B 1 359 ? 37.010 20.319 98.880 1.00 13.38 859 ARG B CA 1
ATOM 5907 C C . ARG B 1 359 ? 35.826 20.572 99.816 1.00 12.18 859 ARG B C 1
ATOM 5908 O O . ARG B 1 359 ? 35.940 21.318 100.789 1.00 12.28 859 ARG B O 1
ATOM 5916 N N . LEU B 1 360 ? 34.697 19.945 99.513 1.00 11.97 860 LEU B N 1
ATOM 5917 C CA . LEU B 1 360 ? 33.496 20.046 100.335 1.00 14.72 860 LEU B CA 1
ATOM 5918 C C . LEU B 1 360 ? 32.867 18.641 100.326 1.00 14.59 860 LEU B C 1
ATOM 5919 O O . LEU B 1 360 ? 32.126 18.285 99.414 1.00 13.09 860 LEU B O 1
ATOM 5924 N N . VAL B 1 361 ? 33.192 17.842 101.342 1.00 14.83 861 VAL B N 1
ATOM 5925 C CA . VAL B 1 361 ? 32.692 16.478 101.420 1.00 15.06 861 VAL B CA 1
ATOM 5926 C C . VAL B 1 361 ? 31.394 16.415 102.196 1.00 16.42 861 VAL B C 1
ATOM 5927 O O . VAL B 1 361 ? 31.310 16.849 103.346 1.00 16.05 861 VAL B O 1
ATOM 5931 N N . VAL B 1 362 ? 30.383 15.851 101.551 1.00 14.95 862 VAL B N 1
ATOM 5932 C CA . VAL B 1 362 ? 29.062 15.757 102.138 1.00 15.93 862 VAL B CA 1
ATOM 5933 C C . VAL B 1 362 ? 28.503 14.333 102.144 1.00 17.07 862 VAL B C 1
ATOM 5934 O O . VAL B 1 362 ? 28.982 13.452 101.431 1.00 16.00 862 VAL B O 1
ATOM 5938 N N . ARG B 1 363 ? 27.480 14.139 102.967 1.00 18.06 863 ARG B N 1
ATOM 5939 C CA . ARG B 1 363 ? 26.769 12.878 103.058 1.00 18.81 863 ARG B CA 1
ATOM 5940 C C . ARG B 1 363 ? 25.317 13.259 102.795 1.00 19.27 863 ARG B C 1
ATOM 5941 O O . ARG B 1 363 ? 24.794 14.203 103.398 1.00 19.35 863 ARG B O 1
ATOM 5949 N N . LEU B 1 364 ? 24.676 12.531 101.888 1.00 20.09 864 LEU B N 1
ATOM 5950 C CA . LEU B 1 364 ? 23.299 12.800 101.516 1.00 25.42 864 LEU B CA 1
ATOM 5951 C C . LEU B 1 364 ? 22.397 11.629 101.910 1.00 30.28 864 LEU B C 1
ATOM 5952 O O . LEU B 1 364 ? 22.716 10.479 101.653 1.00 30.73 864 LEU B O 1
ATOM 5957 N N . LYS B 1 365 ? 21.284 11.937 102.573 1.00 37.39 865 LYS B N 1
ATOM 5958 C CA . LYS B 1 365 ? 20.325 10.927 103.025 1.00 43.33 865 LYS B CA 1
ATOM 5959 C C . LYS B 1 365 ? 18.907 11.427 102.734 1.00 45.52 865 LYS B C 1
ATOM 5960 O O . LYS B 1 365 ? 18.574 12.580 103.032 1.00 45.34 865 LYS B O 1
ATOM 5966 N N . SER B 1 366 ? 18.081 10.562 102.147 1.00 49.03 866 SER B N 1
ATOM 5967 C CA . SER B 1 366 ? 16.703 10.926 101.806 1.00 53.33 866 SER B CA 1
ATOM 5968 C C . SER B 1 366 ? 15.639 10.023 102.447 1.00 54.63 866 SER B C 1
ATOM 5969 O O . SER B 1 366 ? 14.985 10.473 103.418 1.00 55.11 866 SER B O 1
#

Radius of gyration: 31.6 Å; Cα contacts (8 Å, |Δi|>4): 1186; chains: 2; bounding box: 56×71×100 Å

Foldseek 3Di:
DLVVLVVCQVPPQWDDDPAAIEGFALVQLQVLQAPCVFWPLQPLCQVVCVVVLLVCNDPDDQLQSAELRNGGPPVNVVRCVLCLCLPPPVNVVVCLVVLLVVLLVLVVPDDQAKDWCLVSHLQLSVQCSLCQSWVHDSVCSVLLSLLLCVAPLFDDDPPCVVVVVVNSVVLLVRCVVCQPRTPSSSVSLVPDSGGPSNSSNHVSCSNRVPRLQLSFLLQLLVVVCQVVVCLVVCVVVVLLLQQSLLSCLQFQQFQWDKTFGCAFDDRDNDTDGHGHIYIRGLNSNSQNCVPDPVSVDRDSNDPPRPGQSQHHHSSRNSCVSVSSSSSSSNSVSVSVVFPHKAWDDWAWDPGPTGGGTPTTMMRGHD/DDDPLVVCVVPPQWDDDPAAIEHQALVQQQVLLACCVFWPLQPLCQVVCQCVLLVCVDVDDALQSAALSNHDPPVNVVRCVLCLCLCPPVVVVVCLVVLLVVLVVLVVPADQAKDWCLVSHLQLSVLCSLCVSLQHDSVCSVLLSVVLVVPPPADDPDPSSVVLLVVLVVCCPSPHRSSVSLSPDSGHSSNSSNHVNCSNRVPRQQLSFLLQLLVVVCQVVVPLVVCVVVVLLLQQSLLSCLQFQQFQKDKTFGCAFDDGDNDIRGHRHIYIYGLNSNSQRCVVDPVSVDRDSNDPPRPRQSQHHHPSRNSCVVVSSSSSSSNSVVVSVPAPHKAWDDFAWDPHDTGGGTPTTMMRGHD

Nearest PDB structures (foldseek):
  1io8-assembly1_A  TM=1.002E+00  e=4.548E-59  Saccharolobus solfataricus
  1io7-assembly2_B  TM=9.883E-01  e=1.640E-54  Saccharolobus solfataricus
  1io8-assembly2_B  TM=9.862E-01  e=3.873E-53  Saccharolobus solfataricus
  1f4t-assembly3_A  TM=9.760E-01  e=7.220E-53  Saccharolobus solfataricus
  7uor-assembly2_B  TM=9.722E-01  e=2.274E-51  Sulfolobus acidocaldarius

Secondary structure (DSSP, 8-state):
-HHHHHHHHHH-SEEE-SS-EEE-SHHHHHHHHH-TTTEE---SSHHHHHHHHTTT----S-GGGSSGGG--TTHHHHHHGGGTTTT-HHHHHHHHHHHHHHHHHHHHT--TTSEEHIIIIITHHHHHHHHHHHT--GGGHHHHHHHGGG-TTSPP-TT-HHHHHHHHHHHHHHHHHHTTSS-HHHHHHHTSS--HHHHHHHHHHHHHTTHHHHHHHHHHHHHHHHHTT-HHHHHHHT-HHHHHHHHHHHS-SB--EEEEESS-EEETTEEEPTT-EEEE-HHHHTT-TTTSTTTTS--TT--S----TT--GGGS-TTHHHHHHHHHHHHHHHHTT-SEEEEEEEEE---SSB--EEEEEEEEE-/---HHHHHHHH-SEEE-SS-EEE-SHHHHHHHHH-TTTEE---SSHHHHHHHHTTT------GGGSSGGG--TTHHHHHHGGGTTTT-HHHHHHHHHHHHHHHHHHHHT--TTSEEHIIIIITHHHHHHHHHHHT--GGGHHHHHHHHHHTS------HHHHHHHHHHHHTTT---HHHHHHHHSS--HHHHHHHHHHHHHTTHHHHHHHHHHHHHHHHHTT-HHHHHHTT-HHHHHHHHHHHS-SB--EEEEESS-EEETTEEEPTT-EEEE-HHHHTT-TTTSTTTTS--TT--S----TT--STTS-TTHHHHHHHHHHHHHHHHHH-SEEEEEEEEE---SSB--EEEEEEEEE-

Sequence (725 aa):
MYDWFSEMRKKDPVYYDGNIWQVFSYRYTKEVLNNFSKFSSDLTGYHERLEDLRNGKIRFDIPTRYTMLTSDPPLHDELRSMSADIFSPQKLQTLETFIRETTRSLLDSIDPREDDIVKKLAVPLPIIVISKILGLPIEDKEKFKEWSDLVAFRLGKPGEIFELGKKYLELIGYVKDHLNSGTEVVSRVVNSNLSDIEKLGYIILLLIAGNETTTNLISNSVIDFTRFNLWQRIREENLYLKAIEEALRYSPPVMRTVRKTKERVKLGDQTIEEGEYVRVWIASANRDEEVFHDGEKFIPDRNPNPHLSFGSGIHLCLGAPLARLEARIAIEEFSKRFRHIEILDTEKVPNEVLNGYKRLVVRLKSMYDWFSEMRKKDPVYYDGNIWQVFSYRYTKEVLNNFSKFSSDLTGYHERLEDLRNGKIRFDIPTRYTMLTSDPPLHDELRSMSADIFSPQKLQTLETFIRETTRSLLDSIDPREDDIVKKLAVPLPIIVISKILGLPIEDKEKFKEWSDLVAFRFELGKKYLELIGYVKDHLNSGTEVVSRVVNSNLSDIEKLGYIILLLIAGNETTTNLISNSVIDFTRFNLWQRIREENLYLKAIEEALRYSPPVMRTVRKTKERVKLGDQTIEEGEYVRVWIASANRDEEVFHDGEKFIPDRNPNPHLSFGSGIHLCLGAPLARLEARIAIEEFSKRFRHIEILDTEKVPNEVLNGYKRLVVRLKS

Organism: Sulfolobus acidocaldarius (strain ATCC 33909 / DSM 639 / JCM 8929 / NBRC 15157 / NCIMB 11770) (NCBI:txid330779)